Protein AF-A0A183AMM2-F1 (afdb_monomer_lite)

Sequence (413 aa):
MLAETLGPTPETTNHLQGSKYALKAYEFWKTRESVIALILAELDVKLLISDAVRGFLLVLRRVFSNPIWFGVTFTSMLEQSIVAAFLAFAAKYIQDLFQVPAYMASIHTGAVVVPSSLLGVLSGALIMRHYRPRIDRTLAGVSLLIGGTVVTTIILMLISCPGNRVAGLTATYSGEPWPWLYGPAQLISPNLTAPCNARIPSSPTYWMSRDLYLSTDPDLKPPCSSSKFSPVCWRREIMDDPDHSGIPRYLTFFSPCHAGCQSRRMINRSRYVTVEEFTDCACVTRSLLNPSGEPVYNSSKQQIPFGQVTAGRCPTDCPQYAAFLAVLFMHILLTGMLQNPSNVITLRRLTQKRSQSTTNGSTTSPGSPHQPTPHRTTHSAVSAPKECDQSHLHSHVQEEQWNNPRTLVNPPV

Structure (mmCIF, N/CA/C/O backbone):
data_AF-A0A183AMM2-F1
#
_entry.id   AF-A0A183AMM2-F1
#
loop_
_atom_site.group_PDB
_atom_site.id
_atom_site.type_symbol
_atom_site.label_atom_id
_atom_site.label_alt_id
_atom_site.label_comp_id
_atom_site.label_asym_id
_atom_site.label_entity_id
_atom_site.label_seq_id
_atom_site.pdbx_PDB_ins_code
_atom_site.Cartn_x
_atom_site.Cartn_y
_atom_site.Cartn_z
_atom_site.occupancy
_atom_site.B_iso_or_equiv
_atom_site.auth_seq_id
_atom_site.auth_comp_id
_atom_site.auth_asym_id
_atom_site.auth_atom_id
_atom_site.pdbx_PDB_model_num
ATOM 1 N N . MET A 1 1 ? 26.585 9.275 138.834 1.00 30.78 1 MET A N 1
ATOM 2 C CA . MET A 1 1 ? 28.006 8.991 138.554 1.00 30.78 1 MET A CA 1
ATOM 3 C C . MET A 1 1 ? 28.148 8.740 137.058 1.00 30.78 1 MET A C 1
ATOM 5 O O . MET A 1 1 ? 27.540 7.797 136.583 1.00 30.78 1 MET A O 1
ATOM 9 N N . LEU A 1 2 ? 28.858 9.663 136.391 1.00 37.47 2 LEU A N 1
ATOM 10 C CA . LEU A 1 2 ? 29.634 9.611 135.130 1.00 37.47 2 LEU A CA 1
ATOM 11 C C . LEU A 1 2 ? 29.094 8.956 133.835 1.00 37.47 2 LEU A C 1
ATOM 13 O O . LEU A 1 2 ? 28.880 7.751 133.802 1.00 37.47 2 LEU A O 1
ATOM 17 N N . ALA A 1 3 ? 29.029 9.768 132.761 1.00 32.06 3 ALA A N 1
ATOM 18 C CA . ALA A 1 3 ? 29.631 9.569 131.414 1.00 32.06 3 ALA A CA 1
ATOM 19 C C . ALA A 1 3 ? 29.168 10.736 130.488 1.00 32.06 3 ALA A C 1
ATOM 21 O O . ALA A 1 3 ? 27.968 10.952 130.354 1.00 32.06 3 ALA A O 1
ATOM 22 N N . GLU A 1 4 ? 29.997 11.718 130.106 1.00 37.16 4 GLU A N 1
ATOM 23 C CA . GLU A 1 4 ? 30.985 11.792 128.992 1.00 37.16 4 GLU A CA 1
ATOM 24 C C . GLU A 1 4 ? 30.427 11.913 127.542 1.00 37.16 4 GLU A C 1
ATOM 26 O O . GLU A 1 4 ? 29.987 10.955 126.923 1.00 37.16 4 GLU A O 1
ATOM 31 N N . THR A 1 5 ? 30.436 13.165 127.057 1.00 36.78 5 THR A N 1
ATOM 32 C CA . THR A 1 5 ? 30.952 13.779 125.799 1.00 36.78 5 THR A CA 1
ATOM 33 C C . THR A 1 5 ? 31.273 13.026 124.475 1.00 36.78 5 THR A C 1
ATOM 35 O O . THR A 1 5 ? 32.125 12.149 124.449 1.00 36.78 5 THR A O 1
ATOM 38 N N . LEU A 1 6 ? 30.790 13.658 123.373 1.00 32.62 6 LEU A N 1
ATOM 39 C CA . LEU A 1 6 ? 31.419 14.010 122.056 1.00 32.62 6 LEU A CA 1
ATOM 40 C C . LEU A 1 6 ? 31.423 13.035 120.831 1.00 32.62 6 LEU A C 1
ATOM 42 O O . LEU A 1 6 ? 31.774 11.869 120.938 1.00 32.62 6 LEU A O 1
ATOM 46 N N . GLY A 1 7 ? 31.055 13.586 119.643 1.00 32.22 7 GLY A N 1
ATOM 47 C CA . GLY A 1 7 ? 31.107 13.013 118.257 1.00 32.22 7 GLY A CA 1
ATOM 48 C C . GLY A 1 7 ? 32.501 13.109 117.575 1.00 32.22 7 GLY A C 1
ATOM 49 O O . GLY A 1 7 ? 33.447 13.174 118.359 1.00 32.22 7 GLY A O 1
ATOM 50 N N . PRO A 1 8 ? 32.717 13.180 116.211 1.00 43.47 8 PRO A N 1
ATOM 51 C CA . PRO A 1 8 ? 31.826 13.588 115.072 1.00 43.47 8 PRO A CA 1
ATOM 52 C C . PRO A 1 8 ? 31.970 12.880 113.647 1.00 43.47 8 PRO A C 1
ATOM 54 O O . PRO A 1 8 ? 32.896 12.105 113.450 1.00 43.47 8 PRO A O 1
ATOM 57 N N . THR A 1 9 ? 31.035 13.202 112.697 1.00 35.41 9 THR A N 1
ATOM 58 C CA . THR A 1 9 ? 30.968 13.296 111.165 1.00 35.41 9 THR A CA 1
ATOM 59 C C . THR A 1 9 ? 31.666 12.289 110.187 1.00 35.41 9 THR A C 1
ATOM 61 O O . THR A 1 9 ? 32.527 11.562 110.667 1.00 35.41 9 THR A O 1
ATOM 64 N N . PRO A 1 10 ? 31.371 12.176 108.835 1.00 42.56 10 PRO A N 1
ATOM 65 C CA . PRO A 1 10 ? 30.679 13.049 107.818 1.00 42.56 10 PRO A CA 1
ATOM 66 C C . PRO A 1 10 ? 29.548 12.363 106.971 1.00 42.56 10 PRO A C 1
ATOM 68 O O . PRO A 1 10 ? 29.440 11.144 106.950 1.00 42.56 10 PRO A O 1
ATOM 71 N N . GLU A 1 11 ? 28.523 13.009 106.386 1.00 35.38 11 GLU A N 1
ATOM 72 C CA . GLU A 1 11 ? 28.361 14.051 105.333 1.00 35.38 11 GLU A CA 1
ATOM 73 C C . GLU A 1 11 ? 28.451 13.601 103.840 1.00 35.38 11 GLU A C 1
ATOM 75 O O . GLU A 1 11 ? 29.425 13.011 103.391 1.00 35.38 11 GLU A O 1
ATOM 80 N N . THR A 1 12 ? 27.381 13.945 103.091 1.00 41.09 12 THR A N 1
ATOM 81 C CA . THR A 1 12 ? 27.294 14.285 101.643 1.00 41.09 12 THR A CA 1
ATOM 82 C C . THR A 1 12 ? 27.602 13.258 100.532 1.00 41.09 12 THR A C 1
ATOM 84 O O . THR A 1 12 ? 28.506 13.444 99.726 1.00 41.09 12 THR A O 1
ATOM 87 N N . THR A 1 13 ? 26.727 12.265 100.308 1.00 40.12 13 THR A N 1
ATOM 88 C CA . THR A 1 13 ? 26.683 11.542 98.999 1.00 40.12 13 THR A CA 1
ATOM 89 C C . THR A 1 13 ? 25.297 11.133 98.481 1.00 40.12 13 THR A C 1
ATOM 91 O O . THR A 1 13 ? 25.176 10.728 97.327 1.00 40.12 13 THR A O 1
ATOM 94 N N . ASN A 1 14 ? 24.217 11.291 99.255 1.00 42.66 14 ASN A N 1
ATOM 95 C CA . ASN A 1 14 ? 22.947 10.621 98.925 1.00 42.66 14 ASN A CA 1
ATOM 96 C C . ASN A 1 14 ? 21.888 11.481 98.205 1.00 42.66 14 ASN A C 1
ATOM 98 O O . ASN A 1 14 ? 20.964 10.925 97.615 1.00 42.66 14 ASN A O 1
ATOM 102 N N . HIS A 1 15 ? 22.013 12.815 98.168 1.00 44.50 15 HIS A N 1
ATOM 103 C CA . HIS A 1 15 ? 20.960 13.679 97.601 1.00 44.50 15 HIS A CA 1
ATOM 104 C C . HIS A 1 15 ? 21.076 13.981 96.091 1.00 44.50 15 HIS A C 1
ATOM 106 O O . HIS A 1 15 ? 20.064 14.288 95.465 1.00 44.50 15 HIS A O 1
ATOM 112 N N . LEU A 1 16 ? 22.253 13.835 95.463 1.00 41.88 16 LEU A N 1
ATOM 113 C CA . LEU A 1 16 ? 22.414 14.006 94.001 1.00 41.88 16 LEU A CA 1
ATOM 114 C C . LEU A 1 16 ? 22.095 12.738 93.188 1.00 41.88 16 LEU A C 1
ATOM 116 O O . LEU A 1 16 ? 21.913 12.800 91.971 1.00 41.88 16 LEU A O 1
ATOM 120 N N . GLN A 1 17 ? 22.047 11.588 93.858 1.00 43.50 17 GLN A N 1
ATOM 121 C CA . GLN A 1 17 ? 21.830 10.276 93.249 1.00 43.50 17 GLN A CA 1
ATOM 122 C C . GLN A 1 17 ? 20.341 10.138 92.858 1.00 43.50 17 GLN A C 1
ATOM 124 O O . GLN A 1 17 ? 20.030 9.774 91.728 1.00 43.50 17 GLN A O 1
ATOM 129 N N . GLY A 1 18 ? 19.415 10.563 93.732 1.00 47.53 18 GLY A N 1
ATOM 130 C CA . GLY A 1 18 ? 17.959 10.445 93.547 1.00 47.53 18 GLY A CA 1
ATOM 131 C C . GLY A 1 18 ? 17.362 11.198 92.346 1.00 47.53 18 GLY A C 1
ATOM 132 O O . GLY A 1 18 ? 16.538 10.633 91.627 1.00 47.53 18 GLY A O 1
ATOM 133 N N . SER A 1 19 ? 17.792 12.438 92.066 1.00 50.50 19 SER A N 1
ATOM 134 C CA . SER A 1 19 ? 17.237 13.223 90.942 1.00 50.50 19 SER A CA 1
ATOM 135 C C . SER A 1 19 ? 17.699 12.707 89.576 1.00 50.50 19 SER A C 1
ATOM 137 O O . SER A 1 19 ? 16.930 12.719 88.615 1.00 50.50 19 SER A O 1
ATOM 139 N N . LYS A 1 20 ? 18.921 12.159 89.497 1.00 55.09 20 LYS A N 1
ATOM 140 C CA . LYS A 1 20 ? 19.442 11.510 88.286 1.00 55.09 20 LYS A CA 1
ATOM 141 C C . LYS A 1 20 ? 18.683 10.227 87.953 1.00 55.09 20 LYS A C 1
ATOM 143 O O . LYS A 1 20 ? 18.507 9.932 86.774 1.00 55.09 20 LYS A O 1
ATOM 148 N N . TYR A 1 21 ? 18.211 9.479 88.954 1.00 54.03 21 TYR A N 1
ATOM 149 C CA . TYR A 1 21 ? 17.382 8.293 88.711 1.00 54.03 21 TYR A CA 1
ATOM 150 C C . TYR A 1 21 ? 15.965 8.647 88.264 1.00 54.03 21 TYR A C 1
ATOM 152 O O . TYR A 1 21 ? 15.456 7.994 87.360 1.00 54.03 21 TYR A O 1
ATOM 160 N N . ALA A 1 22 ? 15.350 9.691 88.828 1.00 55.97 22 ALA A N 1
ATOM 161 C CA . ALA A 1 22 ? 14.022 10.141 88.409 1.00 55.97 22 ALA A CA 1
ATOM 162 C C . ALA A 1 22 ? 14.028 10.719 86.982 1.00 55.97 22 ALA A C 1
ATOM 164 O O . ALA A 1 22 ? 13.146 10.396 86.189 1.00 55.97 22 ALA A O 1
ATOM 165 N N . LEU A 1 23 ? 15.056 11.498 86.618 1.00 58.47 23 LEU A N 1
ATOM 166 C CA . LEU A 1 23 ? 15.225 12.012 85.256 1.00 58.47 23 LEU A CA 1
ATOM 167 C C . LEU A 1 23 ? 15.503 10.877 84.258 1.00 58.47 23 LEU A C 1
ATOM 169 O O . LEU A 1 23 ? 14.882 10.833 83.203 1.00 58.47 23 LEU A O 1
ATOM 173 N N . LYS A 1 24 ? 16.350 9.900 84.622 1.00 58.94 24 LYS A N 1
ATOM 174 C CA . LYS A 1 24 ? 16.568 8.690 83.809 1.00 58.94 24 LYS A CA 1
ATOM 175 C C . LYS A 1 24 ? 15.306 7.846 83.668 1.00 58.94 24 LYS A C 1
ATOM 177 O O . LYS A 1 24 ? 15.073 7.312 82.593 1.00 58.94 24 LYS A O 1
ATOM 182 N N . ALA A 1 25 ? 14.491 7.723 84.714 1.00 56.47 25 ALA A N 1
ATOM 183 C CA . ALA A 1 25 ? 13.224 7.001 84.655 1.00 56.47 25 ALA A CA 1
ATOM 184 C C . ALA A 1 25 ? 12.199 7.730 83.772 1.00 56.47 25 ALA A C 1
ATOM 186 O O . ALA A 1 25 ? 11.512 7.083 82.988 1.00 56.47 25 ALA A O 1
ATOM 187 N N . TYR A 1 26 ? 12.137 9.063 83.842 1.00 55.97 26 TYR A N 1
ATOM 188 C CA . TYR A 1 26 ? 11.282 9.888 82.987 1.00 55.97 26 TYR A CA 1
ATOM 189 C C . TYR A 1 26 ? 11.722 9.854 81.517 1.00 55.97 26 TYR A C 1
ATOM 191 O O . TYR A 1 26 ? 10.887 9.657 80.638 1.00 55.97 26 TYR A O 1
ATOM 199 N N . GLU A 1 27 ? 13.022 9.965 81.230 1.00 57.69 27 GLU A N 1
ATOM 200 C CA . GLU A 1 27 ? 13.553 9.793 79.874 1.00 57.69 27 GLU A CA 1
ATOM 201 C C . GLU A 1 27 ? 13.325 8.367 79.363 1.00 57.69 27 GLU A C 1
ATOM 203 O O . GLU A 1 27 ? 12.883 8.190 78.232 1.00 57.69 27 GLU A O 1
ATOM 208 N N . PHE A 1 28 ? 13.514 7.345 80.201 1.00 52.97 28 PHE A N 1
ATOM 209 C CA . PHE A 1 28 ? 13.223 5.950 79.861 1.00 52.97 28 PHE A CA 1
ATOM 210 C C . PHE A 1 28 ? 11.731 5.718 79.563 1.00 52.97 28 PHE A C 1
ATOM 212 O O . PHE A 1 28 ? 11.390 5.015 78.611 1.00 52.97 28 PHE A O 1
ATOM 219 N N . TRP A 1 29 ? 10.832 6.348 80.324 1.00 45.88 29 TRP A N 1
ATOM 220 C CA . TRP A 1 29 ? 9.383 6.280 80.114 1.00 45.88 29 TRP A CA 1
ATOM 221 C C . TRP A 1 29 ? 8.946 7.043 78.848 1.00 45.88 29 TRP A C 1
ATOM 223 O O . TRP A 1 29 ? 8.221 6.496 78.020 1.00 45.88 29 TRP A O 1
ATOM 233 N N . LYS A 1 30 ? 9.494 8.243 78.609 1.00 49.84 30 LYS A N 1
ATOM 234 C CA . LYS A 1 30 ? 9.279 9.057 77.395 1.00 49.84 30 LYS A CA 1
ATOM 235 C C . LYS A 1 30 ? 9.806 8.382 76.122 1.00 49.84 30 LYS A C 1
ATOM 237 O O . LYS A 1 30 ? 9.187 8.478 75.061 1.00 49.84 30 LYS A O 1
ATOM 242 N N . THR A 1 31 ? 10.924 7.663 76.223 1.00 57.47 31 THR A N 1
ATOM 243 C CA . THR A 1 31 ? 11.481 6.866 75.117 1.00 57.47 31 THR A CA 1
ATOM 244 C C . THR A 1 31 ? 10.586 5.663 74.809 1.00 57.47 31 THR A C 1
ATOM 246 O O . THR A 1 31 ? 10.372 5.350 73.644 1.00 57.47 31 THR A O 1
ATOM 249 N N . ARG A 1 32 ? 9.986 5.026 75.826 1.00 57.31 32 ARG A N 1
ATOM 250 C CA . ARG A 1 32 ? 9.015 3.934 75.641 1.00 57.31 32 ARG A CA 1
ATOM 251 C C . ARG A 1 32 ? 7.716 4.387 74.973 1.00 57.31 32 ARG A C 1
ATOM 253 O O . ARG A 1 32 ? 7.294 3.730 74.032 1.00 57.31 32 ARG A O 1
ATOM 260 N N . GLU A 1 33 ? 7.132 5.507 75.393 1.00 64.56 33 GLU A N 1
ATOM 261 C CA . GLU A 1 33 ? 5.954 6.111 74.738 1.00 64.56 33 GLU A CA 1
ATOM 262 C C . GLU A 1 33 ? 6.239 6.446 73.262 1.00 64.56 33 GLU A C 1
ATOM 264 O O . GLU A 1 33 ? 5.445 6.134 72.377 1.00 64.56 33 GLU A O 1
ATOM 269 N N . SER A 1 34 ? 7.426 6.996 72.977 1.00 66.94 34 SER A N 1
ATOM 270 C CA . SER A 1 34 ? 7.853 7.339 71.611 1.00 66.94 34 SER A CA 1
ATOM 271 C C . SER A 1 34 ? 8.075 6.101 70.732 1.00 66.94 34 SER A C 1
ATOM 273 O O . SER A 1 34 ? 7.690 6.092 69.566 1.00 66.94 34 SER A O 1
ATOM 275 N N . VAL A 1 35 ? 8.665 5.034 71.284 1.00 74.00 35 VAL A N 1
ATOM 276 C CA . VAL A 1 35 ? 8.853 3.754 70.579 1.00 74.00 35 VAL A CA 1
ATOM 277 C C . VAL A 1 35 ? 7.511 3.065 70.327 1.00 74.00 35 VAL A C 1
ATOM 279 O O . VAL A 1 35 ? 7.295 2.542 69.238 1.00 74.00 35 VAL A O 1
ATOM 282 N N . ILE A 1 36 ? 6.583 3.106 71.288 1.00 72.81 36 ILE A N 1
ATOM 283 C CA . ILE A 1 36 ? 5.224 2.579 71.116 1.00 72.81 36 ILE A CA 1
ATOM 284 C C . ILE A 1 36 ? 4.485 3.363 70.024 1.00 72.81 36 ILE A C 1
ATOM 286 O O . ILE A 1 36 ? 3.899 2.741 69.146 1.00 72.81 36 ILE A O 1
ATOM 290 N N . ALA A 1 37 ? 4.567 4.697 70.009 1.00 70.69 37 ALA A N 1
ATOM 291 C CA . ALA A 1 37 ? 3.961 5.524 68.964 1.00 70.69 37 ALA A CA 1
ATOM 292 C C . ALA A 1 37 ? 4.525 5.226 67.561 1.00 70.69 37 ALA A C 1
ATOM 294 O O . ALA A 1 37 ? 3.770 5.192 66.592 1.00 70.69 37 ALA A O 1
ATOM 295 N N . LEU A 1 38 ? 5.830 4.955 67.446 1.00 72.62 38 LEU A N 1
ATOM 296 C CA . LEU A 1 38 ? 6.479 4.612 66.175 1.00 72.62 38 LEU A CA 1
ATOM 297 C C . LEU A 1 38 ? 6.073 3.212 65.680 1.00 72.62 38 LEU A C 1
ATOM 299 O O . LEU A 1 38 ? 5.800 3.028 64.497 1.00 72.62 38 LEU A O 1
ATOM 303 N N . ILE A 1 39 ? 5.958 2.242 66.595 1.00 71.81 39 ILE A N 1
ATOM 304 C CA . ILE A 1 39 ? 5.460 0.890 66.299 1.00 71.81 39 ILE A CA 1
ATOM 305 C C . ILE A 1 39 ? 3.976 0.926 65.910 1.00 71.81 39 ILE A C 1
ATOM 307 O O . ILE A 1 39 ? 3.592 0.258 64.953 1.00 71.81 39 ILE A O 1
ATOM 311 N N . LEU A 1 40 ? 3.150 1.709 66.613 1.00 69.62 40 LEU A N 1
ATOM 312 C CA . LEU A 1 40 ? 1.732 1.899 66.289 1.00 69.62 40 LEU A CA 1
ATOM 313 C C . LEU A 1 40 ? 1.559 2.563 64.920 1.00 69.62 40 LEU A C 1
ATOM 315 O O . LEU A 1 40 ? 0.784 2.063 64.115 1.00 69.62 40 LEU A O 1
ATOM 319 N N . ALA A 1 41 ? 2.341 3.602 64.607 1.00 71.88 41 ALA A N 1
ATOM 320 C CA . ALA A 1 41 ? 2.329 4.236 63.290 1.00 71.88 41 ALA A CA 1
ATOM 321 C C . ALA A 1 41 ? 2.742 3.264 62.171 1.00 71.88 41 ALA A C 1
ATOM 323 O O . ALA A 1 41 ? 2.147 3.261 61.095 1.00 71.88 41 ALA A O 1
ATOM 324 N N . GLU A 1 42 ? 3.732 2.400 62.411 1.00 75.38 42 GLU A N 1
ATOM 325 C CA . GLU A 1 42 ? 4.149 1.410 61.418 1.00 75.38 42 GLU A CA 1
ATOM 326 C C . GLU A 1 42 ? 3.142 0.254 61.256 1.00 75.38 42 GLU A C 1
ATOM 328 O O . GLU A 1 42 ? 2.953 -0.251 60.144 1.00 75.38 42 GLU A O 1
ATOM 333 N N . LEU A 1 43 ? 2.454 -0.144 62.333 1.00 72.00 43 LEU A N 1
ATOM 334 C CA . LEU A 1 43 ? 1.327 -1.080 62.273 1.00 72.00 43 LEU A CA 1
ATOM 335 C C . LEU A 1 43 ? 0.127 -0.476 61.537 1.00 72.00 43 LEU A C 1
ATOM 337 O O . LEU A 1 43 ? -0.440 -1.155 60.682 1.00 72.00 43 LEU A O 1
ATOM 341 N N . ASP A 1 44 ? -0.211 0.787 61.801 1.00 78.44 44 ASP A N 1
ATOM 342 C CA . ASP A 1 44 ? -1.293 1.503 61.122 1.00 78.44 44 ASP A CA 1
ATOM 343 C C . ASP A 1 44 ? -1.009 1.632 59.626 1.00 78.44 44 ASP A C 1
ATOM 345 O O . ASP A 1 44 ? -1.873 1.313 58.816 1.00 78.44 44 ASP A O 1
ATOM 349 N N . VAL A 1 45 ? 0.215 1.994 59.223 1.00 76.31 45 VAL A N 1
ATOM 350 C CA . VAL A 1 45 ? 0.600 2.059 57.801 1.00 76.31 45 VAL A CA 1
ATOM 351 C C . VAL A 1 45 ? 0.487 0.688 57.126 1.00 76.31 45 VAL A C 1
ATOM 353 O O . VAL A 1 45 ? -0.056 0.590 56.024 1.00 76.31 45 VAL A O 1
ATOM 356 N N . LYS A 1 46 ? 0.945 -0.394 57.770 1.00 78.75 46 LYS A N 1
ATOM 357 C CA . LYS A 1 46 ? 0.825 -1.761 57.223 1.00 78.75 46 LYS A CA 1
ATOM 358 C C . LYS A 1 46 ? -0.633 -2.208 57.108 1.00 78.75 46 LYS A C 1
ATOM 360 O O . LYS A 1 46 ? -0.994 -2.836 56.111 1.00 78.75 46 LYS A O 1
ATOM 365 N N . LEU A 1 47 ? -1.469 -1.864 58.087 1.00 77.94 47 LEU A N 1
ATOM 366 C CA . LEU A 1 47 ? -2.901 -2.154 58.075 1.00 77.94 47 LEU A CA 1
ATOM 367 C C . LEU A 1 47 ? -3.611 -1.377 56.957 1.00 77.94 47 LEU A C 1
ATOM 369 O O . LEU A 1 47 ? -4.363 -1.964 56.184 1.00 77.94 47 LEU A O 1
ATOM 373 N N . LEU A 1 48 ? -3.285 -0.093 56.796 1.00 76.69 48 LEU A N 1
ATOM 374 C CA . LEU A 1 48 ? -3.854 0.793 55.779 1.00 76.69 48 LEU A CA 1
ATOM 375 C C . LEU A 1 48 ? -3.463 0.355 54.359 1.00 76.69 48 LEU A C 1
ATOM 377 O O . LEU A 1 48 ? -4.299 0.367 53.457 1.00 76.69 48 LEU A O 1
ATOM 381 N N . ILE A 1 49 ? -2.224 -0.112 54.164 1.00 81.19 49 ILE A N 1
ATOM 382 C CA . ILE A 1 49 ? -1.772 -0.720 52.902 1.00 81.19 49 ILE A CA 1
ATOM 383 C C . ILE A 1 49 ? -2.496 -2.049 52.652 1.00 81.19 49 ILE A C 1
ATOM 385 O O . ILE A 1 49 ? -2.964 -2.282 51.540 1.00 81.19 49 ILE A O 1
ATOM 389 N N . SER A 1 50 ? -2.621 -2.914 53.661 1.00 83.62 50 SER A N 1
ATOM 390 C CA . SER A 1 50 ? -3.312 -4.205 53.538 1.00 83.62 50 SER A CA 1
ATOM 391 C C . SER A 1 50 ? -4.790 -4.032 53.176 1.00 83.62 50 SER A C 1
ATOM 393 O O . SER A 1 50 ? -5.273 -4.675 52.243 1.00 83.62 50 SER A O 1
ATOM 395 N N . ASP A 1 51 ? -5.497 -3.113 53.835 1.00 82.62 51 ASP A N 1
ATOM 396 C CA . ASP A 1 51 ? -6.901 -2.814 53.550 1.00 82.62 51 ASP A CA 1
ATOM 397 C C . ASP A 1 51 ? -7.081 -2.122 52.196 1.00 82.62 51 ASP A C 1
ATOM 399 O O . ASP A 1 51 ? -8.018 -2.447 51.460 1.00 82.62 51 ASP A O 1
ATOM 403 N N . ALA A 1 52 ? -6.151 -1.246 51.798 1.00 80.06 52 ALA A N 1
ATOM 404 C CA . ALA A 1 52 ? -6.139 -0.658 50.461 1.00 80.06 52 ALA A CA 1
ATOM 405 C C . ALA A 1 52 ? -5.920 -1.721 49.371 1.00 80.06 52 ALA A C 1
ATOM 407 O O . ALA A 1 52 ? -6.664 -1.762 48.389 1.00 80.06 52 ALA A O 1
ATOM 408 N N . VAL A 1 53 ? -4.950 -2.624 49.552 1.00 87.00 53 VAL A N 1
ATOM 409 C CA . VAL A 1 53 ? -4.651 -3.721 48.616 1.00 87.00 53 VAL A CA 1
ATOM 410 C C . VAL A 1 53 ? -5.807 -4.714 48.559 1.00 87.00 53 VAL A C 1
ATOM 412 O O . VAL A 1 53 ? -6.229 -5.109 47.473 1.00 87.00 53 VAL A O 1
ATOM 415 N N . ARG A 1 54 ? -6.377 -5.095 49.705 1.00 84.25 54 ARG A N 1
ATOM 416 C CA . ARG A 1 54 ? -7.523 -6.006 49.775 1.00 84.25 54 ARG A CA 1
ATOM 417 C C . ARG A 1 54 ? -8.763 -5.378 49.147 1.00 84.25 54 ARG A C 1
ATOM 419 O O . ARG A 1 54 ? -9.440 -6.035 48.357 1.00 84.25 54 ARG A O 1
ATOM 426 N N . GLY A 1 55 ? -9.028 -4.103 49.424 1.00 83.69 55 GLY A N 1
ATOM 427 C CA . GLY A 1 55 ? -10.096 -3.333 48.788 1.00 83.69 55 GLY A CA 1
ATOM 428 C C . GLY A 1 55 ? -9.924 -3.261 47.270 1.00 83.69 55 GLY A C 1
ATOM 429 O O . GLY A 1 55 ? -10.860 -3.546 46.521 1.00 83.69 55 GLY A O 1
ATOM 430 N N . PHE A 1 56 ? -8.709 -2.980 46.806 1.00 85.00 56 PHE A N 1
ATOM 431 C CA . PHE A 1 56 ? -8.362 -2.949 45.389 1.00 85.00 56 PHE A CA 1
ATOM 432 C C . PHE A 1 56 ? -8.530 -4.316 44.709 1.00 85.00 56 PHE A C 1
ATOM 434 O O . PHE A 1 56 ? -9.192 -4.407 43.674 1.00 85.00 56 PHE A O 1
ATOM 441 N N . LEU A 1 57 ? -8.024 -5.398 45.310 1.00 85.69 57 LEU A N 1
ATOM 442 C CA . LEU A 1 57 ? -8.155 -6.766 44.793 1.00 85.69 57 LEU A CA 1
ATOM 443 C C . LEU A 1 57 ? -9.615 -7.237 44.743 1.00 85.69 57 LEU A C 1
ATOM 445 O O . LEU A 1 57 ? -10.014 -7.922 43.800 1.00 85.69 57 LEU A O 1
ATOM 449 N N . LEU A 1 58 ? -10.443 -6.843 45.714 1.00 84.12 58 LEU A N 1
ATOM 450 C CA . LEU A 1 58 ? -11.879 -7.132 45.702 1.00 84.12 58 LEU A CA 1
ATOM 451 C C . LEU A 1 58 ? -12.601 -6.399 44.562 1.00 84.12 58 LEU A C 1
ATOM 453 O O . LEU A 1 58 ? -13.465 -6.987 43.904 1.00 84.12 58 LEU A O 1
ATOM 457 N N . VAL A 1 59 ? -12.237 -5.141 44.293 1.00 83.00 59 VAL A N 1
ATOM 458 C CA . VAL A 1 59 ? -12.762 -4.382 43.148 1.00 83.00 59 VAL A CA 1
ATOM 459 C C . VAL A 1 59 ? -12.303 -5.011 41.832 1.00 83.00 59 VAL A C 1
ATOM 461 O O . VAL A 1 59 ? -13.145 -5.275 40.976 1.00 83.00 59 VAL A O 1
ATOM 464 N N . LEU A 1 60 ? -11.016 -5.342 41.699 1.00 81.56 60 LEU A N 1
ATOM 465 C CA . LEU A 1 60 ? -10.453 -6.051 40.544 1.00 81.56 60 LEU A CA 1
ATOM 466 C C . LEU A 1 60 ? -11.198 -7.355 40.264 1.00 81.56 60 LEU A C 1
ATOM 468 O O . LEU A 1 60 ? -11.719 -7.545 39.166 1.00 81.56 60 LEU A O 1
ATOM 472 N N . ARG A 1 61 ? -11.333 -8.229 41.270 1.00 81.62 61 ARG A N 1
ATOM 473 C CA . ARG A 1 61 ? -12.055 -9.502 41.135 1.00 81.62 61 ARG A CA 1
ATOM 474 C C . ARG A 1 61 ? -13.495 -9.285 40.672 1.00 81.62 61 ARG A C 1
ATOM 476 O O . ARG A 1 61 ? -13.997 -10.055 39.856 1.00 81.62 61 ARG A O 1
ATOM 483 N N . ARG A 1 62 ? -14.170 -8.242 41.163 1.00 80.75 62 ARG A N 1
ATOM 484 C CA . ARG A 1 62 ? -15.556 -7.909 40.790 1.00 80.75 62 ARG A CA 1
ATOM 485 C C . ARG A 1 62 ? -15.678 -7.321 39.379 1.00 80.75 62 ARG A C 1
ATOM 487 O O . ARG A 1 62 ? -16.722 -7.499 38.747 1.00 80.75 62 ARG A O 1
ATOM 494 N N . VAL A 1 63 ? -14.660 -6.605 38.908 1.00 81.75 63 VAL A N 1
ATOM 495 C CA . VAL A 1 63 ? -14.578 -6.063 37.544 1.00 81.75 63 VAL A CA 1
ATOM 496 C C . VAL A 1 63 ? -14.318 -7.199 36.554 1.00 81.75 63 VAL A C 1
ATOM 498 O O . VAL A 1 63 ? -15.103 -7.368 35.624 1.00 81.75 63 VAL A O 1
ATOM 501 N N . PHE A 1 64 ? -13.324 -8.048 36.826 1.00 80.25 64 PHE A N 1
ATOM 502 C CA . PHE A 1 64 ? -13.005 -9.218 36.003 1.00 80.25 64 PHE A CA 1
ATOM 503 C C . PHE A 1 64 ? -14.084 -10.311 36.036 1.00 80.25 64 PHE A C 1
ATOM 505 O O . PHE A 1 64 ? -14.303 -10.967 35.026 1.00 80.25 64 PHE A O 1
ATOM 512 N N . SER A 1 65 ? -14.829 -10.475 37.139 1.00 83.25 65 SER A N 1
ATOM 513 C CA . SER A 1 65 ? -15.972 -11.411 37.194 1.00 83.25 65 SER A CA 1
ATOM 514 C C . SER A 1 65 ? -17.199 -10.928 36.415 1.00 83.25 65 SER A C 1
ATOM 516 O O . SER A 1 65 ? -18.196 -11.642 36.351 1.00 83.25 65 SER A O 1
ATOM 518 N N . ASN A 1 66 ? -17.193 -9.705 35.872 1.00 83.69 66 ASN A N 1
ATOM 519 C CA . ASN A 1 66 ? -18.299 -9.222 35.057 1.00 83.69 66 ASN A CA 1
ATOM 520 C C . ASN A 1 66 ? -18.076 -9.614 33.585 1.00 83.69 66 ASN A C 1
ATOM 522 O O . ASN A 1 66 ? -17.253 -8.976 32.921 1.00 83.69 66 ASN A O 1
ATOM 526 N N . PRO A 1 67 ? -18.840 -10.581 33.040 1.00 83.06 67 PRO A N 1
ATOM 527 C CA . PRO A 1 67 ? -18.595 -11.119 31.701 1.00 83.06 67 PRO A CA 1
ATOM 528 C C . PRO A 1 67 ? -18.726 -10.060 30.600 1.00 83.06 67 PRO A C 1
ATOM 530 O O . PRO A 1 67 ? -18.029 -10.119 29.595 1.00 83.06 67 PRO A O 1
ATOM 533 N N . ILE A 1 68 ? -19.570 -9.043 30.802 1.00 81.31 68 ILE A N 1
ATOM 534 C CA . ILE A 1 68 ? -19.798 -7.994 29.801 1.00 81.31 68 ILE A CA 1
ATOM 535 C C . ILE A 1 68 ? -18.630 -7.005 29.759 1.00 81.31 68 ILE A C 1
ATOM 537 O O . ILE A 1 68 ? -18.251 -6.558 28.684 1.00 81.31 68 ILE A O 1
ATOM 541 N N . TRP A 1 69 ? -18.062 -6.646 30.918 1.00 80.44 69 TRP A N 1
ATOM 542 C CA . TRP A 1 69 ? -16.887 -5.769 30.938 1.00 80.44 69 TRP A CA 1
ATOM 543 C C . TRP A 1 69 ? -15.700 -6.479 30.297 1.00 80.44 69 TRP A C 1
ATOM 545 O O . TRP A 1 69 ? -15.079 -5.909 29.410 1.00 80.44 69 TRP A O 1
ATOM 555 N N . PHE A 1 70 ? -15.463 -7.736 30.686 1.00 84.75 70 PHE A N 1
ATOM 556 C CA . PHE A 1 70 ? -14.388 -8.551 30.132 1.00 84.75 70 PHE A CA 1
ATOM 557 C C . PHE A 1 70 ? -14.531 -8.751 28.616 1.00 84.75 70 PHE A C 1
ATOM 559 O O . PHE A 1 70 ? -13.570 -8.552 27.887 1.00 84.75 70 PHE A O 1
ATOM 566 N N . GLY A 1 71 ? -15.730 -9.079 28.121 1.00 84.06 71 GLY A N 1
ATOM 567 C CA . GLY A 1 71 ? -15.962 -9.275 26.687 1.00 84.06 71 GLY A CA 1
ATOM 568 C C . GLY A 1 71 ? -15.734 -8.009 25.855 1.00 84.06 71 GLY A C 1
ATOM 569 O O . GLY A 1 71 ? -15.077 -8.068 24.816 1.00 84.06 71 GLY A O 1
ATOM 570 N N . VAL A 1 72 ? -16.225 -6.854 26.322 1.00 80.81 72 VAL A N 1
ATOM 571 C CA . VAL A 1 72 ? -16.028 -5.572 25.625 1.00 80.81 72 VAL A CA 1
ATOM 572 C C . VAL A 1 72 ? -14.554 -5.174 25.635 1.00 80.81 72 VAL A C 1
ATOM 574 O O . VAL A 1 72 ? -14.014 -4.861 24.580 1.00 80.81 72 VAL A O 1
ATOM 577 N N . THR A 1 73 ? -13.877 -5.232 26.787 1.00 83.25 73 THR A N 1
ATOM 578 C CA . THR A 1 73 ? -12.460 -4.851 26.863 1.00 83.25 73 THR A CA 1
ATOM 579 C C . THR A 1 73 ? -11.567 -5.797 26.074 1.00 83.25 73 THR A C 1
ATOM 581 O O . THR A 1 73 ? -10.691 -5.323 25.360 1.00 83.25 73 THR A O 1
ATOM 584 N N . PHE A 1 74 ? -11.807 -7.108 26.130 1.00 87.94 74 PHE A N 1
ATOM 585 C CA . PHE A 1 74 ? -11.064 -8.090 25.341 1.00 87.94 74 PHE A CA 1
ATOM 586 C C . PHE A 1 74 ? -11.223 -7.850 23.835 1.00 87.94 74 PHE A C 1
ATOM 588 O O . PHE A 1 74 ? -10.229 -7.817 23.112 1.00 87.94 74 PHE A O 1
ATOM 595 N N . THR A 1 75 ? -12.451 -7.602 23.370 1.00 86.50 75 THR A N 1
ATOM 596 C CA . THR A 1 75 ? -12.712 -7.318 21.951 1.00 86.50 75 THR A CA 1
ATOM 597 C C . THR A 1 75 ? -12.036 -6.021 21.514 1.00 86.50 75 THR A C 1
ATOM 599 O O . THR A 1 75 ? -11.351 -6.011 20.498 1.00 86.50 75 THR A O 1
ATOM 602 N N . SER A 1 76 ? -12.133 -4.954 22.315 1.00 82.69 76 SER A N 1
ATOM 603 C CA . SER A 1 76 ? -11.431 -3.698 22.031 1.00 82.69 76 SER A CA 1
ATOM 604 C C . SER A 1 76 ? -9.910 -3.870 22.017 1.00 82.69 76 SER A C 1
ATOM 606 O O . SER A 1 76 ? -9.243 -3.271 21.185 1.00 82.69 76 SER A O 1
ATOM 608 N N . MET A 1 77 ? -9.339 -4.693 22.901 1.00 88.88 77 MET A N 1
ATOM 609 C CA . MET A 1 77 ? -7.895 -4.967 22.904 1.00 88.88 77 MET A CA 1
ATOM 610 C C . MET A 1 77 ? -7.452 -5.711 21.640 1.00 88.88 77 MET A C 1
ATOM 612 O O . MET A 1 77 ? -6.432 -5.354 21.053 1.00 88.88 77 MET A O 1
ATOM 616 N N . LEU A 1 78 ? -8.219 -6.714 21.199 1.00 89.38 78 LEU A N 1
ATOM 617 C CA . LEU A 1 78 ? -7.959 -7.420 19.940 1.00 89.38 78 LEU A CA 1
ATOM 618 C C . LEU A 1 78 ? -8.093 -6.496 18.727 1.00 89.38 78 LEU A C 1
ATOM 620 O O . LEU A 1 78 ? -7.293 -6.555 17.803 1.00 89.38 78 LEU A O 1
ATOM 624 N N . GLU A 1 79 ? -9.084 -5.617 18.729 1.00 84.44 79 GLU A N 1
ATOM 625 C CA . GLU A 1 79 ? -9.279 -4.661 17.647 1.00 84.44 79 GLU A CA 1
ATOM 626 C C . GLU A 1 79 ? -8.126 -3.654 17.565 1.00 84.44 79 GLU A C 1
ATOM 628 O O . GLU A 1 79 ? -7.560 -3.443 16.494 1.00 84.44 79 GLU A O 1
ATOM 633 N N . GLN A 1 80 ? -7.703 -3.095 18.702 1.00 86.88 80 GLN A N 1
ATOM 634 C CA . GLN A 1 80 ? -6.568 -2.172 18.752 1.00 86.88 80 GLN A CA 1
ATOM 635 C C . GLN A 1 80 ? -5.253 -2.851 18.349 1.00 86.88 80 GLN A C 1
ATOM 637 O O . GLN A 1 80 ? -4.413 -2.217 17.711 1.00 86.88 80 GLN A O 1
ATOM 642 N N . SER A 1 81 ? -5.069 -4.139 18.660 1.00 91.00 81 SER A N 1
ATOM 643 C CA . SER A 1 81 ? -3.877 -4.876 18.226 1.00 91.00 81 SER A CA 1
ATOM 644 C C . SER A 1 81 ? -3.868 -5.119 16.713 1.00 91.00 81 SER A C 1
ATOM 646 O O . SER A 1 81 ? -2.831 -4.913 16.080 1.00 91.00 81 SER A O 1
ATOM 648 N N . ILE A 1 82 ? -5.015 -5.465 16.115 1.00 88.69 82 ILE A N 1
ATOM 649 C CA . ILE A 1 82 ? -5.166 -5.610 14.658 1.00 88.69 82 ILE A CA 1
ATOM 650 C C . ILE A 1 82 ? -4.891 -4.278 13.955 1.00 88.69 82 ILE A C 1
ATOM 652 O O . ILE A 1 82 ? -4.124 -4.245 12.993 1.00 88.69 82 ILE A O 1
ATOM 656 N N . VAL A 1 83 ? -5.462 -3.174 14.447 1.00 87.50 83 VAL A N 1
ATOM 657 C CA . VAL A 1 83 ? -5.246 -1.835 13.877 1.00 87.50 83 VAL A CA 1
ATOM 658 C C . VAL A 1 83 ? -3.780 -1.426 13.988 1.00 87.50 83 VAL A C 1
ATOM 660 O O . VAL A 1 83 ? -3.202 -0.973 13.002 1.00 87.50 83 VAL A O 1
ATOM 663 N N . ALA A 1 84 ? -3.148 -1.623 15.148 1.00 90.31 84 ALA A N 1
ATOM 664 C CA . ALA A 1 84 ? -1.736 -1.302 15.341 1.00 90.31 84 ALA A CA 1
ATOM 665 C C . ALA A 1 84 ? -0.828 -2.110 14.398 1.00 90.31 84 ALA A C 1
ATOM 667 O O . ALA A 1 84 ? 0.058 -1.540 13.759 1.00 90.31 84 ALA A O 1
ATOM 668 N N . ALA A 1 85 ? -1.077 -3.417 14.261 1.00 90.38 85 ALA A N 1
ATOM 669 C CA . ALA A 1 85 ? -0.341 -4.275 13.339 1.00 90.38 85 ALA A CA 1
ATOM 670 C C . ALA A 1 85 ? -0.541 -3.836 11.882 1.00 90.38 85 ALA A C 1
ATOM 672 O O . ALA A 1 85 ? 0.429 -3.687 11.141 1.00 90.38 85 ALA A O 1
ATOM 673 N N . PHE A 1 86 ? -1.786 -3.573 11.477 1.00 87.31 86 PHE A N 1
ATOM 674 C CA . PHE A 1 86 ? -2.087 -3.103 10.132 1.00 87.31 86 PHE A CA 1
ATOM 675 C C . PHE A 1 86 ? -1.390 -1.770 9.841 1.00 87.31 86 PHE A C 1
ATOM 677 O O . PHE A 1 86 ? -0.707 -1.657 8.830 1.00 87.31 86 PHE A O 1
ATOM 684 N N . LEU A 1 87 ? -1.496 -0.776 10.728 1.00 88.31 87 LEU A N 1
ATOM 685 C CA . LEU A 1 87 ? -0.890 0.544 10.532 1.00 88.31 87 LEU A CA 1
ATOM 686 C C . LEU A 1 87 ? 0.639 0.488 10.436 1.00 88.31 87 LEU A C 1
ATOM 688 O O . LEU A 1 87 ? 1.213 1.217 9.627 1.00 88.31 87 LEU A O 1
ATOM 692 N N . ALA A 1 88 ? 1.292 -0.400 11.192 1.00 91.12 88 ALA A N 1
ATOM 693 C CA . ALA A 1 88 ? 2.741 -0.587 11.123 1.00 91.12 88 ALA A CA 1
ATOM 694 C C . ALA A 1 88 ? 3.210 -1.032 9.726 1.00 91.12 88 ALA A C 1
ATOM 696 O O . ALA A 1 88 ? 4.285 -0.637 9.272 1.00 91.12 88 ALA A O 1
ATOM 697 N N . PHE A 1 89 ? 2.390 -1.815 9.022 1.00 90.56 89 PHE A N 1
ATOM 698 C CA . PHE A 1 89 ? 2.717 -2.346 7.701 1.00 90.56 89 PHE A CA 1
ATOM 699 C C . PHE A 1 89 ? 1.907 -1.721 6.562 1.00 90.56 89 PHE A C 1
ATOM 701 O O . PHE A 1 89 ? 2.187 -2.026 5.409 1.00 90.56 89 PHE A O 1
ATOM 708 N N . ALA A 1 90 ? 0.962 -0.817 6.830 1.00 89.62 90 ALA A N 1
ATOM 709 C CA . ALA A 1 90 ? 0.021 -0.292 5.837 1.00 89.62 90 ALA A CA 1
ATOM 710 C C . ALA A 1 90 ? 0.731 0.354 4.642 1.00 89.62 90 ALA A C 1
ATOM 712 O O . ALA A 1 90 ? 0.446 0.026 3.490 1.00 89.62 90 ALA A O 1
ATOM 713 N N . ALA A 1 91 ? 1.722 1.211 4.905 1.00 92.25 91 ALA A N 1
ATOM 714 C CA . ALA A 1 91 ? 2.506 1.831 3.841 1.00 92.25 91 ALA A CA 1
ATOM 715 C C . ALA A 1 91 ? 3.262 0.777 3.020 1.00 92.25 91 ALA A C 1
ATOM 717 O O . ALA A 1 91 ? 3.273 0.842 1.793 1.00 92.25 91 ALA A O 1
ATOM 718 N N . LYS A 1 92 ? 3.847 -0.232 3.676 1.00 90.88 92 LYS A N 1
ATOM 719 C CA . LYS A 1 92 ? 4.573 -1.319 3.007 1.00 90.88 92 LYS A CA 1
ATOM 720 C C . LYS A 1 92 ? 3.640 -2.211 2.184 1.00 90.88 92 LYS A C 1
ATOM 722 O O . LYS A 1 92 ? 3.973 -2.582 1.062 1.00 90.88 92 LYS A O 1
ATOM 727 N N . TYR A 1 93 ? 2.449 -2.477 2.703 1.00 89.31 93 TYR A N 1
ATOM 728 C CA . TYR A 1 93 ? 1.397 -3.200 2.009 1.00 89.31 93 TYR A CA 1
ATOM 729 C C . TYR A 1 93 ? 0.974 -2.453 0.742 1.00 89.31 93 TYR A C 1
ATOM 731 O O . TYR A 1 93 ? 0.941 -3.044 -0.330 1.00 89.31 93 TYR A O 1
ATOM 739 N N . ILE A 1 94 ? 0.769 -1.133 0.817 1.00 90.31 94 ILE A N 1
ATOM 740 C CA . ILE A 1 94 ? 0.460 -0.316 -0.364 1.00 90.31 94 ILE A CA 1
ATOM 741 C C . ILE A 1 94 ? 1.611 -0.329 -1.385 1.00 90.31 94 ILE A C 1
ATOM 743 O O . ILE A 1 94 ? 1.364 -0.422 -2.589 1.00 90.31 94 ILE A O 1
ATOM 747 N N . GLN A 1 95 ? 2.863 -0.261 -0.920 1.00 89.06 95 GLN A N 1
ATOM 748 C CA . GLN A 1 95 ? 4.049 -0.313 -1.786 1.00 89.06 95 GLN A CA 1
ATOM 749 C C . GLN A 1 95 ? 4.139 -1.617 -2.575 1.00 89.06 95 GLN A C 1
ATOM 751 O O . GLN A 1 95 ? 4.461 -1.597 -3.761 1.00 89.06 95 GLN A O 1
ATOM 756 N N . ASP A 1 96 ? 3.898 -2.752 -1.920 1.00 85.00 96 ASP A N 1
ATOM 757 C CA . ASP A 1 96 ? 4.075 -4.062 -2.540 1.00 85.00 96 ASP A CA 1
ATOM 758 C C . ASP A 1 96 ? 2.812 -4.543 -3.269 1.00 85.00 96 ASP A C 1
ATOM 760 O O . ASP A 1 96 ? 2.936 -5.181 -4.311 1.00 85.00 96 ASP A O 1
ATOM 764 N N . LEU A 1 97 ? 1.606 -4.193 -2.813 1.00 86.75 97 LEU A N 1
ATOM 765 C CA . LEU A 1 97 ? 0.368 -4.586 -3.491 1.00 86.75 97 LEU A CA 1
ATOM 766 C C . LEU A 1 97 ? 0.088 -3.730 -4.735 1.00 86.75 97 LEU A C 1
ATOM 768 O O . LEU A 1 97 ? -0.208 -4.271 -5.797 1.00 86.75 97 LEU A O 1
ATOM 772 N N . PHE A 1 98 ? 0.211 -2.403 -4.626 1.00 86.06 98 PHE A N 1
ATOM 773 C CA . PHE A 1 98 ? -0.121 -1.468 -5.715 1.00 86.06 98 PHE A CA 1
ATOM 774 C C . PHE A 1 98 ? 1.103 -0.961 -6.483 1.00 86.06 98 PHE A C 1
ATOM 776 O O . PHE A 1 98 ? 0.964 -0.197 -7.439 1.00 86.06 98 PHE A O 1
ATOM 783 N N . GLN A 1 99 ? 2.311 -1.380 -6.087 1.00 85.12 99 GLN A N 1
ATOM 784 C CA . GLN A 1 99 ? 3.569 -1.022 -6.757 1.00 85.12 99 GLN A CA 1
ATOM 785 C C . GLN A 1 99 ? 3.838 0.493 -6.768 1.00 85.12 99 GLN A C 1
ATOM 787 O O . GLN A 1 99 ? 4.476 1.036 -7.669 1.00 85.12 99 GLN A O 1
ATOM 792 N N . VAL A 1 100 ? 3.354 1.181 -5.734 1.00 84.25 100 VAL A N 1
ATOM 793 C CA . VAL A 1 100 ? 3.541 2.618 -5.526 1.00 84.25 100 VAL A CA 1
ATOM 794 C C . VAL A 1 100 ? 4.913 2.855 -4.875 1.00 84.25 100 VAL A C 1
ATOM 796 O O . VAL A 1 100 ? 5.314 2.087 -3.995 1.00 84.25 100 VAL A O 1
ATOM 799 N N . PRO A 1 101 ? 5.670 3.901 -5.264 1.00 83.56 101 PRO A N 1
ATOM 800 C CA . PRO A 1 101 ? 6.954 4.192 -4.637 1.00 83.56 101 PRO A CA 1
ATOM 801 C C . PRO A 1 101 ? 6.794 4.500 -3.143 1.00 83.56 101 PRO A C 1
ATOM 803 O O . PRO A 1 101 ? 5.770 5.028 -2.703 1.00 83.56 101 PRO A O 1
ATOM 806 N N . ALA A 1 102 ? 7.841 4.206 -2.366 1.00 86.12 102 ALA A N 1
ATOM 807 C CA . ALA A 1 102 ? 7.773 4.217 -0.907 1.00 86.12 102 ALA A CA 1
ATOM 808 C C . ALA A 1 102 ? 7.259 5.531 -0.310 1.00 86.12 102 ALA A C 1
ATOM 810 O O . ALA A 1 102 ? 6.404 5.514 0.574 1.00 86.12 102 ALA A O 1
ATOM 811 N N . TYR A 1 103 ? 7.726 6.659 -0.845 1.00 87.88 103 TYR A N 1
ATOM 812 C CA . TYR A 1 103 ? 7.329 7.983 -0.381 1.00 87.88 103 TYR A CA 1
ATOM 813 C C . TYR A 1 103 ? 5.842 8.279 -0.640 1.00 87.88 103 TYR A C 1
ATOM 815 O O . TYR A 1 103 ? 5.158 8.759 0.260 1.00 87.88 103 TYR A O 1
ATOM 823 N N . MET A 1 104 ? 5.308 7.933 -1.820 1.00 88.94 104 MET A N 1
ATOM 824 C CA . MET A 1 104 ? 3.889 8.148 -2.132 1.00 88.94 104 MET A CA 1
ATOM 825 C C . MET A 1 104 ? 2.988 7.257 -1.285 1.00 88.94 104 MET A C 1
ATOM 827 O O . MET A 1 104 ? 1.979 7.723 -0.767 1.00 88.94 104 MET A O 1
ATOM 831 N N . ALA A 1 105 ? 3.366 5.993 -1.086 1.00 92.25 105 ALA A N 1
ATOM 832 C CA . ALA A 1 105 ? 2.597 5.078 -0.252 1.00 92.25 105 ALA A CA 1
ATOM 833 C C . ALA A 1 105 ? 2.496 5.573 1.199 1.00 92.25 105 ALA A C 1
ATOM 835 O O . ALA A 1 105 ? 1.413 5.540 1.785 1.00 92.25 105 ALA A O 1
ATOM 836 N N . SER A 1 106 ? 3.595 6.090 1.760 1.00 94.12 106 SER A N 1
ATOM 837 C CA . SER A 1 106 ? 3.598 6.689 3.098 1.00 94.12 106 SER A CA 1
ATOM 838 C C . SER A 1 106 ? 2.740 7.952 3.168 1.00 94.12 106 SER A C 1
ATOM 840 O O . SER A 1 106 ? 1.940 8.083 4.092 1.00 94.12 106 SER A O 1
ATOM 842 N N . ILE A 1 107 ? 2.846 8.850 2.179 1.00 94.12 107 ILE A N 1
ATOM 843 C CA . ILE A 1 107 ? 2.022 10.069 2.114 1.00 94.12 107 ILE A CA 1
ATOM 844 C C . ILE A 1 107 ? 0.538 9.710 2.036 1.00 94.12 107 ILE A C 1
ATOM 846 O O . ILE A 1 107 ? -0.253 10.250 2.799 1.00 94.12 107 ILE A O 1
ATOM 850 N N . HIS A 1 108 ? 0.152 8.776 1.165 1.00 94.00 108 HIS A N 1
ATOM 851 C CA . HIS A 1 108 ? -1.248 8.384 0.992 1.00 94.00 108 HIS A CA 1
ATOM 852 C C . HIS A 1 108 ? -1.794 7.673 2.238 1.00 94.00 108 HIS A C 1
ATOM 854 O O . HIS A 1 108 ? -2.916 7.948 2.654 1.00 94.00 108 HIS A O 1
ATOM 860 N N . THR A 1 109 ? -0.988 6.820 2.883 1.00 94.94 109 THR A N 1
ATOM 861 C CA . THR A 1 109 ? -1.358 6.190 4.162 1.00 94.94 109 THR A CA 1
ATOM 862 C C . THR A 1 109 ? -1.608 7.252 5.229 1.00 94.94 109 THR A C 1
ATOM 864 O O . THR A 1 109 ? -2.667 7.258 5.849 1.00 94.94 109 THR A O 1
ATOM 867 N N . GLY A 1 110 ? -0.675 8.193 5.414 1.00 95.06 110 GLY A N 1
ATOM 868 C CA . GLY A 1 110 ? -0.823 9.277 6.389 1.00 95.06 110 GLY A CA 1
ATOM 869 C C . GLY A 1 110 ? -2.014 10.187 6.083 1.00 95.06 110 GLY A C 1
ATOM 870 O O . GLY A 1 110 ? -2.798 10.502 6.978 1.00 95.06 110 GLY A O 1
ATOM 871 N N . ALA A 1 111 ? -2.198 10.542 4.810 1.00 95.94 111 ALA A N 1
ATOM 872 C CA . ALA A 1 111 ? -3.299 11.377 4.342 1.00 95.94 111 ALA A CA 1
ATOM 873 C C . ALA A 1 111 ? -4.674 10.724 4.534 1.00 95.94 111 ALA A C 1
ATOM 875 O O . ALA A 1 111 ? -5.658 11.441 4.654 1.00 95.94 111 ALA A O 1
ATOM 876 N N . VAL A 1 112 ? -4.763 9.392 4.586 1.00 96.00 112 VAL A N 1
ATOM 877 C CA . VAL A 1 112 ? -6.016 8.680 4.874 1.00 96.00 112 VAL A CA 1
ATOM 878 C C . VAL A 1 112 ? -6.202 8.460 6.374 1.00 96.00 112 VAL A C 1
ATOM 880 O O . VAL A 1 112 ? -7.265 8.772 6.911 1.00 96.00 112 VAL A O 1
ATOM 883 N N . VAL A 1 113 ? -5.185 7.947 7.068 1.00 95.31 113 VAL A N 1
ATOM 884 C CA . VAL A 1 113 ? -5.282 7.496 8.469 1.00 95.31 113 VAL A CA 1
ATOM 885 C C . VAL A 1 113 ? -5.477 8.661 9.441 1.00 95.31 113 VAL A C 1
ATOM 887 O O . VAL A 1 113 ? -6.285 8.565 10.365 1.00 95.31 113 VAL A O 1
ATOM 890 N N . VAL A 1 114 ? -4.769 9.777 9.247 1.00 95.81 114 VAL A N 1
ATOM 891 C CA . VAL A 1 114 ? -4.822 10.919 10.176 1.00 95.81 114 VAL A CA 1
ATOM 892 C C . VAL A 1 114 ? -6.204 11.588 10.195 1.00 95.81 114 VAL A C 1
ATOM 894 O O . VAL A 1 114 ? -6.794 11.685 11.276 1.00 95.81 114 VAL A O 1
ATOM 897 N N . PRO A 1 115 ? -6.777 12.024 9.052 1.00 97.19 115 PRO A N 1
ATOM 898 C CA . PRO A 1 115 ? -8.095 12.650 9.073 1.00 97.19 115 PRO A CA 1
ATOM 899 C C . PRO A 1 115 ? -9.207 11.665 9.444 1.00 97.19 115 PRO A C 1
ATOM 901 O O . PRO A 1 115 ? -10.122 12.056 10.165 1.00 97.19 115 PRO A O 1
ATOM 904 N N . SER A 1 116 ? -9.136 10.395 9.024 1.00 96.12 116 SER A N 1
ATOM 905 C CA . SER A 1 116 ? -10.137 9.388 9.421 1.00 96.12 116 SER A CA 1
ATOM 906 C C . SER A 1 116 ? -10.156 9.154 10.932 1.00 96.12 116 SER A C 1
ATOM 908 O O . SER A 1 116 ? -11.233 9.157 11.525 1.00 96.12 116 SER A O 1
ATOM 910 N N . SER A 1 117 ? -8.989 9.051 11.577 1.00 94.75 117 SER A N 1
ATOM 911 C CA . SER A 1 117 ? -8.890 8.914 13.037 1.00 94.75 117 SER A CA 1
ATOM 912 C C . SER A 1 117 ? -9.513 10.111 13.758 1.00 94.75 117 SER A C 1
ATOM 914 O O . SER A 1 117 ? -10.306 9.938 14.685 1.00 94.75 117 SER A O 1
ATOM 916 N N . LEU A 1 118 ? -9.206 11.335 13.307 1.00 96.94 118 LEU A N 1
ATOM 917 C CA . LEU A 1 118 ? -9.758 12.560 13.889 1.00 96.94 118 LEU A CA 1
ATOM 918 C C . LEU A 1 118 ? -11.285 12.610 13.748 1.00 96.94 118 LEU A C 1
ATOM 920 O O . LEU A 1 118 ? -11.995 12.840 14.729 1.00 96.94 118 LEU A O 1
ATOM 924 N N . LEU A 1 119 ? -11.798 12.355 12.543 1.00 97.31 119 LEU A N 1
ATOM 925 C CA . LEU A 1 119 ? -13.234 12.335 12.272 1.00 97.31 119 LEU A CA 1
ATOM 926 C C . LEU A 1 119 ? -13.946 11.229 13.057 1.00 97.31 119 LEU A C 1
ATOM 928 O O . LEU A 1 119 ? -15.043 11.456 13.569 1.00 97.31 119 LEU A O 1
ATOM 932 N N . GLY A 1 120 ? -13.328 10.058 13.207 1.00 96.25 120 GLY A N 1
ATOM 933 C CA . GLY A 1 120 ? -13.888 8.922 13.937 1.00 96.25 120 GLY A CA 1
ATOM 934 C C . GLY A 1 120 ? -14.024 9.221 15.426 1.00 96.25 120 GLY A C 1
ATOM 935 O O . GLY A 1 120 ? -15.107 9.101 15.998 1.00 96.25 120 GLY A O 1
ATOM 936 N N . VAL A 1 121 ? -12.950 9.707 16.053 1.00 94.94 121 VAL A N 1
ATOM 937 C CA . VAL A 1 121 ? -12.970 10.064 17.477 1.00 94.94 121 VAL A CA 1
ATOM 938 C C . VAL A 1 121 ? -13.943 11.217 17.733 1.00 94.94 121 VAL A C 1
ATOM 940 O O . VAL A 1 121 ? -14.761 11.135 18.649 1.00 94.94 121 VAL A O 1
ATOM 943 N N . LEU A 1 122 ? -13.928 12.274 16.916 1.00 95.94 122 LEU A N 1
ATOM 944 C CA . LEU A 1 122 ? -14.846 13.401 17.097 1.00 95.94 122 LEU A CA 1
ATOM 945 C C . LEU A 1 122 ? -16.308 12.992 16.903 1.00 95.94 122 LEU A C 1
ATOM 947 O O . LEU A 1 122 ? -17.149 13.330 17.736 1.00 95.94 122 LEU A O 1
ATOM 951 N N . SER A 1 123 ? -16.623 12.232 15.852 1.00 94.88 123 SER A N 1
ATOM 952 C CA . SER A 1 123 ? -17.990 11.755 15.611 1.00 94.88 123 SER A CA 1
ATOM 953 C C . SER A 1 123 ? -18.475 10.832 16.733 1.00 94.88 123 SER A C 1
ATOM 955 O O . SER A 1 123 ? -19.575 11.036 17.248 1.00 94.88 123 SER A O 1
ATOM 957 N N . GLY A 1 124 ? -17.639 9.906 17.217 1.00 93.31 124 GLY A N 1
ATOM 958 C CA . GLY A 1 124 ? -17.956 9.066 18.375 1.00 93.31 124 GLY A CA 1
ATOM 959 C C . GLY A 1 124 ? -18.222 9.878 19.652 1.00 93.31 124 GLY A C 1
ATOM 960 O O . GLY A 1 124 ? -19.162 9.584 20.396 1.00 93.31 124 GLY A O 1
ATOM 961 N N . ALA A 1 125 ? -17.444 10.938 19.898 1.00 91.88 125 ALA A N 1
ATOM 962 C CA . ALA A 1 125 ? -17.636 11.823 21.048 1.00 91.88 125 ALA A CA 1
ATOM 963 C C . ALA A 1 125 ? -18.927 12.646 20.927 1.00 91.88 125 ALA A C 1
ATOM 965 O O . ALA A 1 125 ? -19.695 12.749 21.889 1.00 91.88 125 ALA A O 1
ATOM 966 N N . LEU A 1 126 ? -19.193 13.203 19.742 1.00 93.31 126 LEU A N 1
ATOM 967 C CA . LEU A 1 126 ? -20.388 13.996 19.460 1.00 93.31 126 LEU A CA 1
ATOM 968 C C . LEU A 1 126 ? -21.661 13.160 19.586 1.00 93.31 126 LEU A C 1
ATOM 970 O O . LEU A 1 126 ? -22.607 13.614 20.227 1.00 93.31 126 LEU A O 1
ATOM 974 N N . ILE A 1 127 ? -21.675 11.928 19.067 1.00 92.19 127 ILE A N 1
ATOM 975 C CA . ILE A 1 127 ? -22.821 11.015 19.189 1.00 92.19 127 ILE A CA 1
ATOM 976 C C . ILE A 1 127 ? -23.149 10.763 20.666 1.00 92.19 127 ILE A C 1
ATOM 978 O O . ILE A 1 127 ? -24.305 10.884 21.081 1.00 92.19 127 ILE A O 1
ATOM 982 N N . MET A 1 128 ? -22.134 10.473 21.485 1.00 88.62 128 MET A N 1
ATOM 983 C CA . MET A 1 128 ? -22.325 10.218 22.914 1.00 88.62 128 MET A CA 1
ATOM 984 C C . MET A 1 128 ? -22.745 11.474 23.689 1.00 88.62 128 MET A C 1
ATOM 986 O O . MET A 1 128 ? -23.578 11.383 24.597 1.00 88.62 128 MET A O 1
ATOM 990 N N . ARG A 1 129 ? -22.205 12.646 23.327 1.00 89.69 129 ARG A N 1
ATOM 991 C CA . ARG A 1 129 ? -22.523 13.930 23.967 1.00 89.69 129 ARG A CA 1
ATOM 992 C C . ARG A 1 129 ? -23.923 14.424 23.614 1.00 89.69 129 ARG A C 1
ATOM 994 O O . ARG A 1 129 ? -24.619 14.903 24.506 1.00 89.69 129 ARG A O 1
ATOM 1001 N N . HIS A 1 130 ? -24.314 14.322 22.347 1.00 89.44 130 HIS A N 1
ATOM 1002 C CA . HIS A 1 130 ? -25.551 14.903 21.833 1.00 89.44 130 HIS A CA 1
ATOM 1003 C C . HIS A 1 130 ? -26.766 14.029 22.149 1.00 89.44 130 HIS A C 1
ATOM 1005 O O . HIS A 1 130 ? -27.722 14.501 22.755 1.00 89.44 130 HIS A O 1
ATOM 1011 N N . TYR A 1 131 ? -26.713 12.734 21.818 1.00 86.19 131 TYR A N 1
ATOM 1012 C CA . TYR A 1 131 ? -27.877 11.854 21.960 1.00 86.19 131 TYR A CA 1
ATOM 1013 C C . TYR A 1 131 ? -28.041 11.259 23.363 1.00 86.19 131 TYR A C 1
ATOM 1015 O O . TYR A 1 131 ? -29.107 10.724 23.664 1.00 86.19 131 TYR A O 1
ATOM 1023 N N . ARG A 1 132 ? -26.991 11.299 24.206 1.00 86.81 132 ARG A N 1
ATOM 1024 C CA . ARG A 1 132 ? -26.922 10.643 25.531 1.00 86.81 132 ARG A CA 1
ATOM 1025 C C . ARG A 1 132 ? -27.684 9.302 25.574 1.00 86.81 132 ARG A C 1
ATOM 1027 O O . ARG A 1 132 ? -28.611 9.138 26.372 1.00 86.81 132 ARG A O 1
ATOM 1034 N N . PRO A 1 133 ? -27.319 8.332 24.718 1.00 84.12 133 PRO A N 1
ATOM 1035 C CA . PRO A 1 133 ? -28.100 7.117 24.545 1.00 84.12 133 PRO A CA 1
ATOM 1036 C C . PRO A 1 133 ? -28.190 6.279 25.832 1.00 84.12 133 PRO A C 1
ATOM 1038 O O . PRO A 1 133 ? -27.284 6.264 26.682 1.00 84.12 133 PRO A O 1
ATOM 1041 N N . ARG A 1 134 ? -29.311 5.555 25.953 1.00 86.12 134 ARG A N 1
ATOM 1042 C CA . ARG A 1 134 ? -29.502 4.498 26.957 1.00 86.12 134 ARG A CA 1
ATOM 1043 C C . ARG A 1 134 ? -28.488 3.376 26.733 1.00 86.12 134 ARG A C 1
ATOM 1045 O O . ARG A 1 134 ? -28.082 3.133 25.599 1.00 86.12 134 ARG A O 1
ATOM 1052 N N . ILE A 1 135 ? -28.136 2.677 27.811 1.00 81.12 135 ILE A N 1
ATOM 1053 C CA . ILE A 1 135 ? -27.099 1.632 27.824 1.00 81.12 135 ILE A CA 1
ATOM 1054 C C . ILE A 1 135 ? -27.361 0.554 26.761 1.00 81.12 135 ILE A C 1
ATOM 1056 O O . ILE A 1 135 ? -26.428 0.185 26.055 1.00 81.12 135 ILE A O 1
ATOM 1060 N N . ASP A 1 136 ? -28.612 0.131 26.573 1.00 84.19 136 ASP A N 1
ATOM 1061 C CA . ASP A 1 136 ? -28.962 -0.918 25.601 1.00 84.19 136 ASP A CA 1
ATOM 1062 C C . ASP A 1 136 ? -28.685 -0.482 24.155 1.00 84.19 136 ASP A C 1
ATOM 1064 O O . ASP A 1 136 ? -28.126 -1.233 23.359 1.00 84.19 136 ASP A O 1
ATOM 1068 N N . ARG A 1 137 ? -28.994 0.781 23.826 1.00 87.94 137 ARG A N 1
ATOM 1069 C CA . ARG A 1 137 ? -28.705 1.356 22.502 1.00 87.94 137 ARG A CA 1
ATOM 1070 C C . ARG A 1 137 ? -27.209 1.566 22.294 1.00 87.94 137 ARG A C 1
ATOM 1072 O O . ARG A 1 137 ? -26.720 1.364 21.190 1.00 87.94 137 ARG A O 1
ATOM 1079 N N . THR A 1 138 ? -26.481 1.956 23.342 1.00 87.12 138 THR A N 1
ATOM 1080 C CA . THR A 1 138 ? -25.018 2.079 23.281 1.00 87.12 138 THR A CA 1
ATOM 1081 C C . THR A 1 138 ? -24.365 0.720 23.038 1.00 87.12 138 THR A C 1
ATOM 1083 O O . THR A 1 138 ? -23.476 0.626 22.200 1.00 87.12 138 THR A O 1
ATOM 1086 N N . LEU A 1 139 ? -24.827 -0.335 23.715 1.00 85.50 139 LEU A N 1
ATOM 1087 C CA . LEU A 1 139 ? -24.307 -1.691 23.539 1.00 85.50 139 LEU A CA 1
ATOM 1088 C C . LEU A 1 139 ? -24.577 -2.226 22.125 1.00 85.50 139 LEU A C 1
ATOM 1090 O O . LEU A 1 139 ? -23.668 -2.766 21.495 1.00 85.50 139 LEU A O 1
ATOM 1094 N N . ALA A 1 140 ? -25.792 -2.027 21.604 1.00 89.19 140 ALA A N 1
ATOM 1095 C CA . ALA A 1 140 ? -26.133 -2.396 20.231 1.00 89.19 140 ALA A CA 1
ATOM 1096 C C . ALA A 1 140 ? -25.285 -1.625 19.202 1.00 89.19 140 ALA A C 1
ATOM 1098 O O . ALA A 1 140 ? -24.751 -2.224 18.273 1.00 89.19 140 ALA A O 1
ATOM 1099 N N . GLY A 1 141 ? -25.098 -0.314 19.400 1.00 90.44 141 GLY A N 1
ATOM 1100 C CA . GLY A 1 141 ? -24.265 0.520 18.531 1.00 90.44 141 GLY A CA 1
ATOM 1101 C C . GLY A 1 141 ? -22.792 0.102 18.524 1.00 90.44 141 GLY A C 1
ATOM 1102 O O . GLY A 1 141 ? -22.205 -0.019 17.456 1.00 90.44 141 GLY A O 1
ATOM 1103 N N . VAL A 1 142 ? -22.208 -0.184 19.693 1.00 88.69 142 VAL A N 1
ATOM 1104 C CA . VAL A 1 142 ? -20.830 -0.702 19.799 1.00 88.69 142 VAL A CA 1
ATOM 1105 C C . VAL A 1 142 ? -20.697 -2.056 19.104 1.00 88.69 142 VAL A C 1
ATOM 1107 O O . VAL A 1 142 ? -19.749 -2.258 18.355 1.00 88.69 142 VAL A O 1
ATOM 1110 N N . SER A 1 143 ? -21.668 -2.955 19.283 1.00 88.75 143 SER A N 1
ATOM 1111 C CA . SER A 1 143 ? -21.655 -4.270 18.625 1.00 88.75 143 SER A CA 1
ATOM 1112 C C . SER A 1 143 ? -21.717 -4.148 17.096 1.00 88.75 143 SER A C 1
ATOM 1114 O O . SER A 1 143 ? -21.009 -4.862 16.392 1.00 88.75 143 SER A O 1
ATOM 1116 N N . LEU A 1 144 ? -22.520 -3.212 16.577 1.00 92.44 144 LEU A N 1
ATOM 1117 C CA . LEU A 1 144 ? -22.616 -2.935 15.142 1.00 92.44 144 LEU A CA 1
ATOM 1118 C C . LEU A 1 144 ? -21.323 -2.329 14.583 1.00 92.44 144 LEU A C 1
ATOM 1120 O O . LEU A 1 144 ? -20.887 -2.719 13.503 1.00 92.44 144 LEU A O 1
ATOM 1124 N N . LEU A 1 145 ? -20.698 -1.406 15.319 1.00 92.50 145 LEU A N 1
A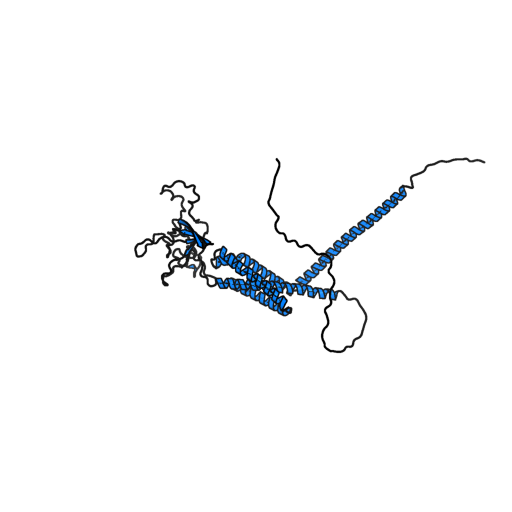TOM 1125 C CA . LEU A 1 145 ? -19.421 -0.812 14.928 1.00 92.50 145 LEU A CA 1
ATOM 1126 C C . LEU A 1 145 ? -18.303 -1.866 14.879 1.00 92.50 145 LEU A C 1
ATOM 1128 O O . LEU A 1 145 ? -17.606 -1.927 13.872 1.00 92.50 145 LEU A O 1
ATOM 1132 N N . ILE A 1 146 ? -18.199 -2.742 15.888 1.00 90.38 146 ILE A N 1
ATOM 1133 C CA . ILE A 1 146 ? -17.247 -3.871 15.898 1.00 90.38 146 ILE A CA 1
ATOM 1134 C C . ILE A 1 146 ? -17.516 -4.823 14.718 1.00 90.38 146 ILE A C 1
ATOM 1136 O O . ILE A 1 146 ? -16.597 -5.265 14.034 1.00 90.38 146 ILE A O 1
ATOM 1140 N N . GLY A 1 147 ? -18.784 -5.132 14.427 1.00 92.19 147 GLY A N 1
ATOM 1141 C CA . GLY A 1 147 ? -19.136 -5.932 13.248 1.00 92.19 147 GLY A CA 1
ATOM 1142 C C . GLY A 1 147 ? -18.679 -5.275 11.940 1.00 92.19 147 GLY A C 1
ATOM 1143 O O . GLY A 1 147 ? -18.137 -5.942 11.059 1.00 92.19 147 GLY A O 1
ATOM 1144 N N . GLY A 1 148 ? -18.836 -3.953 11.830 1.00 94.19 148 GLY A N 1
ATOM 1145 C CA . GLY A 1 148 ? -18.359 -3.170 10.692 1.00 94.19 148 GLY A CA 1
ATOM 1146 C C . GLY A 1 148 ? -16.834 -3.157 10.555 1.00 94.19 148 GLY A C 1
ATOM 1147 O O . GLY A 1 148 ? -16.320 -3.257 9.436 1.00 94.19 148 GLY A O 1
ATOM 1148 N N . THR A 1 149 ? -16.090 -3.081 11.661 1.00 92.81 149 THR A N 1
ATOM 1149 C CA . THR A 1 149 ? -14.621 -3.124 11.617 1.00 92.81 149 THR A CA 1
ATOM 1150 C C . THR A 1 149 ? -14.120 -4.489 11.169 1.00 92.81 149 THR A C 1
ATOM 1152 O O . THR A 1 149 ? -13.285 -4.545 10.272 1.00 92.81 149 THR A O 1
ATOM 1155 N N . VAL A 1 150 ? -14.717 -5.585 11.647 1.00 91.56 150 VAL A N 1
ATOM 1156 C CA . VAL A 1 150 ? -14.401 -6.943 11.167 1.00 91.56 150 VAL A CA 1
ATOM 1157 C C . VAL A 1 150 ? -14.681 -7.096 9.667 1.00 91.56 150 VAL A C 1
ATOM 1159 O O . VAL A 1 150 ? -13.827 -7.589 8.931 1.00 91.56 150 VAL A O 1
ATOM 1162 N N . VAL A 1 151 ? -15.841 -6.637 9.182 1.00 94.44 151 VAL A N 1
ATOM 1163 C CA . VAL A 1 151 ? -16.190 -6.716 7.751 1.00 94.44 151 VAL A CA 1
ATOM 1164 C C . VAL A 1 151 ? -15.206 -5.916 6.899 1.00 94.44 151 VAL A C 1
ATOM 1166 O O . VAL A 1 151 ? -14.712 -6.423 5.893 1.00 94.44 151 VAL A O 1
ATOM 1169 N N . THR A 1 152 ? -14.875 -4.688 7.303 1.00 94.25 152 THR A N 1
ATOM 1170 C CA . THR A 1 152 ? -13.903 -3.862 6.569 1.00 94.25 152 THR A CA 1
ATOM 1171 C C . THR A 1 152 ? -12.502 -4.472 6.580 1.00 94.25 152 THR A C 1
ATOM 1173 O O . THR A 1 152 ? -11.849 -4.458 5.540 1.00 94.25 152 THR A O 1
ATOM 1176 N N . THR A 1 153 ? -12.057 -5.091 7.680 1.00 90.50 153 THR A N 1
ATOM 1177 C CA . THR A 1 153 ? -10.786 -5.836 7.720 1.00 90.50 153 THR A CA 1
ATOM 1178 C C . THR A 1 153 ? -10.778 -7.006 6.739 1.00 90.50 153 THR A C 1
ATOM 1180 O O . THR A 1 153 ? -9.797 -7.186 6.019 1.00 90.50 153 THR A O 1
ATOM 1183 N N . ILE A 1 154 ? -11.867 -7.777 6.658 1.00 91.19 154 ILE A N 1
ATOM 1184 C CA . ILE A 1 154 ? -11.981 -8.875 5.687 1.00 91.19 154 ILE A CA 1
ATOM 1185 C C . ILE A 1 154 ? -11.911 -8.325 4.257 1.00 91.19 154 ILE A C 1
ATOM 1187 O O . ILE A 1 154 ? -11.152 -8.843 3.444 1.00 91.19 154 ILE A O 1
ATOM 1191 N N . ILE A 1 155 ? -12.634 -7.243 3.952 1.00 92.81 155 ILE A N 1
ATOM 1192 C CA . ILE A 1 155 ? -12.605 -6.613 2.622 1.00 92.81 155 ILE A CA 1
ATOM 1193 C C . ILE A 1 155 ? -11.190 -6.138 2.265 1.00 92.81 155 ILE A C 1
ATOM 1195 O O . ILE A 1 155 ? -10.741 -6.387 1.149 1.00 92.81 155 ILE A O 1
ATOM 1199 N N . LEU A 1 156 ? -10.465 -5.511 3.200 1.00 90.31 156 LEU A N 1
ATOM 1200 C CA . LEU A 1 156 ? -9.079 -5.078 2.975 1.00 90.31 156 LEU A CA 1
ATOM 1201 C C . LEU A 1 156 ? -8.159 -6.244 2.592 1.00 90.31 156 LEU A C 1
ATOM 1203 O O . LEU A 1 156 ? -7.284 -6.058 1.753 1.00 90.31 156 LEU A O 1
ATOM 1207 N N . MET A 1 157 ? -8.375 -7.431 3.164 1.00 86.94 157 MET A N 1
ATOM 1208 C CA . MET A 1 157 ? -7.590 -8.633 2.856 1.00 86.94 157 MET A CA 1
ATOM 1209 C C . MET A 1 157 ? -7.968 -9.288 1.518 1.00 86.94 157 MET A C 1
ATOM 1211 O O . MET A 1 157 ? -7.149 -9.994 0.937 1.00 86.94 157 MET A O 1
ATOM 1215 N N . LEU A 1 158 ? -9.192 -9.075 1.024 1.00 89.75 158 LEU A N 1
ATOM 1216 C CA . LEU A 1 158 ? -9.673 -9.658 -0.236 1.00 89.75 158 LEU A CA 1
ATOM 1217 C C . LEU A 1 158 ? -9.271 -8.842 -1.472 1.00 89.75 158 LEU A C 1
ATOM 1219 O O . LEU A 1 158 ? -9.262 -9.376 -2.583 1.00 89.75 158 LEU A O 1
ATOM 1223 N N . ILE A 1 159 ? -8.939 -7.558 -1.308 1.00 88.50 159 ILE A N 1
ATOM 1224 C CA . ILE A 1 159 ? -8.514 -6.711 -2.425 1.00 88.50 159 ILE A CA 1
ATOM 1225 C C . ILE A 1 159 ? -7.149 -7.184 -2.931 1.00 88.50 159 ILE A C 1
ATOM 1227 O O . ILE A 1 159 ? -6.151 -7.150 -2.219 1.00 88.50 159 ILE A O 1
ATOM 1231 N N . SER A 1 160 ? -7.109 -7.592 -4.198 1.00 84.38 160 SER A N 1
ATOM 1232 C CA . SER A 1 160 ? -5.895 -8.033 -4.884 1.00 84.38 160 SER A CA 1
ATOM 1233 C C . SER A 1 160 ? -5.698 -7.259 -6.185 1.00 84.38 160 SER A C 1
ATOM 1235 O O . SER A 1 160 ? -6.665 -6.872 -6.844 1.00 84.38 160 SER A O 1
ATOM 1237 N N . CYS A 1 161 ? -4.438 -7.057 -6.570 1.00 84.25 161 CYS A N 1
ATOM 1238 C CA . CYS A 1 161 ? -4.049 -6.454 -7.844 1.00 84.25 161 CYS A CA 1
ATOM 1239 C C . CYS A 1 161 ? -3.152 -7.412 -8.637 1.00 84.25 161 CYS A C 1
ATOM 1241 O O . CYS A 1 161 ? -2.418 -8.200 -8.032 1.00 84.25 161 CYS A O 1
ATOM 1243 N N . PRO A 1 162 ? -3.171 -7.343 -9.982 1.00 77.50 162 PRO A N 1
ATOM 1244 C CA . PRO A 1 162 ? -2.214 -8.079 -10.795 1.00 77.50 162 PRO A CA 1
ATOM 1245 C C . PRO A 1 162 ? -0.784 -7.645 -10.443 1.00 77.50 162 PRO A C 1
ATOM 1247 O O . PRO A 1 162 ? -0.484 -6.453 -10.366 1.00 77.50 162 PRO A O 1
ATOM 1250 N N . GLY A 1 163 ? 0.090 -8.628 -10.215 1.00 74.62 163 GLY A N 1
ATOM 1251 C CA . GLY A 1 163 ? 1.478 -8.396 -9.819 1.00 74.62 163 GLY A CA 1
ATOM 1252 C C . GLY A 1 163 ? 2.305 -7.674 -10.887 1.00 74.62 163 GLY A C 1
ATOM 1253 O O . GLY A 1 163 ? 1.945 -7.615 -12.066 1.00 74.62 163 GLY A O 1
ATOM 1254 N N . ASN A 1 164 ? 3.457 -7.136 -10.477 1.00 78.25 164 ASN A N 1
ATOM 1255 C CA . ASN A 1 164 ? 4.400 -6.542 -11.416 1.00 78.25 164 ASN A CA 1
ATOM 1256 C C . ASN A 1 164 ? 5.006 -7.606 -12.350 1.00 78.25 164 ASN A C 1
ATOM 1258 O O . ASN A 1 164 ? 5.266 -8.753 -11.979 1.00 78.25 164 ASN A O 1
ATOM 1262 N N . ARG A 1 165 ? 5.251 -7.203 -13.596 1.00 84.50 165 ARG A N 1
ATOM 1263 C CA . ARG A 1 165 ? 6.013 -8.004 -14.554 1.00 84.50 165 ARG A CA 1
ATOM 1264 C C . ARG A 1 165 ? 7.484 -7.655 -14.396 1.00 84.50 165 ARG A C 1
ATOM 1266 O O . ARG A 1 165 ? 7.886 -6.540 -14.728 1.00 84.50 165 ARG A O 1
ATOM 1273 N N . VAL A 1 166 ? 8.257 -8.590 -13.858 1.00 88.75 166 VAL A N 1
ATOM 1274 C CA . VAL A 1 166 ? 9.698 -8.478 -13.659 1.00 88.75 166 VAL A CA 1
ATOM 1275 C C . VAL A 1 166 ? 10.393 -9.427 -14.622 1.00 88.75 166 VAL A C 1
ATOM 1277 O O . VAL A 1 166 ? 10.153 -10.638 -14.579 1.00 88.75 166 VAL A O 1
ATOM 1280 N N . ALA A 1 167 ? 11.241 -8.872 -15.487 1.00 88.69 167 ALA A N 1
ATOM 1281 C CA . ALA A 1 167 ? 11.987 -9.626 -16.486 1.00 88.69 167 ALA A CA 1
ATOM 1282 C C . ALA A 1 167 ? 12.838 -10.725 -15.822 1.00 88.69 167 ALA A C 1
ATOM 1284 O O . ALA A 1 167 ? 13.604 -10.453 -14.897 1.00 88.69 167 ALA A O 1
ATOM 1285 N N . GLY A 1 168 ? 12.673 -11.969 -16.275 1.00 84.81 168 GLY A N 1
ATOM 1286 C CA . GLY A 1 168 ? 13.396 -13.141 -15.773 1.00 84.81 168 GLY A CA 1
ATOM 1287 C C . GLY A 1 168 ? 12.842 -13.774 -14.492 1.00 84.81 168 GLY A C 1
ATOM 1288 O O . GLY A 1 168 ? 13.326 -14.828 -14.085 1.00 84.81 168 GLY A O 1
ATOM 1289 N N . LEU A 1 169 ? 11.831 -13.156 -13.866 1.00 85.31 169 LEU A N 1
ATOM 1290 C CA . LEU A 1 169 ? 11.174 -13.653 -12.649 1.00 85.31 169 LEU A CA 1
ATOM 1291 C C . LEU A 1 169 ? 9.692 -13.969 -12.890 1.00 85.31 169 LEU A C 1
ATOM 1293 O O . LEU A 1 169 ? 9.262 -15.101 -12.694 1.00 85.31 169 LEU A O 1
ATOM 1297 N N . THR A 1 170 ? 8.910 -12.974 -13.321 1.00 82.69 170 THR A N 1
ATOM 1298 C CA . THR A 1 170 ? 7.454 -13.107 -13.545 1.00 82.69 170 THR A CA 1
ATOM 1299 C C . THR A 1 170 ? 7.043 -12.868 -15.002 1.00 82.69 170 THR A C 1
ATOM 1301 O O . THR A 1 170 ? 5.947 -13.253 -15.408 1.00 82.69 170 THR A O 1
ATOM 1304 N N . ALA A 1 171 ? 7.918 -12.259 -15.809 1.00 84.44 171 ALA A N 1
ATOM 1305 C CA . ALA A 1 171 ? 7.754 -12.046 -17.249 1.00 84.44 171 ALA A CA 1
ATOM 1306 C C . ALA A 1 171 ? 9.064 -12.370 -17.992 1.00 84.44 171 ALA A C 1
ATOM 1308 O O . ALA A 1 171 ? 10.151 -12.283 -17.418 1.00 84.44 171 ALA A O 1
ATOM 1309 N N . THR A 1 172 ? 8.997 -12.816 -19.244 1.00 87.62 172 THR A N 1
ATOM 1310 C CA . THR A 1 172 ? 10.205 -13.035 -20.055 1.00 87.62 172 THR A CA 1
ATOM 1311 C C . THR A 1 172 ? 10.817 -11.683 -20.430 1.00 87.62 172 THR A C 1
ATOM 1313 O O . THR A 1 172 ? 10.176 -10.638 -20.301 1.00 87.62 172 THR A O 1
ATOM 1316 N N . TYR A 1 173 ? 12.055 -11.673 -20.930 1.00 88.12 173 TYR A N 1
ATOM 1317 C CA . TYR A 1 173 ? 12.645 -10.445 -21.482 1.00 88.12 173 TYR A CA 1
ATOM 1318 C C . TYR A 1 173 ? 11.908 -9.935 -22.737 1.00 88.12 173 TYR A C 1
ATOM 1320 O O . TYR A 1 173 ? 12.041 -8.764 -23.078 1.00 88.12 173 TYR A O 1
ATOM 1328 N N . SER A 1 174 ? 11.091 -10.774 -23.390 1.00 86.50 174 SER A N 1
ATOM 1329 C CA . SER A 1 174 ? 10.154 -10.375 -24.453 1.00 86.50 174 SER A CA 1
ATOM 1330 C C . SER A 1 174 ? 8.817 -9.833 -23.923 1.00 86.50 174 SER A C 1
ATOM 1332 O O . SER A 1 174 ? 7.994 -9.362 -24.703 1.00 86.50 174 SER A O 1
ATOM 1334 N N . GLY A 1 175 ? 8.597 -9.844 -22.603 1.00 82.19 175 GLY A N 1
ATOM 1335 C CA . GLY A 1 175 ? 7.408 -9.284 -21.954 1.00 82.19 175 GLY A CA 1
ATOM 1336 C C . GLY A 1 175 ? 6.209 -10.232 -21.865 1.00 82.19 175 GLY A C 1
ATOM 1337 O O . GLY A 1 175 ? 5.171 -9.854 -21.302 1.00 82.19 175 GLY A O 1
ATOM 1338 N N . GLU A 1 176 ? 6.354 -11.461 -22.356 1.00 81.75 176 GLU A N 1
ATOM 1339 C CA . GLU A 1 176 ? 5.337 -12.496 -22.218 1.00 81.75 176 GLU A CA 1
ATOM 1340 C C . GLU A 1 176 ? 5.181 -12.877 -20.737 1.00 81.75 176 GLU A C 1
ATOM 1342 O O . GLU A 1 176 ? 6.183 -12.997 -20.015 1.00 81.75 176 GLU A O 1
ATOM 1347 N N . PRO A 1 177 ? 3.938 -13.035 -20.240 1.00 74.75 177 PRO A N 1
ATOM 1348 C CA . PRO A 1 177 ? 3.714 -13.570 -18.905 1.00 74.75 177 PRO A CA 1
ATOM 1349 C C . PRO A 1 177 ? 4.382 -14.939 -18.807 1.00 74.75 177 PRO A C 1
ATOM 1351 O O . PRO A 1 177 ? 4.211 -15.767 -19.702 1.00 74.75 177 PRO A O 1
ATOM 1354 N N . TRP A 1 178 ? 5.121 -15.202 -17.730 1.00 64.81 178 TRP A N 1
ATOM 1355 C CA . TRP A 1 178 ? 5.603 -16.565 -17.533 1.00 64.81 178 TRP A CA 1
ATOM 1356 C C . TRP A 1 178 ? 4.416 -17.529 -17.347 1.00 64.81 178 TRP A C 1
ATOM 1358 O O . TRP A 1 178 ? 3.387 -17.120 -16.799 1.00 64.81 178 TRP A O 1
ATOM 1368 N N . PRO A 1 179 ? 4.553 -18.813 -17.735 1.00 56.88 179 PRO A N 1
ATOM 1369 C CA . PRO A 1 179 ? 3.463 -19.801 -17.735 1.00 56.88 179 PRO A CA 1
ATOM 1370 C C . PRO A 1 179 ? 2.784 -20.059 -16.375 1.00 56.88 179 PRO A C 1
ATOM 1372 O O . PRO A 1 179 ? 1.756 -20.732 -16.308 1.00 56.88 179 PRO A O 1
ATOM 1375 N N . TRP A 1 180 ? 3.322 -19.518 -15.279 1.00 57.72 180 TRP A N 1
ATOM 1376 C CA . TRP A 1 180 ? 2.820 -19.672 -13.911 1.00 57.72 180 TRP A CA 1
ATOM 1377 C C . TRP A 1 180 ? 1.404 -19.131 -13.675 1.00 57.72 180 TRP A C 1
ATOM 1379 O O . TRP A 1 180 ? 0.854 -19.361 -12.603 1.00 57.72 180 TRP A O 1
ATOM 1389 N N . LEU A 1 181 ? 0.796 -18.427 -14.640 1.00 47.97 181 LEU A N 1
ATOM 1390 C CA . LEU A 1 181 ? -0.581 -17.949 -14.492 1.00 47.97 181 LEU A CA 1
ATOM 1391 C C . LEU A 1 181 ? -1.608 -19.105 -14.454 1.00 47.97 181 LEU A C 1
ATOM 1393 O O . LEU A 1 181 ? -2.707 -18.884 -13.957 1.00 47.97 181 LEU A O 1
ATOM 1397 N N . TYR A 1 182 ? -1.249 -20.330 -14.890 1.00 46.09 182 TYR A N 1
ATOM 1398 C CA . TYR A 1 182 ? -2.123 -21.522 -14.815 1.00 46.09 182 TYR A CA 1
ATOM 1399 C C . TYR A 1 182 ? -1.404 -22.874 -14.547 1.00 46.09 182 TYR A C 1
ATOM 1401 O O . TYR A 1 182 ? -2.014 -23.923 -14.744 1.00 46.09 182 TYR A O 1
ATOM 1409 N N . GLY A 1 183 ? -0.131 -22.904 -14.118 1.00 48.97 183 GLY A N 1
ATOM 1410 C CA . GLY A 1 183 ? 0.661 -24.152 -14.017 1.00 48.97 183 GLY A CA 1
ATOM 1411 C C . GLY A 1 183 ? 1.488 -24.318 -12.729 1.00 48.97 183 GLY A C 1
ATOM 1412 O O . GLY A 1 183 ? 1.699 -23.342 -12.008 1.00 48.97 183 GLY A O 1
ATOM 1413 N N . PRO A 1 184 ? 1.976 -25.541 -12.413 1.00 48.25 184 PRO A N 1
ATOM 1414 C CA . PRO A 1 184 ? 2.746 -25.811 -11.198 1.00 48.25 184 PRO A CA 1
ATOM 1415 C C . PRO A 1 184 ? 4.071 -25.039 -11.210 1.00 48.25 184 PRO A C 1
ATOM 1417 O O . PRO A 1 184 ? 4.937 -25.265 -12.053 1.00 48.25 184 PRO A O 1
ATOM 1420 N N . ALA A 1 185 ? 4.220 -24.137 -10.240 1.00 49.72 185 ALA A N 1
ATOM 1421 C CA . ALA A 1 185 ? 5.253 -23.106 -10.129 1.00 49.72 185 ALA A CA 1
ATOM 1422 C C . ALA A 1 185 ? 6.719 -23.585 -9.956 1.00 49.72 185 ALA A C 1
ATOM 1424 O O . ALA A 1 185 ? 7.569 -22.808 -9.535 1.00 49.72 185 ALA A O 1
ATOM 1425 N N . GLN A 1 186 ? 7.030 -24.863 -10.201 1.00 49.41 186 GLN A N 1
ATOM 1426 C CA . GLN A 1 186 ? 8.194 -25.531 -9.596 1.00 49.41 186 GLN A CA 1
ATOM 1427 C C . GLN A 1 186 ? 9.256 -26.082 -10.565 1.00 49.41 186 GLN A C 1
ATOM 1429 O O . GLN A 1 186 ? 10.197 -26.720 -10.107 1.00 49.41 186 GLN A O 1
ATOM 1434 N N . LEU A 1 187 ? 9.163 -25.858 -11.882 1.00 52.75 187 LEU A N 1
ATOM 1435 C CA . LEU A 1 187 ? 10.034 -26.560 -12.851 1.00 52.75 187 LEU A CA 1
ATOM 1436 C C . LEU A 1 187 ? 11.001 -25.679 -13.657 1.00 52.75 187 LEU A C 1
ATOM 1438 O O . LEU A 1 187 ? 11.758 -26.207 -14.465 1.00 52.75 187 LEU A O 1
ATOM 1442 N N . ILE A 1 188 ? 11.019 -24.360 -13.452 1.00 58.56 188 ILE A N 1
ATOM 1443 C CA . ILE A 1 188 ? 11.894 -23.457 -14.211 1.00 58.56 188 ILE A CA 1
ATOM 1444 C C . ILE A 1 188 ? 12.556 -22.482 -13.243 1.00 58.56 188 ILE A C 1
ATOM 1446 O O . ILE A 1 188 ? 11.887 -21.717 -12.549 1.00 58.56 188 ILE A O 1
ATOM 1450 N N . SER A 1 189 ? 13.882 -22.536 -13.185 1.00 66.31 189 SER A N 1
ATOM 1451 C CA . SER A 1 189 ? 14.699 -21.622 -12.399 1.00 66.31 189 SER A CA 1
ATOM 1452 C C . SER A 1 189 ? 14.553 -20.188 -12.927 1.00 66.31 189 SER A C 1
ATOM 1454 O O . SER A 1 189 ? 14.534 -19.979 -14.144 1.00 66.31 189 SER A O 1
ATOM 1456 N N . PRO A 1 190 ? 14.452 -19.183 -12.036 1.00 75.12 190 PRO A N 1
ATOM 1457 C CA . PRO A 1 190 ? 14.417 -17.788 -12.451 1.00 75.12 190 PRO A CA 1
ATOM 1458 C C . PRO A 1 190 ? 15.683 -17.459 -13.243 1.00 75.12 190 PRO A C 1
ATOM 1460 O O . PRO A 1 190 ? 16.795 -17.736 -12.788 1.00 75.12 190 PRO A O 1
ATOM 1463 N N . ASN A 1 191 ? 15.513 -16.876 -14.429 1.00 82.88 191 ASN A N 1
ATOM 1464 C CA . ASN A 1 191 ? 16.616 -16.554 -15.323 1.00 82.88 191 ASN A CA 1
ATOM 1465 C C . ASN A 1 191 ? 16.671 -15.048 -15.574 1.00 82.88 191 ASN A C 1
ATOM 1467 O O . ASN A 1 191 ? 15.965 -14.509 -16.427 1.00 82.88 191 ASN A O 1
ATOM 1471 N N . LEU A 1 192 ? 17.522 -14.370 -14.807 1.00 86.00 192 LEU A N 1
ATOM 1472 C CA . LEU A 1 192 ? 17.731 -12.934 -14.927 1.00 86.00 192 LEU A CA 1
ATOM 1473 C C . LEU A 1 192 ? 18.692 -12.573 -16.070 1.00 86.00 192 LEU A C 1
ATOM 1475 O O . LEU A 1 192 ? 18.835 -11.384 -16.353 1.00 86.00 192 LEU A O 1
ATOM 1479 N N . THR A 1 193 ? 19.322 -13.539 -16.743 1.00 85.94 193 THR A N 1
ATOM 1480 C CA . THR A 1 193 ? 20.235 -13.295 -17.864 1.00 85.94 193 THR A CA 1
ATOM 1481 C C . THR A 1 193 ? 19.556 -13.495 -19.223 1.00 85.94 193 THR A C 1
ATOM 1483 O O . THR A 1 193 ? 18.796 -14.429 -19.460 1.00 85.94 193 THR A O 1
ATOM 1486 N N . ALA A 1 194 ? 19.856 -12.582 -20.138 1.00 85.44 194 ALA A N 1
ATOM 1487 C CA . ALA A 1 194 ? 19.449 -12.543 -21.533 1.00 85.44 194 ALA A CA 1
ATOM 1488 C C . ALA A 1 194 ? 20.626 -12.003 -22.368 1.00 85.44 194 ALA A C 1
ATOM 1490 O O . ALA A 1 194 ? 21.486 -11.311 -21.828 1.00 85.44 194 ALA A O 1
ATOM 1491 N N . PRO A 1 195 ? 20.698 -12.252 -23.683 1.00 87.12 195 PRO A N 1
ATOM 1492 C CA . PRO A 1 195 ? 21.796 -11.747 -24.515 1.00 87.12 195 PRO A CA 1
ATOM 1493 C C . PRO A 1 195 ? 22.039 -10.231 -24.382 1.00 87.12 195 PRO A C 1
ATOM 1495 O O . PRO A 1 195 ? 23.185 -9.787 -24.313 1.00 87.12 195 PRO A O 1
ATOM 1498 N N . CYS A 1 196 ? 20.969 -9.446 -24.218 1.00 86.19 196 CYS A N 1
ATOM 1499 C CA . CYS A 1 196 ? 21.044 -7.997 -24.031 1.00 86.19 196 CYS A CA 1
ATOM 1500 C C . CYS A 1 196 ? 21.730 -7.537 -22.738 1.00 86.19 196 CYS A C 1
ATOM 1502 O O . CYS A 1 196 ? 22.274 -6.437 -22.694 1.00 86.19 196 CYS A O 1
ATOM 1504 N N . ASN A 1 197 ? 21.728 -8.367 -21.695 1.00 86.06 197 ASN A N 1
ATOM 1505 C CA . ASN A 1 197 ? 22.388 -8.080 -20.424 1.00 86.06 197 ASN A CA 1
ATOM 1506 C C . ASN A 1 197 ? 23.525 -9.069 -20.116 1.00 86.06 197 ASN A C 1
ATOM 1508 O O . ASN A 1 197 ? 24.198 -8.953 -19.099 1.00 86.06 197 ASN A O 1
ATOM 1512 N N . ALA A 1 198 ? 23.813 -10.006 -21.019 1.00 73.38 198 ALA A N 1
ATOM 1513 C CA . ALA A 1 198 ? 24.987 -10.868 -20.933 1.00 73.38 198 ALA A CA 1
ATOM 1514 C C . ALA A 1 198 ? 26.290 -10.054 -21.028 1.00 73.38 198 ALA A C 1
ATOM 1516 O O . ALA A 1 198 ? 27.337 -10.493 -20.563 1.00 73.38 198 ALA A O 1
ATOM 1517 N N . ARG A 1 199 ? 26.211 -8.833 -21.576 1.00 63.03 199 ARG A N 1
ATOM 1518 C CA . ARG A 1 199 ? 27.294 -7.841 -21.626 1.00 63.03 199 ARG A CA 1
ATOM 1519 C C . ARG A 1 199 ? 27.354 -6.949 -20.372 1.00 63.03 199 ARG A C 1
ATOM 1521 O O . ARG A 1 199 ? 27.867 -5.836 -20.440 1.00 63.03 199 ARG A O 1
ATOM 1528 N N . ILE A 1 200 ? 26.835 -7.400 -19.225 1.00 55.56 200 ILE A N 1
ATOM 1529 C CA . ILE A 1 200 ? 27.149 -6.769 -17.933 1.00 55.56 200 ILE A CA 1
ATOM 1530 C C . ILE A 1 200 ? 28.617 -7.099 -17.597 1.00 55.56 200 ILE A C 1
ATOM 1532 O O . ILE A 1 200 ? 28.992 -8.275 -17.643 1.00 55.56 200 ILE A O 1
ATOM 1536 N N . PRO A 1 201 ? 29.452 -6.114 -17.212 1.00 49.69 201 PRO A N 1
ATOM 1537 C CA . PRO A 1 201 ? 30.843 -6.333 -16.825 1.00 49.69 201 PRO A CA 1
ATOM 1538 C C . PRO A 1 201 ? 30.902 -7.127 -15.516 1.00 49.69 201 PRO A C 1
ATOM 1540 O O . PRO A 1 201 ? 30.943 -6.572 -14.423 1.00 49.69 201 PRO A O 1
ATOM 1543 N N . SER A 1 202 ? 30.855 -8.450 -15.621 1.00 42.19 202 SER A N 1
ATOM 1544 C CA . SER A 1 202 ? 30.986 -9.375 -14.492 1.00 42.19 202 SER A CA 1
ATOM 1545 C C . SER A 1 202 ? 32.278 -10.190 -14.544 1.00 42.19 202 SER A C 1
ATOM 1547 O O . SER A 1 202 ? 32.531 -10.970 -13.631 1.00 42.19 202 SER A O 1
ATOM 1549 N N . SER A 1 203 ? 33.139 -9.965 -15.545 1.00 37.09 203 SER A N 1
ATOM 1550 C CA . SER A 1 203 ? 34.439 -10.631 -15.631 1.00 37.09 203 SER A CA 1
ATOM 1551 C C . SER A 1 203 ? 35.590 -9.624 -15.564 1.00 37.09 203 SER A C 1
ATOM 1553 O O . SER A 1 203 ? 35.699 -8.773 -16.455 1.00 37.09 203 SER A O 1
ATOM 1555 N N . PRO A 1 204 ? 36.496 -9.729 -14.575 1.00 44.34 204 PRO A N 1
ATOM 1556 C CA . PRO A 1 204 ? 37.732 -8.960 -14.518 1.00 44.34 204 PRO A CA 1
ATOM 1557 C C . PRO A 1 204 ? 38.751 -9.493 -15.537 1.00 44.34 204 PRO A C 1
ATOM 1559 O O . PRO A 1 204 ? 39.900 -9.691 -15.201 1.00 44.34 204 PRO A O 1
ATOM 1562 N N . THR A 1 205 ? 38.353 -9.767 -16.772 1.00 39.41 205 THR A N 1
ATOM 1563 C CA . THR A 1 205 ? 39.265 -10.178 -17.857 1.00 39.41 205 THR A CA 1
ATOM 1564 C C . THR A 1 205 ? 38.960 -9.470 -19.172 1.00 39.41 205 THR A C 1
ATOM 1566 O O . THR A 1 205 ? 39.725 -9.586 -20.121 1.00 39.41 205 THR A O 1
ATOM 1569 N N . TYR A 1 206 ? 37.899 -8.657 -19.226 1.00 39.81 206 TYR A N 1
ATOM 1570 C CA . TYR A 1 206 ? 37.561 -7.854 -20.406 1.00 39.81 206 TYR A CA 1
ATOM 1571 C C . TYR A 1 206 ? 38.149 -6.431 -20.362 1.00 39.81 206 TYR A C 1
ATOM 1573 O O . TYR A 1 206 ? 37.651 -5.526 -21.021 1.00 39.81 206 TYR A O 1
ATOM 1581 N N . TRP A 1 207 ? 39.207 -6.209 -19.578 1.00 37.88 207 TRP A N 1
ATOM 1582 C CA . TRP A 1 207 ? 39.957 -4.945 -19.562 1.00 37.88 207 TRP A CA 1
ATOM 1583 C C . TRP A 1 207 ? 41.192 -4.953 -20.479 1.00 37.88 207 TRP A C 1
ATOM 1585 O O . TRP A 1 207 ? 41.959 -3.999 -20.471 1.00 37.88 207 TRP A O 1
ATOM 1595 N N . MET A 1 208 ? 41.388 -5.982 -21.314 1.00 33.66 208 MET A N 1
ATOM 1596 C CA . MET A 1 208 ? 42.580 -6.088 -22.177 1.00 33.66 208 MET A CA 1
ATOM 1597 C C . MET A 1 208 ? 42.402 -5.625 -23.632 1.00 33.66 208 MET A C 1
ATOM 1599 O O . MET A 1 208 ? 43.229 -5.965 -24.471 1.00 33.66 208 MET A O 1
ATOM 1603 N N . SER A 1 209 ? 41.379 -4.842 -23.993 1.00 36.19 209 SER A N 1
ATOM 1604 C CA . SER A 1 209 ? 41.327 -4.252 -25.350 1.00 36.19 209 SER A CA 1
ATOM 1605 C C . SER A 1 209 ? 40.587 -2.917 -25.415 1.00 36.19 209 SER A C 1
ATOM 1607 O O . SER A 1 209 ? 39.611 -2.758 -26.145 1.00 36.19 209 SER A O 1
ATOM 1609 N N . ARG A 1 210 ? 41.073 -1.945 -24.642 1.00 36.53 210 ARG A N 1
ATOM 1610 C CA . ARG A 1 210 ? 41.219 -0.543 -25.064 1.00 36.53 210 ARG A CA 1
ATOM 1611 C C . ARG A 1 210 ? 42.005 0.193 -23.993 1.00 36.53 210 ARG A C 1
ATOM 1613 O O . ARG A 1 210 ? 41.576 0.245 -22.845 1.00 36.53 210 ARG A O 1
ATOM 1620 N N . ASP A 1 211 ? 43.143 0.738 -24.392 1.00 36.88 211 ASP A N 1
ATOM 1621 C CA . ASP A 1 211 ? 43.994 1.587 -23.574 1.00 36.88 211 ASP A CA 1
ATOM 1622 C C . ASP A 1 211 ? 43.195 2.751 -22.976 1.00 36.88 211 ASP A C 1
ATOM 1624 O O . ASP A 1 211 ? 42.841 3.698 -23.676 1.00 36.88 211 ASP A O 1
ATOM 1628 N N . LEU A 1 212 ? 42.922 2.696 -21.673 1.00 38.34 212 LEU A N 1
ATOM 1629 C CA . LEU A 1 212 ? 42.827 3.896 -20.853 1.00 38.34 212 LEU A CA 1
ATOM 1630 C C . LEU A 1 212 ? 43.131 3.536 -19.397 1.00 38.34 212 LEU A C 1
ATOM 1632 O O . LEU A 1 212 ? 42.383 2.822 -18.735 1.00 38.34 212 LEU A O 1
ATOM 1636 N N . TYR A 1 213 ? 44.301 4.002 -18.970 1.00 36.16 213 TYR A N 1
ATOM 1637 C CA . TYR A 1 213 ? 44.826 4.107 -17.616 1.00 36.16 213 TYR A CA 1
ATOM 1638 C C . TYR A 1 213 ? 43.824 3.880 -16.478 1.00 36.16 213 TYR A C 1
ATOM 1640 O O . TYR A 1 213 ? 42.804 4.557 -16.392 1.00 36.16 213 TYR A O 1
ATOM 1648 N N . LEU A 1 214 ? 44.219 2.985 -15.567 1.00 42.69 214 LEU A N 1
ATOM 1649 C CA . LEU A 1 214 ? 44.032 3.039 -14.114 1.00 42.69 214 LEU A CA 1
ATOM 1650 C C . LEU A 1 214 ? 43.300 4.305 -13.619 1.00 42.69 214 LEU A C 1
ATOM 1652 O O . LEU A 1 214 ? 43.923 5.248 -13.135 1.00 42.69 214 LEU A O 1
ATOM 1656 N N . SER A 1 215 ? 41.974 4.330 -13.749 1.00 33.66 215 SER A N 1
ATOM 1657 C CA . SER A 1 215 ? 41.171 5.426 -13.227 1.00 33.66 215 SER A CA 1
ATOM 1658 C C . SER A 1 215 ? 40.845 5.114 -11.775 1.00 33.66 215 SER A C 1
ATOM 1660 O O . SER A 1 215 ? 39.999 4.276 -11.468 1.00 33.66 215 SER A O 1
ATOM 1662 N N . THR A 1 216 ? 41.540 5.790 -10.868 1.00 37.50 216 THR A N 1
ATOM 1663 C CA . THR A 1 216 ? 41.192 5.911 -9.447 1.00 37.50 216 THR A CA 1
ATOM 1664 C C . THR A 1 216 ? 40.013 6.872 -9.238 1.00 37.50 216 THR A C 1
ATOM 1666 O O . THR A 1 216 ? 39.946 7.548 -8.213 1.00 37.50 216 THR A O 1
ATOM 1669 N N . ASP A 1 217 ? 39.108 6.971 -10.214 1.00 39.50 217 ASP A N 1
ATOM 1670 C CA . ASP A 1 217 ? 37.933 7.831 -10.166 1.00 39.50 217 ASP A CA 1
ATOM 1671 C C . ASP A 1 217 ? 36.703 7.015 -9.714 1.00 39.50 217 ASP A C 1
ATOM 1673 O O . ASP A 1 217 ? 36.297 6.071 -10.407 1.00 39.50 217 ASP A O 1
ATOM 1677 N N . PRO A 1 218 ? 36.097 7.322 -8.552 1.00 43.47 218 PRO A N 1
ATOM 1678 C CA . PRO A 1 218 ? 34.872 6.671 -8.085 1.00 43.47 218 PRO A CA 1
ATOM 1679 C C . PRO A 1 218 ? 33.671 6.818 -9.043 1.00 43.47 218 PRO A C 1
ATOM 1681 O O . PRO A 1 218 ? 32.688 6.090 -8.870 1.00 43.47 218 PRO A O 1
ATOM 1684 N N . ASP A 1 219 ? 33.757 7.677 -10.066 1.00 41.72 219 ASP A N 1
ATOM 1685 C CA . ASP A 1 219 ? 32.740 7.841 -11.111 1.00 41.72 219 ASP A CA 1
ATOM 1686 C C . ASP A 1 219 ? 32.806 6.800 -12.251 1.00 41.72 219 ASP A C 1
ATOM 1688 O O . ASP A 1 219 ? 31.877 6.719 -13.057 1.00 41.72 219 ASP A O 1
ATOM 1692 N N . LEU A 1 220 ? 33.826 5.927 -12.294 1.00 44.88 220 LEU A N 1
ATOM 1693 C CA . LEU A 1 220 ? 33.971 4.864 -13.308 1.00 44.88 220 LEU A CA 1
ATOM 1694 C C . LEU A 1 220 ? 33.464 3.481 -12.844 1.00 44.88 220 LEU A C 1
ATOM 1696 O O . LEU A 1 220 ? 33.894 2.435 -13.334 1.00 44.88 220 LEU A O 1
ATOM 1700 N N . LYS A 1 221 ? 32.552 3.441 -11.868 1.00 53.16 221 LYS A N 1
ATOM 1701 C CA . LYS A 1 221 ? 31.831 2.216 -11.488 1.00 53.16 221 LYS A CA 1
ATOM 1702 C C . LYS A 1 221 ? 30.611 2.058 -12.409 1.00 53.16 221 LYS A C 1
ATOM 1704 O O . LYS A 1 221 ? 29.939 3.061 -12.651 1.00 53.16 221 LYS A O 1
ATOM 1709 N N . PRO A 1 222 ? 30.261 0.849 -12.902 1.00 56.50 222 PRO A N 1
ATOM 1710 C CA . PRO A 1 222 ? 28.999 0.668 -13.618 1.00 56.50 222 PRO A CA 1
ATOM 1711 C C . PRO A 1 222 ? 27.850 1.224 -12.759 1.00 56.50 222 PRO A C 1
ATOM 1713 O O . PRO A 1 222 ? 27.866 1.020 -11.539 1.00 56.50 222 PRO A O 1
ATOM 1716 N N . PRO A 1 223 ? 26.847 1.906 -13.346 1.00 65.44 223 PRO A N 1
ATOM 1717 C CA . PRO A 1 223 ? 25.787 2.599 -12.602 1.00 65.44 223 PRO A CA 1
ATOM 1718 C C . PRO A 1 223 ? 24.824 1.637 -11.880 1.00 65.44 223 PRO A C 1
ATOM 1720 O O . PRO A 1 223 ? 23.725 2.013 -11.480 1.00 65.44 223 PRO A O 1
ATOM 1723 N N . CYS A 1 224 ? 25.200 0.368 -11.733 1.00 74.88 224 CYS A N 1
ATOM 1724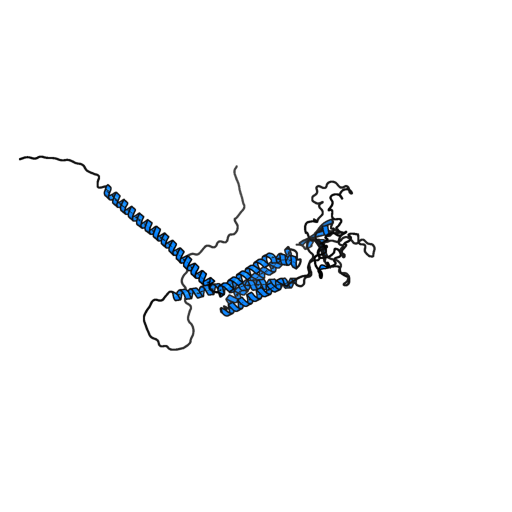 C CA . CYS A 1 224 ? 24.339 -0.706 -11.301 1.00 74.88 224 CYS A CA 1
ATOM 1725 C C . CYS A 1 224 ? 25.109 -1.811 -10.570 1.00 74.88 224 CYS A C 1
ATOM 1727 O O . CYS A 1 224 ? 26.317 -1.989 -10.717 1.00 74.88 224 CYS A O 1
ATOM 1729 N N . SER A 1 225 ? 24.372 -2.572 -9.764 1.00 79.62 225 SER A N 1
ATOM 1730 C CA . SER A 1 225 ? 24.846 -3.779 -9.089 1.00 79.62 225 SER A CA 1
ATOM 1731 C C . SER A 1 225 ? 24.035 -4.973 -9.595 1.00 79.62 225 SER A C 1
ATOM 1733 O O . SER A 1 225 ? 22.816 -4.875 -9.762 1.00 79.62 225 SER A O 1
ATOM 1735 N N . SER A 1 226 ? 24.705 -6.093 -9.875 1.00 76.19 226 SER A N 1
ATOM 1736 C CA . SER A 1 226 ? 24.054 -7.347 -10.279 1.00 76.19 226 SER A CA 1
ATOM 1737 C C . SER A 1 226 ? 23.467 -8.110 -9.087 1.00 76.19 226 SER A C 1
ATOM 1739 O O . SER A 1 226 ? 22.476 -8.812 -9.245 1.00 76.19 226 SER A O 1
ATOM 1741 N N . SER A 1 227 ? 24.027 -7.943 -7.886 1.00 77.44 227 SER A N 1
ATOM 1742 C CA . SER A 1 227 ? 23.580 -8.636 -6.670 1.00 77.44 227 SER A CA 1
ATOM 1743 C C . SER A 1 227 ? 22.557 -7.850 -5.847 1.00 77.44 227 SER A C 1
ATOM 1745 O O . SER A 1 227 ? 21.769 -8.444 -5.113 1.00 77.44 227 SER A O 1
ATOM 1747 N N . LYS A 1 228 ? 22.536 -6.515 -5.953 1.00 83.69 228 LYS A N 1
ATOM 1748 C CA . LYS A 1 228 ? 21.605 -5.664 -5.203 1.00 83.69 228 LYS A CA 1
ATOM 1749 C C . LYS A 1 228 ? 20.326 -5.422 -6.000 1.00 83.69 228 LYS A C 1
ATOM 1751 O O . LYS A 1 228 ? 20.373 -4.910 -7.115 1.00 83.69 228 LYS A O 1
ATOM 1756 N N . PHE A 1 229 ? 19.180 -5.718 -5.389 1.00 87.38 229 PHE A N 1
ATOM 1757 C CA . PHE A 1 229 ? 17.878 -5.364 -5.950 1.00 87.38 229 PHE A CA 1
ATOM 1758 C C . PHE A 1 229 ? 17.713 -3.838 -5.988 1.00 87.38 229 PHE A C 1
ATOM 1760 O O . PHE A 1 229 ? 17.687 -3.178 -4.946 1.00 87.38 229 PHE A O 1
ATOM 1767 N N . SER A 1 230 ? 17.615 -3.280 -7.192 1.00 89.00 230 SER A N 1
ATOM 1768 C CA . SER A 1 230 ? 17.465 -1.842 -7.437 1.00 89.00 230 SER A CA 1
ATOM 1769 C C . SER A 1 230 ? 16.566 -1.649 -8.662 1.00 89.00 230 SER A C 1
ATOM 1771 O O . SER A 1 230 ? 17.073 -1.377 -9.751 1.00 89.00 230 SER A O 1
ATOM 1773 N N . PRO A 1 231 ? 15.248 -1.874 -8.525 1.00 90.31 231 PRO A N 1
ATOM 1774 C CA . PRO A 1 231 ? 14.367 -2.061 -9.666 1.00 90.31 231 PRO A CA 1
ATOM 1775 C C . PRO A 1 231 ? 14.334 -0.822 -10.555 1.00 90.31 231 PRO A C 1
ATOM 1777 O O . PRO A 1 231 ? 14.334 0.304 -10.055 1.00 90.31 231 PRO A O 1
ATOM 1780 N N . VAL A 1 232 ? 14.267 -1.051 -11.863 1.00 91.75 232 VAL A N 1
ATOM 1781 C CA . VAL A 1 232 ? 14.071 0.001 -12.865 1.00 91.75 232 VAL A CA 1
ATOM 1782 C C . VAL A 1 232 ? 12.856 -0.315 -13.721 1.00 91.75 232 VAL A C 1
ATOM 1784 O O . VAL A 1 232 ? 12.567 -1.479 -14.009 1.00 91.75 232 VAL A O 1
ATOM 1787 N N . CYS A 1 233 ? 12.144 0.727 -14.125 1.00 92.12 233 CYS A N 1
ATOM 1788 C CA . CYS A 1 233 ? 10.937 0.633 -14.916 1.00 92.12 233 CYS A CA 1
ATOM 1789 C C . CYS A 1 233 ? 11.181 1.093 -16.347 1.00 92.12 233 CYS A C 1
ATOM 1791 O O . CYS A 1 233 ? 11.581 2.236 -16.582 1.00 92.12 233 CYS A O 1
ATOM 1793 N N . TRP A 1 234 ? 10.850 0.221 -17.293 1.00 92.75 234 TRP A N 1
ATOM 1794 C CA . TRP A 1 234 ? 10.673 0.579 -18.688 1.00 92.75 234 TRP A CA 1
ATOM 1795 C C . TRP A 1 234 ? 9.197 0.847 -18.988 1.00 92.75 234 TRP A C 1
ATOM 1797 O O . TRP A 1 234 ? 8.320 0.078 -18.582 1.00 92.75 234 TRP A O 1
ATOM 1807 N N . ARG A 1 235 ? 8.928 1.923 -19.726 1.00 90.25 235 ARG A N 1
ATOM 1808 C CA . ARG A 1 235 ? 7.593 2.307 -20.192 1.00 90.25 235 ARG A CA 1
ATOM 1809 C C . ARG A 1 235 ? 7.644 2.522 -21.698 1.00 90.25 235 ARG A C 1
ATOM 1811 O O . ARG A 1 235 ? 8.525 3.223 -22.180 1.00 90.25 235 ARG A O 1
ATOM 1818 N N . ARG A 1 236 ? 6.657 1.984 -22.412 1.00 87.19 236 ARG A N 1
ATOM 1819 C CA . ARG A 1 236 ? 6.478 2.244 -23.843 1.00 87.19 236 ARG A CA 1
ATOM 1820 C C . ARG A 1 236 ? 6.045 3.695 -24.079 1.00 87.19 236 ARG A C 1
ATOM 1822 O O . ARG A 1 236 ? 5.044 4.124 -23.510 1.00 87.19 236 ARG A O 1
ATOM 1829 N N . GLU A 1 237 ? 6.775 4.428 -24.919 1.00 78.62 237 GLU A N 1
ATOM 1830 C CA . GLU A 1 237 ? 6.467 5.833 -25.242 1.00 78.62 237 GLU A CA 1
ATOM 1831 C C . GLU A 1 237 ? 5.415 5.992 -26.349 1.00 78.62 237 GLU A C 1
ATOM 1833 O O . GLU A 1 237 ? 4.650 6.952 -26.328 1.00 78.62 237 GLU A O 1
ATOM 1838 N N . ILE A 1 238 ? 5.353 5.056 -27.299 1.00 69.19 238 ILE A N 1
ATOM 1839 C CA . ILE A 1 238 ? 4.494 5.156 -28.485 1.00 69.19 238 ILE A CA 1
ATOM 1840 C C . ILE A 1 238 ? 3.263 4.252 -28.308 1.00 69.19 238 ILE A C 1
ATOM 1842 O O . ILE A 1 238 ? 3.393 3.030 -28.203 1.00 69.19 238 ILE A O 1
ATOM 1846 N N . MET A 1 239 ? 2.077 4.869 -28.243 1.00 61.22 239 MET A N 1
ATOM 1847 C CA . MET A 1 239 ? 0.758 4.220 -28.295 1.00 61.22 239 MET A CA 1
ATOM 1848 C C . MET A 1 239 ? 0.226 4.222 -29.736 1.00 61.22 239 MET A C 1
ATOM 1850 O O . MET A 1 239 ? -0.883 4.684 -29.982 1.00 61.22 239 MET A O 1
ATOM 1854 N N . ASP A 1 240 ? 1.019 3.752 -30.693 1.00 53.12 240 ASP A N 1
ATOM 1855 C CA . ASP A 1 240 ? 0.506 3.555 -32.046 1.00 53.12 240 ASP A CA 1
ATOM 1856 C C . ASP A 1 240 ? -0.075 2.137 -32.132 1.00 53.12 240 ASP A C 1
ATOM 1858 O O . ASP A 1 240 ? 0.628 1.145 -31.941 1.00 53.12 240 ASP A O 1
ATOM 1862 N N . ASP A 1 241 ? -1.383 2.109 -32.381 1.00 52.66 241 ASP A N 1
ATOM 1863 C CA . ASP A 1 241 ? -2.295 0.990 -32.643 1.00 52.66 241 ASP A CA 1
ATOM 1864 C C . ASP A 1 241 ? -2.871 0.155 -31.464 1.00 52.66 241 ASP A C 1
ATOM 1866 O O . ASP A 1 241 ? -2.153 -0.238 -30.537 1.00 52.66 241 ASP A O 1
ATOM 1870 N N . PRO A 1 242 ? -4.190 -0.169 -31.495 1.00 56.56 242 PRO A N 1
ATOM 1871 C CA . PRO A 1 242 ? -4.863 -1.024 -30.518 1.00 56.56 242 PRO A CA 1
ATOM 1872 C C . PRO A 1 242 ? -4.673 -2.528 -30.770 1.00 56.56 242 PRO A C 1
ATOM 1874 O O . PRO A 1 242 ? -5.216 -3.330 -30.011 1.00 56.56 242 PRO A O 1
ATOM 1877 N N . ASP A 1 243 ? -3.906 -2.924 -31.786 1.00 59.12 243 ASP A N 1
ATOM 1878 C CA . ASP A 1 243 ? -3.777 -4.323 -32.187 1.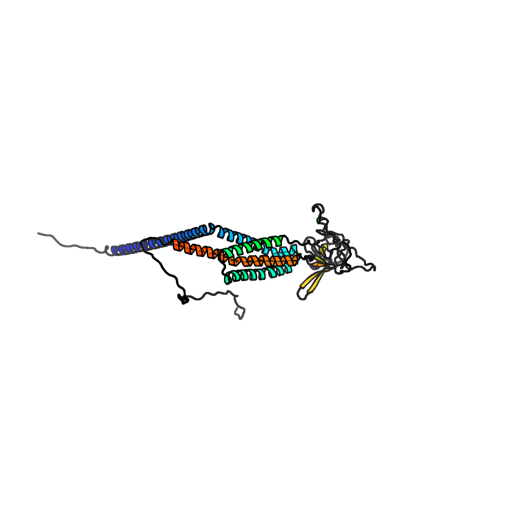00 59.12 243 ASP A CA 1
ATOM 1879 C C . ASP A 1 243 ? -2.322 -4.706 -32.468 1.00 59.12 243 ASP A C 1
ATOM 1881 O O . ASP A 1 243 ? -1.941 -4.796 -33.621 1.00 59.12 243 ASP A O 1
ATOM 1885 N N . HIS A 1 244 ? -1.494 -4.916 -31.433 1.00 54.56 244 HIS A N 1
ATOM 1886 C CA . HIS A 1 244 ? -0.248 -5.701 -31.531 1.00 54.56 244 HIS A CA 1
ATOM 1887 C C . HIS A 1 244 ? -0.043 -6.550 -30.259 1.00 54.56 244 HIS A C 1
ATOM 1889 O O . HIS A 1 244 ? 0.408 -6.091 -29.205 1.00 54.56 244 HIS A O 1
ATOM 1895 N N . SER A 1 245 ? -0.440 -7.816 -30.403 1.00 59.00 245 SER A N 1
ATOM 1896 C CA . SER A 1 245 ? 0.031 -9.045 -29.749 1.00 59.00 245 SER A CA 1
ATOM 1897 C C . SER A 1 245 ? 1.028 -8.915 -28.581 1.00 59.00 245 SER A C 1
ATOM 1899 O O . SER A 1 245 ? 2.225 -8.716 -28.773 1.00 59.00 245 SER A O 1
ATOM 1901 N N . GLY A 1 246 ? 0.559 -9.168 -27.356 1.00 62.62 246 GLY A N 1
ATOM 1902 C CA . GLY A 1 246 ? 1.371 -9.779 -26.289 1.00 62.62 246 GLY A CA 1
ATOM 1903 C C . GLY A 1 246 ? 2.401 -8.914 -25.543 1.00 62.62 246 GLY A C 1
ATOM 1904 O O . GLY A 1 246 ? 2.801 -9.302 -24.444 1.00 62.62 246 GLY A O 1
ATOM 1905 N N . ILE A 1 247 ? 2.805 -7.741 -26.048 1.00 71.12 247 ILE A N 1
ATOM 1906 C CA . ILE A 1 247 ? 3.856 -6.922 -25.410 1.00 71.12 247 ILE A CA 1
ATOM 1907 C C . ILE A 1 247 ? 3.254 -6.023 -24.305 1.00 71.12 247 ILE A C 1
ATOM 1909 O O . ILE A 1 247 ? 2.323 -5.257 -24.579 1.00 71.12 247 ILE A O 1
ATOM 1913 N N . PRO A 1 248 ? 3.794 -6.007 -23.069 1.00 78.38 248 PRO A N 1
ATOM 1914 C CA . PRO A 1 248 ? 3.268 -5.191 -21.975 1.00 78.38 248 PRO A CA 1
ATOM 1915 C C . PRO A 1 248 ? 3.567 -3.691 -22.149 1.00 78.38 248 PRO A C 1
ATOM 1917 O O . PRO A 1 248 ? 4.586 -3.308 -22.728 1.00 78.38 248 PRO A O 1
ATOM 1920 N N . ARG A 1 249 ? 2.693 -2.825 -21.605 1.00 82.94 249 ARG A N 1
ATOM 1921 C CA . ARG A 1 249 ? 2.891 -1.355 -21.567 1.00 82.94 249 ARG A CA 1
ATOM 1922 C C . ARG A 1 249 ? 4.093 -0.934 -20.715 1.00 82.94 249 ARG A C 1
ATOM 1924 O O . ARG A 1 249 ? 4.699 0.108 -20.962 1.00 82.94 249 ARG A O 1
ATOM 1931 N N . TYR A 1 250 ? 4.405 -1.734 -19.704 1.00 87.38 250 TYR A N 1
ATOM 1932 C CA . TYR A 1 250 ? 5.477 -1.497 -18.754 1.00 87.38 250 TYR A CA 1
ATOM 1933 C C . TYR A 1 250 ? 6.137 -2.818 -18.350 1.00 87.38 250 TYR A C 1
ATOM 1935 O O . TYR A 1 250 ? 5.462 -3.840 -18.211 1.00 87.38 250 TYR A O 1
ATOM 1943 N N . LEU A 1 251 ? 7.455 -2.799 -18.149 1.00 90.00 251 LEU A N 1
ATOM 1944 C CA . LEU A 1 251 ? 8.233 -3.953 -17.695 1.00 90.00 251 LEU A CA 1
ATOM 1945 C C . LEU A 1 251 ? 9.268 -3.503 -16.663 1.00 90.00 251 LEU A C 1
ATOM 1947 O O . LEU A 1 251 ? 9.991 -2.531 -16.877 1.00 90.00 251 LEU A O 1
ATOM 1951 N N . THR A 1 252 ? 9.324 -4.199 -15.530 1.00 92.12 252 THR A N 1
ATOM 1952 C CA . THR A 1 252 ? 10.305 -3.933 -14.472 1.00 92.12 252 THR A CA 1
ATOM 1953 C C . THR A 1 252 ? 11.522 -4.838 -14.658 1.00 92.12 252 THR A C 1
ATOM 1955 O O . THR A 1 252 ? 11.379 -6.024 -14.945 1.00 92.12 252 THR A O 1
ATOM 1958 N N . PHE A 1 253 ? 12.723 -4.311 -14.447 1.00 92.38 253 PHE A N 1
ATOM 1959 C CA . PHE A 1 253 ? 13.960 -5.094 -14.392 1.00 92.38 253 PHE A CA 1
ATOM 1960 C C . PHE A 1 253 ? 14.502 -5.110 -12.962 1.00 92.38 253 PHE A C 1
ATOM 1962 O O . PHE A 1 253 ? 14.277 -4.171 -12.198 1.00 92.38 253 PHE A O 1
ATOM 1969 N N . PHE A 1 254 ? 15.226 -6.170 -12.595 1.00 90.56 254 PHE A N 1
ATOM 1970 C CA . PHE A 1 254 ? 15.781 -6.346 -11.247 1.00 90.56 254 PHE A CA 1
ATOM 1971 C C . PHE A 1 254 ? 16.768 -5.234 -10.854 1.00 90.56 254 PHE A C 1
ATOM 1973 O O . PHE A 1 254 ? 16.761 -4.756 -9.718 1.00 90.56 254 PHE A O 1
ATOM 1980 N N . SER A 1 255 ? 17.616 -4.820 -11.799 1.00 89.94 255 SER A N 1
ATOM 1981 C CA . SER A 1 255 ? 18.531 -3.688 -11.647 1.00 89.94 255 SER A CA 1
ATOM 1982 C C . SER A 1 255 ? 18.844 -3.040 -13.002 1.00 89.94 255 SER A C 1
ATOM 1984 O O . SER A 1 255 ? 18.536 -3.648 -14.033 1.00 89.94 255 SER A O 1
ATOM 1986 N N . PRO A 1 256 ? 19.475 -1.847 -13.050 1.00 89.06 256 PRO A N 1
ATOM 1987 C CA . PRO A 1 256 ? 19.845 -1.227 -14.322 1.00 89.06 256 PRO A CA 1
ATOM 1988 C C . PRO A 1 256 ? 20.822 -2.087 -15.141 1.00 89.06 256 PRO A C 1
ATOM 1990 O O . PRO A 1 256 ? 20.774 -2.065 -16.367 1.00 89.06 256 PRO A O 1
ATOM 1993 N N . CYS A 1 257 ? 21.636 -2.922 -14.481 1.00 87.44 257 CYS A N 1
ATOM 1994 C CA . CYS A 1 257 ? 22.506 -3.898 -15.146 1.00 87.44 257 CYS A CA 1
ATOM 1995 C C . CYS A 1 257 ? 21.669 -4.904 -15.939 1.00 87.44 257 CYS A C 1
ATOM 1997 O O . CYS A 1 257 ? 21.955 -5.185 -17.096 1.00 87.44 257 CYS A O 1
ATOM 1999 N N . HIS A 1 258 ? 20.591 -5.406 -15.335 1.00 89.12 258 HIS A N 1
ATOM 2000 C CA . HIS A 1 258 ? 19.703 -6.374 -15.971 1.00 89.12 258 HIS A CA 1
ATOM 2001 C C . HIS A 1 258 ? 18.902 -5.772 -17.130 1.00 89.12 258 HIS A C 1
ATOM 2003 O O . HIS A 1 258 ? 18.498 -6.515 -18.016 1.00 89.12 258 HIS A O 1
ATOM 2009 N N . ALA A 1 259 ? 18.715 -4.449 -17.154 1.00 90.81 259 ALA A N 1
ATOM 2010 C CA . ALA A 1 259 ? 18.187 -3.713 -18.304 1.00 90.81 259 ALA A CA 1
ATOM 2011 C C . ALA A 1 259 ? 19.264 -3.379 -19.366 1.00 90.81 259 ALA A C 1
ATOM 2013 O O . ALA A 1 259 ? 18.942 -2.838 -20.425 1.00 90.81 259 ALA A O 1
ATOM 2014 N N . GLY A 1 260 ? 20.536 -3.696 -19.101 1.00 87.81 260 GLY A N 1
ATOM 2015 C CA . GLY A 1 260 ? 21.662 -3.440 -19.999 1.00 87.81 260 GLY A CA 1
ATOM 2016 C C . GLY A 1 260 ? 22.055 -1.965 -20.106 1.00 87.81 260 GLY A C 1
ATOM 2017 O O . GLY A 1 260 ? 22.540 -1.567 -21.158 1.00 87.81 260 GLY A O 1
ATOM 2018 N N . CYS A 1 261 ? 21.794 -1.148 -19.080 1.00 87.81 261 CYS A N 1
ATOM 2019 C CA . CYS A 1 261 ? 22.065 0.294 -19.107 1.00 87.81 261 CYS A CA 1
ATOM 2020 C C . CYS A 1 261 ? 23.528 0.627 -18.808 1.00 87.81 261 CYS A C 1
ATOM 2022 O O . CYS A 1 261 ? 24.115 0.083 -17.868 1.00 87.81 261 CYS A O 1
ATOM 2024 N N . GLN A 1 262 ? 24.083 1.573 -19.567 1.00 81.62 262 GLN A N 1
ATOM 2025 C CA . GLN A 1 262 ? 25.486 1.979 -19.455 1.00 81.62 262 GLN A CA 1
ATOM 2026 C C . GLN A 1 262 ? 25.677 3.333 -18.762 1.00 81.62 262 GLN A C 1
ATOM 2028 O O . GLN A 1 262 ? 26.726 3.569 -18.165 1.00 81.62 262 GLN A O 1
ATOM 2033 N N . SER A 1 263 ? 24.669 4.204 -18.796 1.00 81.06 263 SER A N 1
ATOM 2034 C CA . SER A 1 263 ? 24.759 5.563 -18.261 1.00 81.06 263 SER A CA 1
ATOM 2035 C C . SER A 1 263 ? 23.568 5.901 -17.359 1.00 81.06 263 SER A C 1
ATOM 2037 O O . SER A 1 263 ? 22.527 5.240 -17.391 1.00 81.06 263 SER A O 1
ATOM 2039 N N . ARG A 1 264 ? 23.735 6.924 -16.515 1.00 84.94 264 ARG A N 1
ATOM 2040 C CA . ARG A 1 264 ? 22.703 7.467 -15.622 1.00 84.94 264 ARG A CA 1
ATOM 2041 C C . ARG A 1 264 ? 22.667 8.987 -15.731 1.00 84.94 264 ARG A C 1
ATOM 2043 O O . ARG A 1 264 ? 23.705 9.632 -15.855 1.00 84.94 264 ARG A O 1
ATOM 2050 N N . ARG A 1 265 ? 21.478 9.568 -15.623 1.00 85.00 265 ARG A N 1
ATOM 2051 C CA . ARG A 1 265 ? 21.244 11.012 -15.582 1.00 85.00 265 ARG A CA 1
ATOM 2052 C C . ARG A 1 265 ? 20.123 11.342 -14.606 1.00 85.00 265 ARG A C 1
ATOM 2054 O O . ARG A 1 265 ? 19.169 10.587 -14.454 1.00 85.00 265 ARG A O 1
ATOM 2061 N N . MET A 1 266 ? 20.219 12.495 -13.958 1.00 83.62 266 MET A N 1
ATOM 2062 C CA . MET A 1 266 ? 19.147 13.016 -13.110 1.00 83.62 266 MET A CA 1
ATOM 2063 C C . MET A 1 266 ? 18.262 13.936 -13.947 1.00 83.62 266 MET A C 1
ATOM 2065 O O . MET A 1 266 ? 18.758 14.886 -14.549 1.00 83.62 266 MET A O 1
ATOM 2069 N N . ILE A 1 267 ? 16.958 13.661 -13.992 1.00 83.88 267 ILE A N 1
ATOM 2070 C CA . ILE A 1 267 ? 15.989 14.459 -14.749 1.00 83.88 267 ILE A CA 1
ATOM 2071 C C . ILE A 1 267 ? 15.019 15.137 -13.801 1.00 83.88 267 ILE A C 1
ATOM 2073 O O . ILE A 1 267 ? 14.390 14.501 -12.955 1.00 83.88 267 ILE A O 1
ATOM 2077 N N . ASN A 1 268 ? 14.825 16.435 -14.004 1.00 85.00 268 ASN A N 1
ATOM 2078 C CA . ASN A 1 268 ? 13.797 17.195 -13.311 1.00 85.00 268 ASN A CA 1
ATOM 2079 C C . ASN A 1 268 ? 12.458 16.972 -14.022 1.00 85.00 268 ASN A C 1
ATOM 2081 O O . ASN A 1 268 ? 12.177 17.608 -15.035 1.00 85.00 268 ASN A O 1
ATOM 2085 N N . ARG A 1 269 ? 11.623 16.059 -13.506 1.00 76.69 269 ARG A N 1
ATOM 2086 C CA . ARG A 1 269 ? 10.259 15.856 -14.032 1.00 76.69 269 ARG A CA 1
ATOM 2087 C C . ARG A 1 269 ? 9.301 16.974 -13.610 1.00 76.69 269 ARG A C 1
ATOM 2089 O O . ARG A 1 269 ? 8.309 17.211 -14.286 1.00 76.69 269 ARG A O 1
ATOM 2096 N N . SER A 1 270 ? 9.568 17.636 -12.484 1.00 77.50 270 SER A N 1
ATOM 2097 C CA . SER A 1 270 ? 8.777 18.756 -11.954 1.00 77.50 270 SER A CA 1
ATOM 2098 C C . SER A 1 270 ? 9.660 19.672 -11.095 1.00 77.50 270 SER A C 1
ATOM 2100 O O . SER A 1 270 ? 10.771 19.287 -10.737 1.00 77.50 270 SER A O 1
ATOM 2102 N N . ARG A 1 271 ? 9.159 20.856 -10.701 1.00 73.25 271 ARG A N 1
ATOM 2103 C CA . ARG A 1 271 ? 9.866 21.803 -9.809 1.00 73.25 271 ARG A CA 1
ATOM 2104 C C . ARG A 1 271 ? 10.254 21.213 -8.444 1.00 73.25 271 ARG A C 1
ATOM 2106 O O . ARG A 1 271 ? 11.114 21.776 -7.781 1.00 73.25 271 ARG A O 1
ATOM 2113 N N . TYR A 1 272 ? 9.650 20.092 -8.047 1.00 70.19 272 TYR A N 1
ATOM 2114 C CA . TYR A 1 272 ? 9.872 19.443 -6.749 1.00 70.19 272 TYR A CA 1
ATOM 2115 C C . TYR A 1 272 ? 10.350 17.987 -6.848 1.00 70.19 272 TYR A C 1
ATOM 2117 O O . TYR A 1 272 ? 10.558 17.353 -5.819 1.00 70.19 272 TYR A O 1
ATOM 2125 N N . VAL A 1 273 ? 10.483 17.426 -8.059 1.00 76.81 273 VAL A N 1
ATOM 2126 C CA . VAL A 1 273 ? 10.767 15.993 -8.242 1.00 76.81 273 VAL A CA 1
ATOM 2127 C C . VAL A 1 273 ? 11.881 15.794 -9.262 1.00 76.81 273 VAL A C 1
ATOM 2129 O O . VAL A 1 273 ? 11.693 16.019 -10.462 1.00 76.81 273 VAL A O 1
ATOM 2132 N N . THR A 1 274 ? 13.020 15.314 -8.767 1.00 79.31 274 THR A N 1
ATOM 2133 C CA . THR A 1 274 ? 14.136 14.811 -9.566 1.00 79.31 274 THR A CA 1
ATOM 2134 C C . THR A 1 274 ? 14.058 13.285 -9.609 1.00 79.31 274 THR A C 1
ATOM 2136 O O . THR A 1 274 ? 13.832 12.629 -8.592 1.00 79.31 274 THR A O 1
ATOM 2139 N N . VAL A 1 275 ? 14.156 12.705 -10.803 1.00 81.88 275 VAL A N 1
ATOM 2140 C CA . VAL A 1 275 ? 14.089 11.256 -11.020 1.00 81.88 275 VAL A CA 1
ATOM 2141 C C . VAL A 1 275 ? 15.389 10.804 -11.659 1.00 81.88 275 VAL A C 1
ATOM 2143 O O . VAL A 1 275 ? 15.846 11.402 -12.631 1.00 81.88 275 VAL A O 1
ATOM 2146 N N . GLU A 1 276 ? 15.968 9.743 -11.111 1.00 85.75 276 GLU A N 1
ATOM 2147 C CA . GLU A 1 276 ? 17.113 9.069 -11.709 1.00 85.75 276 GLU A CA 1
ATOM 2148 C C . GLU A 1 276 ? 16.645 8.255 -12.921 1.00 85.75 276 GLU A C 1
ATOM 2150 O O . GLU A 1 276 ? 15.752 7.402 -12.828 1.00 85.75 276 GLU A O 1
ATOM 2155 N N . GLU A 1 277 ? 17.234 8.548 -14.072 1.00 89.06 277 GLU A N 1
ATOM 2156 C CA . GLU A 1 277 ? 16.987 7.858 -15.327 1.00 89.06 277 GLU A CA 1
ATOM 2157 C C . GLU A 1 277 ? 18.279 7.220 -15.828 1.00 89.06 277 GLU A C 1
ATOM 2159 O O . GLU A 1 277 ? 19.342 7.837 -15.820 1.00 89.06 277 GLU A O 1
ATOM 2164 N N . PHE A 1 278 ? 18.181 5.982 -16.288 1.00 88.50 278 PHE A N 1
ATOM 2165 C CA . PHE A 1 278 ? 19.279 5.253 -16.897 1.00 88.50 278 PHE A CA 1
ATOM 2166 C C . PHE A 1 278 ? 19.103 5.251 -18.413 1.00 88.50 278 PHE A C 1
ATOM 2168 O O . PHE A 1 278 ? 17.999 5.020 -18.920 1.00 88.50 278 PHE A O 1
ATOM 2175 N N . THR A 1 279 ? 20.191 5.523 -19.128 1.00 86.12 279 THR A N 1
ATOM 2176 C CA . THR A 1 279 ? 20.220 5.618 -20.590 1.00 86.12 279 THR A CA 1
ATOM 2177 C C . THR A 1 279 ? 21.122 4.551 -21.195 1.00 86.12 279 THR A C 1
ATOM 2179 O O . THR A 1 279 ? 21.884 3.877 -20.493 1.00 86.12 279 THR A O 1
ATOM 2182 N N . ASP A 1 280 ? 21.010 4.407 -22.517 1.00 85.44 280 ASP A N 1
ATOM 2183 C CA . ASP A 1 280 ? 21.809 3.473 -23.312 1.00 85.44 280 ASP A CA 1
ATOM 2184 C C . ASP A 1 280 ? 21.598 2.026 -22.851 1.00 85.44 280 ASP A C 1
ATOM 2186 O O . ASP A 1 280 ? 22.537 1.268 -22.627 1.00 85.44 280 ASP A O 1
ATOM 2190 N N . CYS A 1 281 ? 20.327 1.670 -22.645 1.00 88.25 281 CYS A N 1
ATOM 2191 C CA . CYS A 1 281 ? 19.916 0.358 -22.167 1.00 88.25 281 CYS A CA 1
ATOM 2192 C C . CYS A 1 281 ? 19.736 -0.617 -23.333 1.00 88.25 281 CYS A C 1
ATOM 2194 O O . CYS A 1 281 ? 18.811 -0.471 -24.130 1.00 88.25 281 CYS A O 1
ATOM 2196 N N . ALA A 1 282 ? 20.588 -1.641 -23.416 1.00 88.00 282 ALA A N 1
ATOM 2197 C CA . ALA A 1 282 ? 20.576 -2.605 -24.518 1.00 88.00 282 ALA A CA 1
ATOM 2198 C C . ALA A 1 282 ? 19.314 -3.487 -24.571 1.00 88.00 282 ALA A C 1
ATOM 2200 O O . ALA A 1 282 ? 18.893 -3.895 -25.653 1.00 88.00 282 ALA A O 1
ATOM 2201 N N . CYS A 1 283 ? 18.683 -3.771 -23.424 1.00 90.56 283 CYS A N 1
ATOM 2202 C CA . CYS A 1 283 ? 17.518 -4.663 -23.356 1.00 90.56 283 CYS A CA 1
ATOM 2203 C C . CYS A 1 283 ? 16.196 -4.022 -23.784 1.00 90.56 283 CYS A C 1
ATOM 2205 O O . CYS A 1 283 ? 15.166 -4.700 -23.835 1.00 90.56 283 CYS A O 1
ATOM 2207 N N . VAL A 1 284 ? 16.187 -2.718 -24.052 1.00 91.69 284 VAL A N 1
ATOM 2208 C CA . VAL A 1 284 ? 14.971 -1.961 -24.346 1.00 91.69 284 VAL A CA 1
ATOM 2209 C C . VAL A 1 284 ? 15.226 -0.907 -25.415 1.00 91.69 284 VAL A C 1
ATOM 2211 O O . VAL A 1 284 ? 16.337 -0.428 -25.599 1.00 91.69 284 VAL A O 1
ATOM 2214 N N . THR A 1 285 ? 14.171 -0.509 -26.110 1.00 88.75 285 THR A N 1
ATOM 2215 C CA . THR A 1 285 ? 14.136 0.673 -26.987 1.00 88.75 285 THR A CA 1
ATOM 2216 C C . THR A 1 285 ? 13.037 1.616 -26.486 1.00 88.75 285 THR A C 1
ATOM 2218 O O . THR A 1 285 ? 12.428 1.354 -25.450 1.00 88.75 285 THR A O 1
ATOM 2221 N N . ARG A 1 286 ? 12.743 2.723 -27.174 1.00 85.94 286 ARG A N 1
ATOM 2222 C CA . ARG A 1 286 ? 11.629 3.613 -26.770 1.00 85.94 286 ARG A CA 1
ATOM 2223 C C . ARG A 1 286 ? 10.242 2.959 -26.872 1.00 85.94 286 ARG A C 1
ATOM 2225 O O . ARG A 1 286 ? 9.327 3.323 -26.136 1.00 85.94 286 ARG A O 1
ATOM 2232 N N . SER A 1 287 ? 10.078 1.990 -27.772 1.00 83.56 287 SER A N 1
ATOM 2233 C CA . SER A 1 287 ? 8.777 1.384 -28.095 1.00 83.56 287 SER A CA 1
ATOM 2234 C C . SER A 1 287 ? 8.723 -0.136 -27.910 1.00 83.56 287 SER A C 1
ATOM 2236 O O . SER A 1 287 ? 7.651 -0.680 -27.649 1.00 83.56 287 SER A O 1
ATOM 2238 N N . LEU A 1 288 ? 9.862 -0.827 -27.994 1.00 87.81 288 LEU A N 1
ATOM 2239 C CA . LEU A 1 288 ? 9.948 -2.289 -28.013 1.00 87.81 288 LEU A CA 1
ATOM 2240 C C . LEU A 1 288 ? 10.925 -2.827 -26.960 1.00 87.81 288 LEU A C 1
ATOM 2242 O O . LEU A 1 288 ? 11.900 -2.167 -26.590 1.00 87.81 288 LEU A O 1
ATOM 2246 N N . LEU A 1 289 ? 10.687 -4.066 -26.535 1.00 90.12 289 LEU A N 1
ATOM 2247 C CA . LEU A 1 289 ? 11.635 -4.859 -25.755 1.00 90.12 289 LEU A CA 1
ATOM 2248 C C . LEU A 1 289 ? 12.665 -5.495 -26.696 1.00 90.12 289 LEU A C 1
ATOM 2250 O O . LEU A 1 289 ? 12.303 -5.976 -27.767 1.00 90.12 289 LEU A O 1
ATOM 2254 N N . ASN A 1 290 ? 13.937 -5.510 -26.297 1.00 89.25 290 ASN A N 1
ATOM 2255 C CA . ASN A 1 290 ? 15.035 -6.048 -27.098 1.00 89.25 290 ASN A CA 1
ATOM 2256 C C . ASN A 1 290 ? 15.829 -7.110 -26.313 1.00 89.25 290 ASN A C 1
ATOM 2258 O O . ASN A 1 290 ? 16.935 -6.834 -25.851 1.00 89.25 290 ASN A O 1
ATOM 2262 N N . PRO A 1 291 ? 15.307 -8.342 -26.159 1.00 88.38 291 PRO A N 1
ATOM 2263 C CA . PRO A 1 291 ? 16.001 -9.407 -25.428 1.00 88.38 291 PRO A CA 1
ATOM 2264 C C . PRO A 1 291 ? 17.360 -9.789 -26.046 1.00 88.38 291 PRO A C 1
ATOM 2266 O O . PRO A 1 291 ? 18.231 -10.294 -25.338 1.00 88.38 291 PRO A O 1
ATOM 2269 N N . SER A 1 292 ? 17.553 -9.545 -27.348 1.00 85.56 292 SER A N 1
ATOM 2270 C CA . SER A 1 292 ? 18.786 -9.882 -28.074 1.00 85.56 292 SER A CA 1
ATOM 2271 C C . SER A 1 292 ? 19.947 -8.924 -27.784 1.00 85.56 292 SER A C 1
ATOM 2273 O O . SER A 1 292 ? 21.102 -9.337 -27.789 1.00 85.56 292 SER A O 1
ATOM 2275 N N . GLY A 1 293 ? 19.647 -7.651 -27.506 1.00 80.19 293 GLY A N 1
ATOM 2276 C CA . GLY A 1 293 ? 20.653 -6.600 -27.338 1.00 80.19 293 GLY A CA 1
ATOM 2277 C C . GLY A 1 293 ? 21.316 -6.135 -28.631 1.00 80.19 293 GLY A C 1
ATOM 2278 O O . GLY A 1 293 ? 22.169 -5.253 -28.579 1.00 80.19 293 GLY A O 1
ATOM 2279 N N . GLU A 1 294 ? 20.938 -6.701 -29.776 1.00 81.69 294 GLU A N 1
ATOM 2280 C CA . GLU A 1 294 ? 21.431 -6.276 -31.083 1.00 81.69 294 GLU A CA 1
ATOM 2281 C C . GLU A 1 294 ? 20.708 -4.997 -31.542 1.00 81.69 294 GLU A C 1
ATOM 2283 O O . GLU A 1 294 ? 19.552 -4.769 -31.161 1.00 81.69 294 GLU A O 1
ATOM 2288 N N . PRO A 1 295 ? 21.362 -4.127 -32.333 1.00 79.38 295 PRO A N 1
ATOM 2289 C CA . PRO A 1 295 ? 20.744 -2.907 -32.832 1.00 79.38 295 PRO A CA 1
ATOM 2290 C C . PRO A 1 295 ? 19.540 -3.240 -33.719 1.00 79.38 295 PRO A C 1
ATOM 2292 O O . PRO A 1 295 ? 19.649 -3.947 -34.720 1.00 79.38 295 PRO A O 1
ATOM 2295 N N . VAL A 1 296 ? 18.377 -2.709 -33.346 1.00 81.25 296 VAL A N 1
ATOM 2296 C CA . VAL A 1 296 ? 17.135 -2.875 -34.107 1.00 81.25 296 VAL A CA 1
ATOM 2297 C C . VAL A 1 296 ? 17.065 -1.781 -35.167 1.00 81.25 296 VAL A C 1
ATOM 2299 O O . VAL A 1 296 ? 17.317 -0.615 -34.868 1.00 81.25 296 VAL A O 1
ATOM 2302 N N . TYR A 1 297 ? 16.702 -2.133 -36.397 1.00 81.12 297 TYR A N 1
ATOM 2303 C CA . TYR A 1 297 ? 16.513 -1.183 -37.494 1.00 81.12 297 TYR A CA 1
ATOM 2304 C C . TYR A 1 297 ? 15.029 -1.066 -37.830 1.00 81.12 297 TYR A C 1
ATOM 2306 O O . TYR A 1 297 ? 14.300 -2.057 -37.804 1.00 81.12 297 TYR A O 1
ATOM 2314 N N . ASN A 1 298 ? 14.570 0.145 -38.136 1.00 82.88 298 ASN A N 1
ATOM 2315 C CA . ASN A 1 298 ? 13.210 0.356 -38.622 1.00 82.88 298 ASN A CA 1
ATOM 2316 C C . ASN A 1 298 ? 13.069 -0.078 -40.097 1.00 82.88 298 ASN A C 1
ATOM 2318 O O . ASN A 1 298 ? 14.056 -0.383 -40.772 1.00 82.88 298 ASN A O 1
ATOM 2322 N N . SER A 1 299 ? 11.843 -0.045 -40.628 1.00 82.00 299 SER A N 1
ATOM 2323 C CA . SER A 1 299 ? 11.555 -0.371 -42.037 1.00 82.00 299 SER A CA 1
ATOM 2324 C C . SER A 1 299 ? 12.336 0.491 -43.041 1.00 82.00 299 SER A C 1
ATOM 2326 O O . SER A 1 299 ? 12.597 0.055 -44.158 1.00 82.00 299 SER A O 1
ATOM 2328 N N . SER A 1 300 ? 12.770 1.685 -42.628 1.00 87.44 300 SER A N 1
ATOM 2329 C CA . SER A 1 300 ? 13.601 2.607 -43.413 1.00 87.44 300 SER A CA 1
ATOM 2330 C C . SER A 1 300 ? 15.112 2.358 -43.264 1.00 87.44 300 SER A C 1
ATOM 2332 O O . SER A 1 300 ? 15.905 3.192 -43.694 1.00 87.44 300 SER A O 1
ATOM 2334 N N . LYS A 1 301 ? 15.534 1.236 -42.656 1.00 82.94 301 LYS A N 1
ATOM 2335 C CA . LYS A 1 301 ? 16.938 0.877 -42.352 1.00 82.94 301 LYS A CA 1
ATOM 2336 C C . LYS A 1 301 ? 17.677 1.861 -41.434 1.00 82.94 301 LYS A C 1
ATOM 2338 O O . LYS A 1 301 ? 18.904 1.845 -41.366 1.00 82.94 301 LYS A O 1
ATOM 2343 N N . GLN A 1 302 ? 16.959 2.695 -40.694 1.00 83.56 302 GLN A N 1
ATOM 2344 C CA . GLN A 1 302 ? 17.536 3.559 -39.672 1.00 83.56 302 GLN A CA 1
ATOM 2345 C C . GLN A 1 302 ? 17.613 2.804 -38.344 1.00 83.56 302 GLN A C 1
ATOM 2347 O O . GLN A 1 302 ? 16.651 2.154 -37.931 1.00 83.56 302 GLN A O 1
ATOM 2352 N N . GLN A 1 303 ? 18.757 2.901 -37.670 1.00 80.38 303 GLN A N 1
ATOM 2353 C CA . GLN A 1 303 ? 18.947 2.302 -36.354 1.00 80.38 303 GLN A CA 1
ATOM 2354 C C . GLN A 1 303 ? 18.023 2.971 -35.330 1.00 80.38 303 GLN A C 1
ATOM 2356 O O . GLN A 1 303 ? 18.021 4.194 -35.175 1.00 80.38 303 GLN A O 1
ATOM 2361 N N . ILE A 1 304 ? 17.252 2.157 -34.618 1.00 81.81 304 ILE A N 1
ATOM 2362 C CA . ILE A 1 304 ? 16.427 2.588 -33.497 1.00 81.81 304 ILE A CA 1
ATOM 2363 C C . ILE A 1 304 ? 17.360 2.777 -32.294 1.00 81.81 304 ILE A C 1
ATOM 2365 O O . ILE A 1 304 ? 18.103 1.854 -31.950 1.00 81.81 304 ILE A O 1
ATOM 2369 N N . PRO A 1 305 ? 17.358 3.957 -31.653 1.00 80.88 305 PRO A N 1
ATOM 2370 C CA . PRO A 1 305 ? 18.209 4.199 -30.499 1.00 80.88 305 PRO A CA 1
ATOM 2371 C C . PRO A 1 305 ? 17.812 3.298 -29.326 1.00 80.88 305 PRO A C 1
ATOM 2373 O O . PRO A 1 305 ? 16.638 2.948 -29.151 1.00 80.88 305 PRO A O 1
ATOM 2376 N N . PHE A 1 306 ? 18.800 2.968 -28.492 1.00 84.12 306 PHE A N 1
ATOM 2377 C CA . PHE A 1 306 ? 18.562 2.280 -27.228 1.00 84.12 306 PHE A CA 1
ATOM 2378 C C . PHE A 1 306 ? 17.591 3.063 -26.338 1.00 84.12 306 PHE A C 1
ATOM 2380 O O . PHE A 1 306 ? 17.466 4.290 -26.412 1.00 84.12 306 PHE A O 1
ATOM 2387 N N . GLY A 1 307 ? 16.856 2.316 -25.522 1.00 86.50 307 GLY A N 1
ATOM 2388 C CA . GLY A 1 307 ? 15.808 2.839 -24.665 1.00 86.50 307 GLY A CA 1
ATOM 2389 C C . GLY A 1 307 ? 16.344 3.413 -23.361 1.00 86.50 307 GLY A C 1
ATOM 2390 O O . GLY A 1 307 ? 17.540 3.378 -23.063 1.00 86.50 307 GLY A O 1
ATOM 2391 N N . GLN A 1 308 ? 15.411 3.941 -22.579 1.00 90.31 308 GLN A N 1
ATOM 2392 C CA . GLN A 1 308 ? 15.666 4.548 -21.279 1.00 90.31 308 GLN A CA 1
ATOM 2393 C C . GLN A 1 308 ? 14.754 3.901 -20.239 1.00 90.31 308 GLN A C 1
ATOM 2395 O O . GLN A 1 308 ? 13.650 3.448 -20.557 1.00 90.31 308 GLN A O 1
ATOM 2400 N N . VAL A 1 309 ? 15.221 3.843 -18.995 1.00 92.19 309 VAL A N 1
ATOM 2401 C CA . VAL A 1 309 ? 14.457 3.301 -17.865 1.00 92.19 309 VAL A CA 1
ATOM 2402 C C . VAL A 1 309 ? 14.579 4.220 -16.661 1.00 92.19 309 VAL A C 1
ATOM 2404 O O . VAL A 1 309 ? 15.622 4.822 -16.427 1.00 92.19 309 VAL A O 1
ATOM 2407 N N . THR A 1 310 ? 13.525 4.319 -15.860 1.00 91.38 310 THR A N 1
ATOM 2408 C CA . THR A 1 310 ? 13.538 5.140 -14.640 1.00 91.38 310 THR A CA 1
ATOM 2409 C C . THR A 1 310 ? 13.685 4.298 -13.391 1.00 91.38 310 THR A C 1
ATOM 2411 O O . THR A 1 310 ? 13.139 3.198 -13.331 1.00 91.38 310 THR A O 1
ATOM 2414 N N . ALA A 1 311 ? 14.356 4.826 -12.370 1.00 88.81 311 ALA A N 1
ATOM 2415 C CA . ALA A 1 311 ? 14.450 4.165 -11.075 1.00 88.81 311 ALA A CA 1
ATOM 2416 C C . ALA A 1 311 ? 13.063 3.891 -10.462 1.00 88.81 311 ALA A C 1
ATOM 2418 O O . ALA A 1 311 ? 12.156 4.726 -10.514 1.00 88.81 311 ALA A O 1
ATOM 2419 N N . GLY A 1 312 ? 12.915 2.720 -9.845 1.00 88.00 312 GLY A N 1
ATOM 2420 C CA . GLY A 1 312 ? 11.680 2.261 -9.220 1.00 88.00 312 GLY A CA 1
ATOM 2421 C C . GLY A 1 312 ? 10.973 1.155 -10.002 1.00 88.00 312 GLY A C 1
ATOM 2422 O O . GLY A 1 312 ? 11.329 0.794 -11.122 1.00 88.00 312 GLY A O 1
ATOM 2423 N N . ARG A 1 313 ? 9.948 0.584 -9.371 1.00 87.81 313 ARG A N 1
ATOM 2424 C CA . ARG A 1 313 ? 9.082 -0.424 -9.991 1.00 87.81 313 ARG A CA 1
ATOM 2425 C C . ARG A 1 313 ? 8.098 0.257 -10.938 1.00 87.81 313 ARG A C 1
ATOM 2427 O O . ARG A 1 313 ? 7.755 1.424 -10.741 1.00 87.81 313 ARG A O 1
ATOM 2434 N N . CYS A 1 314 ? 7.638 -0.463 -11.956 1.00 87.69 314 CYS A N 1
ATOM 2435 C CA . CYS A 1 314 ? 6.610 0.085 -12.828 1.00 87.69 314 CYS A CA 1
ATOM 2436 C C . CYS A 1 314 ? 5.258 0.202 -12.119 1.00 87.69 314 CYS A C 1
ATOM 2438 O O . CYS A 1 314 ? 4.893 -0.711 -11.373 1.00 87.69 314 CYS A O 1
ATOM 2440 N N . PRO A 1 315 ? 4.502 1.288 -12.376 1.00 79.75 315 PRO A N 1
ATOM 2441 C CA . PRO A 1 315 ? 3.149 1.412 -11.863 1.00 79.75 315 PRO A CA 1
ATOM 2442 C C . PRO A 1 315 ? 2.285 0.294 -12.443 1.00 79.75 315 PRO A C 1
ATOM 2444 O O . PRO A 1 315 ? 2.448 -0.093 -13.600 1.00 79.75 315 PRO A O 1
ATOM 2447 N N . THR A 1 316 ? 1.365 -0.208 -11.629 1.00 75.31 316 THR A N 1
ATOM 2448 C CA . THR A 1 316 ? 0.316 -1.112 -12.095 1.00 75.31 316 THR A CA 1
ATOM 2449 C C . THR A 1 316 ? -0.974 -0.318 -12.221 1.00 75.31 316 THR A C 1
ATOM 2451 O O . THR A 1 316 ? -1.340 0.412 -11.298 1.00 75.31 316 THR A O 1
ATOM 2454 N N . ASP A 1 317 ? -1.658 -0.433 -13.358 1.00 72.75 317 ASP A N 1
ATOM 2455 C CA . ASP A 1 317 ? -2.994 0.140 -13.527 1.00 72.75 317 ASP A CA 1
ATOM 2456 C C . ASP A 1 317 ? -3.981 -0.711 -12.713 1.00 72.75 317 ASP A C 1
ATOM 2458 O O . ASP A 1 317 ? -4.616 -1.625 -13.237 1.00 72.75 317 ASP A O 1
ATOM 2462 N N . CYS A 1 318 ? -4.055 -0.472 -11.399 1.00 82.06 318 CYS A N 1
ATOM 2463 C CA . CYS A 1 318 ? -4.978 -1.193 -10.531 1.00 82.06 318 CYS A CA 1
ATOM 2464 C C . CYS A 1 318 ? -6.207 -0.334 -10.189 1.00 82.06 318 CYS A C 1
ATOM 2466 O O . CYS A 1 318 ? -6.101 0.588 -9.373 1.00 82.06 318 CYS A O 1
ATOM 2468 N N . PRO A 1 319 ? -7.402 -0.653 -10.729 1.00 83.25 319 PRO A N 1
ATOM 2469 C CA . PRO A 1 319 ? -8.623 0.097 -10.422 1.00 83.25 319 PRO A CA 1
ATOM 2470 C C . PRO A 1 319 ? -9.037 -0.036 -8.948 1.00 83.25 319 PRO A C 1
ATOM 2472 O O . PRO A 1 319 ? -9.714 0.833 -8.405 1.00 83.25 319 PRO A O 1
ATOM 2475 N N . GLN A 1 320 ? -8.585 -1.095 -8.271 1.00 88.56 320 GLN A N 1
ATOM 2476 C CA . GLN A 1 320 ? -8.888 -1.357 -6.865 1.00 88.56 320 GLN A CA 1
ATOM 2477 C C . GLN A 1 32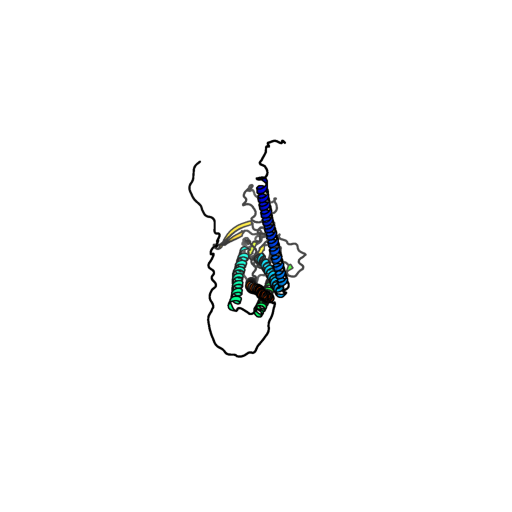0 ? -8.081 -0.489 -5.887 1.00 88.56 320 GLN A C 1
ATOM 2479 O O . GLN A 1 320 ? -8.333 -0.533 -4.685 1.00 88.56 320 GLN A O 1
ATOM 2484 N N . TYR A 1 321 ? -7.139 0.332 -6.368 1.00 89.94 321 TYR A N 1
ATOM 2485 C CA . TYR A 1 321 ? -6.340 1.193 -5.495 1.00 89.94 321 TYR A CA 1
ATOM 2486 C C . TYR A 1 321 ? -7.183 2.231 -4.746 1.00 89.94 321 TYR A C 1
ATOM 2488 O O . TYR A 1 321 ? -7.080 2.363 -3.526 1.00 89.94 321 TYR A O 1
ATOM 2496 N N . ALA A 1 322 ? -8.065 2.933 -5.463 1.00 91.50 322 ALA A N 1
ATOM 2497 C CA . ALA A 1 322 ? -8.962 3.910 -4.851 1.00 91.50 322 ALA A CA 1
ATOM 2498 C C . ALA A 1 322 ? -9.949 3.241 -3.881 1.00 91.50 322 ALA A C 1
ATOM 2500 O O . ALA A 1 322 ? -10.203 3.768 -2.798 1.00 91.50 322 ALA A O 1
ATOM 2501 N N . ALA A 1 323 ? -10.449 2.051 -4.234 1.00 92.94 323 ALA A N 1
ATOM 2502 C CA . ALA A 1 323 ? -11.320 1.263 -3.368 1.00 92.94 323 ALA A CA 1
ATOM 2503 C C . ALA A 1 323 ? -10.608 0.864 -2.066 1.00 92.94 323 ALA A C 1
ATOM 2505 O O . ALA A 1 323 ? -11.171 1.040 -0.990 1.00 92.94 323 ALA A O 1
ATOM 2506 N N . PHE A 1 324 ? -9.350 0.418 -2.136 1.00 93.25 324 PHE A N 1
ATOM 2507 C CA . PHE A 1 324 ? -8.553 0.095 -0.953 1.00 93.25 324 PHE A CA 1
ATOM 2508 C C . PHE A 1 324 ? -8.383 1.295 -0.018 1.00 93.25 324 PHE A C 1
ATOM 2510 O O . PHE A 1 324 ? -8.609 1.169 1.183 1.00 93.25 324 PHE A O 1
ATOM 2517 N N . LEU A 1 325 ? -8.046 2.474 -0.555 1.00 94.31 325 LEU A N 1
ATOM 2518 C CA . LEU A 1 325 ? -7.923 3.694 0.250 1.00 94.31 325 LEU A CA 1
ATOM 2519 C C . LEU A 1 325 ? -9.259 4.103 0.889 1.00 94.31 325 LEU A C 1
ATOM 2521 O O . LEU A 1 325 ? -9.275 4.531 2.041 1.00 94.31 325 LEU A O 1
ATOM 2525 N N . ALA A 1 326 ? -10.376 3.941 0.174 1.00 95.50 326 ALA A N 1
ATOM 2526 C CA . ALA A 1 326 ? -11.708 4.227 0.702 1.00 95.50 326 ALA A CA 1
ATOM 2527 C C . ALA A 1 326 ? -12.112 3.250 1.819 1.00 95.50 326 ALA A C 1
ATOM 2529 O O . ALA A 1 326 ? -12.601 3.676 2.864 1.00 95.50 326 ALA A O 1
ATOM 2530 N N . VAL A 1 327 ? -11.871 1.947 1.644 1.00 95.19 327 VAL A N 1
ATOM 2531 C CA . VAL A 1 327 ? -12.139 0.947 2.689 1.00 95.19 327 VAL A CA 1
ATOM 2532 C C . VAL A 1 327 ? -11.226 1.178 3.892 1.00 95.19 327 VAL A C 1
ATOM 2534 O O . VAL A 1 327 ? -11.693 1.097 5.024 1.00 95.19 327 VAL A O 1
ATOM 2537 N N . LEU A 1 328 ? -9.959 1.540 3.670 1.00 94.88 328 LEU A N 1
ATOM 2538 C CA . LEU A 1 328 ? -9.030 1.894 4.739 1.00 94.88 328 LEU A CA 1
ATOM 2539 C C . LEU A 1 328 ? -9.523 3.114 5.526 1.00 94.88 328 LEU A C 1
ATOM 2541 O O . LEU A 1 328 ? -9.537 3.088 6.755 1.00 94.88 328 LEU A O 1
ATOM 2545 N N . PHE A 1 329 ? -9.980 4.158 4.831 1.00 96.50 329 PHE A N 1
ATOM 2546 C CA . PHE A 1 329 ? -10.587 5.326 5.465 1.00 96.50 329 PHE A CA 1
ATOM 2547 C C . PHE A 1 329 ? -11.766 4.922 6.358 1.00 96.50 329 PHE A C 1
ATOM 2549 O O . PHE A 1 329 ? -11.823 5.318 7.521 1.00 96.50 329 PHE A O 1
ATOM 2556 N N . MET A 1 330 ? -12.682 4.099 5.836 1.00 96.38 330 MET A N 1
ATOM 2557 C CA . MET A 1 330 ? -13.854 3.638 6.586 1.00 96.38 330 MET A CA 1
ATOM 2558 C C . MET A 1 330 ? -13.467 2.754 7.775 1.00 96.38 330 MET A C 1
ATOM 2560 O O . MET A 1 330 ? -14.039 2.907 8.849 1.00 96.38 330 MET A O 1
ATOM 2564 N N . HIS A 1 331 ? -12.476 1.876 7.620 1.00 95.31 331 HIS A N 1
ATOM 2565 C CA . HIS A 1 331 ? -11.981 1.026 8.700 1.00 95.31 331 HIS A CA 1
ATOM 2566 C C . HIS A 1 331 ? -11.455 1.863 9.877 1.00 95.31 331 HIS A C 1
ATOM 2568 O O . HIS A 1 331 ? -11.882 1.669 11.013 1.00 95.31 331 HIS A O 1
ATOM 2574 N N . ILE A 1 332 ? -10.590 2.846 9.603 1.00 95.56 332 ILE A N 1
ATOM 2575 C CA . ILE A 1 332 ? -10.020 3.724 10.637 1.00 95.56 332 ILE A CA 1
ATOM 2576 C C . ILE A 1 332 ? -11.076 4.668 11.236 1.00 95.56 332 ILE A C 1
ATOM 2578 O O . ILE A 1 332 ? -11.052 4.970 12.429 1.00 95.56 332 ILE A O 1
ATOM 2582 N N . LEU A 1 333 ? -12.045 5.113 10.433 1.00 96.50 333 LEU A N 1
ATOM 2583 C CA . LEU A 1 333 ? -13.166 5.909 10.925 1.00 96.50 333 LEU A CA 1
ATOM 2584 C C . LEU A 1 333 ? -13.988 5.122 11.960 1.00 96.50 333 LEU A C 1
ATOM 2586 O O . LEU A 1 333 ? -14.256 5.633 13.048 1.00 96.50 333 LEU A O 1
ATOM 2590 N N . LEU A 1 334 ? -14.363 3.879 11.640 1.00 95.00 334 LEU A N 1
ATOM 2591 C CA . LEU A 1 334 ? -15.163 3.019 12.516 1.00 95.00 334 LEU A CA 1
ATOM 2592 C C . LEU A 1 334 ? -14.428 2.678 13.823 1.00 95.00 334 LEU A C 1
ATOM 2594 O O . LEU A 1 334 ? -15.035 2.742 14.894 1.00 95.00 334 LEU A O 1
ATOM 2598 N N . THR A 1 335 ? -13.124 2.393 13.763 1.00 93.44 335 THR A N 1
ATOM 2599 C CA . THR A 1 335 ? -12.309 2.137 14.965 1.00 93.44 335 THR A CA 1
ATOM 2600 C C . THR A 1 335 ? -12.173 3.395 15.828 1.00 93.44 335 THR A C 1
ATOM 2602 O O . THR A 1 335 ? -12.315 3.330 17.050 1.00 93.44 335 THR A O 1
ATOM 2605 N N . GLY A 1 336 ? -12.018 4.574 15.215 1.00 94.00 336 GLY A N 1
ATOM 2606 C CA . GLY A 1 336 ? -12.043 5.856 15.923 1.00 94.00 336 GLY A CA 1
ATOM 2607 C C . GLY A 1 336 ? -13.379 6.124 16.631 1.00 94.00 336 GLY A C 1
ATOM 2608 O O . GLY A 1 336 ? -13.398 6.583 17.777 1.00 94.00 336 GLY A O 1
ATOM 2609 N N . MET A 1 337 ? -14.505 5.784 15.992 1.00 94.19 337 MET A N 1
ATOM 2610 C CA . MET A 1 337 ? -15.842 5.922 16.586 1.00 94.19 337 MET A CA 1
ATOM 2611 C C . MET A 1 337 ? -16.043 5.036 17.820 1.00 94.19 337 MET A C 1
ATOM 2613 O O . MET A 1 337 ? -16.802 5.415 18.714 1.00 94.19 337 MET A O 1
ATOM 2617 N N . LEU A 1 338 ? -15.359 3.890 17.899 1.00 91.31 338 LEU A N 1
ATOM 2618 C CA . LEU A 1 338 ? -15.449 2.940 19.012 1.00 91.31 338 LEU A CA 1
ATOM 2619 C C . LEU A 1 338 ? -14.742 3.404 20.292 1.00 91.31 338 LEU A C 1
ATOM 2621 O O . LEU A 1 338 ? -15.119 2.964 21.384 1.00 91.31 338 LEU A O 1
ATOM 2625 N N . GLN A 1 339 ? -13.782 4.328 20.199 1.00 89.75 339 GLN A N 1
ATOM 2626 C CA . GLN A 1 339 ? -12.966 4.751 21.343 1.00 89.75 339 GLN A CA 1
ATOM 2627 C C . GLN A 1 339 ? -13.805 5.376 22.474 1.00 89.75 339 GLN A C 1
ATOM 2629 O O . GLN A 1 339 ? -13.694 5.006 23.645 1.00 89.75 339 GLN A O 1
ATOM 2634 N N . ASN A 1 340 ? -14.700 6.306 22.136 1.00 88.56 340 ASN A N 1
ATOM 2635 C CA . ASN A 1 340 ? -15.521 7.025 23.114 1.00 88.56 340 ASN A CA 1
ATOM 2636 C C . ASN A 1 340 ? -16.621 6.182 23.786 1.00 88.56 340 ASN A C 1
ATOM 2638 O O . ASN A 1 340 ? -16.708 6.205 25.019 1.00 88.56 340 ASN A O 1
ATOM 2642 N N . PRO A 1 341 ? -17.477 5.436 23.058 1.00 83.88 341 PRO A N 1
ATOM 2643 C CA . PRO A 1 341 ? -18.526 4.641 23.688 1.00 83.88 341 PRO A CA 1
ATOM 2644 C C . PRO A 1 341 ? -17.957 3.526 24.576 1.00 83.88 341 PRO A C 1
ATOM 2646 O O . PRO A 1 341 ? -18.511 3.285 25.651 1.00 83.88 341 PRO A O 1
ATOM 2649 N N . SER A 1 342 ? -16.825 2.918 24.205 1.00 81.31 342 SER A N 1
ATOM 2650 C CA . SER A 1 342 ? -16.147 1.892 25.015 1.00 81.31 342 SER A CA 1
ATOM 2651 C C . SER A 1 342 ? -15.684 2.442 26.370 1.00 81.31 342 SER A C 1
ATOM 2653 O O . SER A 1 342 ? -15.929 1.833 27.420 1.00 81.31 342 SER A O 1
ATOM 2655 N N . ASN A 1 343 ? -15.119 3.653 26.375 1.00 81.50 343 ASN A N 1
ATOM 2656 C CA . ASN A 1 343 ? -14.728 4.349 27.601 1.00 81.50 343 ASN A CA 1
ATOM 2657 C C . ASN A 1 343 ? -15.946 4.700 28.470 1.00 81.50 343 ASN A C 1
ATOM 2659 O O . ASN A 1 343 ? -15.933 4.482 29.682 1.00 81.50 343 ASN A O 1
ATOM 2663 N N . VAL A 1 344 ? -17.044 5.170 27.868 1.00 82.88 344 VAL A N 1
ATOM 2664 C CA . VAL A 1 344 ? -18.275 5.503 28.607 1.00 82.88 344 VAL A CA 1
ATOM 2665 C C . VAL A 1 344 ? -18.926 4.265 29.232 1.00 82.88 344 VAL A C 1
ATOM 2667 O O . VAL A 1 344 ? -19.360 4.330 30.384 1.00 82.88 344 VAL A O 1
ATOM 2670 N N . ILE A 1 345 ? -18.997 3.136 28.516 1.00 77.69 345 ILE A N 1
ATOM 2671 C CA . ILE A 1 345 ? -19.532 1.874 29.058 1.00 77.69 345 ILE A CA 1
ATOM 2672 C C . ILE A 1 345 ? -18.686 1.418 30.249 1.00 77.69 345 ILE A C 1
ATOM 2674 O O . ILE A 1 345 ? -19.234 1.058 31.295 1.00 77.69 345 ILE A O 1
ATOM 2678 N N . THR A 1 346 ? -17.363 1.489 30.113 1.00 77.69 346 THR A N 1
ATOM 2679 C CA . THR A 1 346 ? -16.425 1.121 31.175 1.00 77.69 346 THR A CA 1
ATOM 2680 C C . THR A 1 346 ? -16.636 1.981 32.424 1.00 77.69 346 THR A C 1
ATOM 2682 O O . THR A 1 346 ? -16.824 1.443 33.516 1.00 77.69 346 THR A O 1
ATOM 2685 N N . LEU A 1 347 ? -16.726 3.306 32.270 1.00 77.44 347 LEU A N 1
ATOM 2686 C CA . LEU A 1 347 ? -16.924 4.235 33.387 1.00 77.44 347 LEU A CA 1
ATOM 2687 C C . LEU A 1 347 ? -18.306 4.101 34.050 1.00 77.44 347 LEU A C 1
ATOM 2689 O O . LEU A 1 347 ? -18.390 4.090 35.278 1.00 77.44 347 LEU A O 1
ATOM 2693 N N . ARG A 1 348 ? -19.394 3.944 33.276 1.00 72.38 348 ARG A N 1
ATOM 2694 C CA . ARG A 1 348 ? -20.763 3.786 33.819 1.00 72.38 348 ARG A CA 1
ATOM 2695 C C . ARG A 1 348 ? -20.912 2.535 34.686 1.00 72.38 348 ARG A C 1
ATOM 2697 O O . ARG A 1 348 ? -21.642 2.542 35.675 1.00 72.38 348 ARG A O 1
ATOM 2704 N N . ARG A 1 349 ? -20.216 1.451 34.340 1.00 63.44 349 ARG A N 1
ATOM 2705 C CA . ARG A 1 349 ? -20.243 0.200 35.114 1.00 63.44 349 ARG A CA 1
ATOM 2706 C C . ARG A 1 349 ? -19.518 0.327 36.451 1.00 63.44 349 ARG A C 1
ATOM 2708 O O . ARG A 1 349 ? -19.944 -0.295 37.425 1.00 63.44 349 ARG A O 1
ATOM 2715 N N . LEU A 1 350 ? -18.458 1.132 36.502 1.00 61.06 350 LEU A N 1
ATOM 2716 C CA . LEU A 1 350 ? -17.725 1.422 37.733 1.00 61.06 350 LEU A CA 1
ATOM 2717 C C . LEU A 1 350 ? -18.540 2.335 38.662 1.00 61.06 350 LEU A C 1
ATOM 2719 O O . LEU A 1 350 ? -18.626 2.068 39.860 1.00 61.06 350 LEU A O 1
ATOM 2723 N N . THR A 1 351 ? -19.207 3.358 38.120 1.00 58.88 351 THR A N 1
ATOM 2724 C CA . THR A 1 351 ? -20.016 4.296 38.918 1.00 58.88 351 THR A CA 1
ATOM 2725 C C . THR A 1 351 ? -21.316 3.681 39.437 1.00 58.88 351 THR A C 1
ATOM 2727 O O . THR A 1 351 ? -21.637 3.866 40.609 1.00 58.88 351 THR A O 1
ATOM 2730 N N . GLN A 1 352 ? -22.025 2.879 38.634 1.00 54.59 352 GLN A N 1
ATOM 2731 C CA . GLN A 1 352 ? -23.276 2.235 39.062 1.00 54.59 352 GLN A CA 1
ATOM 2732 C C . GLN A 1 352 ? -23.069 1.176 40.157 1.00 54.59 352 GLN A C 1
ATOM 2734 O O . GLN A 1 352 ? -23.938 0.979 41.003 1.00 54.59 352 GLN A O 1
ATOM 2739 N N . LYS A 1 353 ? -21.916 0.494 40.180 1.00 49.78 353 LYS A N 1
ATOM 2740 C CA . LYS A 1 353 ? -21.606 -0.451 41.264 1.00 49.78 353 LYS A CA 1
ATOM 2741 C C . LYS A 1 353 ? -21.121 0.246 42.538 1.00 49.78 353 LYS A C 1
ATOM 2743 O O . LYS A 1 353 ? -21.363 -0.288 43.617 1.00 49.78 353 LYS A O 1
ATOM 2748 N N . ARG A 1 354 ? -20.491 1.427 42.442 1.00 43.78 354 ARG A N 1
ATOM 2749 C CA . ARG A 1 354 ? -20.078 2.211 43.622 1.00 43.78 354 ARG A CA 1
ATOM 2750 C C . ARG A 1 354 ? -21.287 2.717 44.415 1.00 43.78 354 ARG A C 1
ATOM 2752 O O . ARG A 1 354 ? -21.268 2.640 45.637 1.00 43.78 354 ARG A O 1
ATOM 2759 N N . SER A 1 355 ? -22.360 3.145 43.745 1.00 35.09 355 SER A N 1
ATOM 2760 C CA . SER A 1 355 ? -23.597 3.558 44.426 1.00 35.09 355 SER A CA 1
ATOM 2761 C C . SER A 1 355 ? -24.314 2.396 45.128 1.00 35.09 355 SER A C 1
ATOM 2763 O O . SER A 1 355 ? -24.812 2.595 46.234 1.00 35.09 355 SER A O 1
ATOM 2765 N N . GLN A 1 356 ? -24.297 1.183 44.556 1.00 41.50 356 GLN A N 1
ATOM 2766 C CA . GLN A 1 356 ? -24.813 -0.035 45.209 1.00 41.50 356 GLN A CA 1
ATOM 2767 C C . GLN A 1 356 ? -23.953 -0.507 46.393 1.00 41.50 356 GLN A C 1
ATOM 2769 O O . GLN A 1 356 ? -24.489 -1.006 47.377 1.00 41.50 356 GLN A O 1
ATOM 2774 N N . SER A 1 357 ? -22.625 -0.340 46.348 1.00 41.97 357 SER A N 1
ATOM 2775 C CA . SER A 1 357 ? -21.776 -0.683 47.501 1.00 41.97 357 SER A CA 1
ATOM 2776 C C . SER A 1 357 ? -21.945 0.276 48.679 1.00 41.97 357 SER A C 1
ATOM 2778 O O . SER A 1 357 ? -21.830 -0.165 49.816 1.00 41.97 357 SER A O 1
ATOM 2780 N N . THR A 1 358 ? -22.248 1.556 48.434 1.00 41.94 358 THR A N 1
ATOM 2781 C CA . THR A 1 358 ? -22.499 2.527 49.513 1.00 41.94 358 THR A CA 1
ATOM 2782 C C . THR A 1 358 ? -23.876 2.330 50.155 1.00 41.94 358 THR A C 1
ATOM 2784 O O . THR A 1 358 ? -24.020 2.540 51.352 1.00 41.94 358 THR A O 1
ATOM 2787 N N . THR A 1 359 ? -24.881 1.865 49.401 1.00 38.00 359 THR A N 1
ATOM 2788 C CA . THR A 1 359 ? -26.227 1.578 49.945 1.00 38.00 359 THR A CA 1
ATOM 2789 C C . THR A 1 359 ? -26.292 0.287 50.763 1.00 38.00 359 THR A C 1
ATOM 2791 O O . THR A 1 359 ? -27.116 0.185 51.664 1.00 38.00 359 THR A O 1
ATOM 2794 N N . ASN A 1 360 ? -25.384 -0.664 50.530 1.00 36.34 360 ASN A N 1
ATOM 2795 C CA . ASN A 1 360 ? -25.312 -1.909 51.304 1.00 36.34 360 ASN A CA 1
ATOM 2796 C C . ASN A 1 360 ? -24.410 -1.812 52.555 1.00 36.34 360 ASN A C 1
ATOM 2798 O O . ASN A 1 360 ? -24.163 -2.827 53.199 1.00 36.34 360 ASN A O 1
ATOM 2802 N N . GLY A 1 361 ? -23.899 -0.617 52.885 1.00 34.47 361 GLY A N 1
ATOM 2803 C CA . GLY A 1 361 ? -23.012 -0.372 54.032 1.00 34.47 361 GLY A CA 1
ATOM 2804 C C . GLY A 1 361 ? -23.687 0.237 55.267 1.00 34.47 361 GLY A C 1
ATOM 2805 O O . GLY A 1 361 ? -23.013 0.451 56.268 1.00 34.47 361 GLY A O 1
ATOM 2806 N N . SER A 1 362 ? -24.992 0.521 55.226 1.00 34.31 362 SER A N 1
ATOM 2807 C CA . SER A 1 362 ? -25.725 1.099 56.359 1.00 34.31 362 SER A CA 1
ATOM 2808 C C . SER A 1 362 ? -26.967 0.273 56.691 1.00 34.31 362 SER A C 1
ATOM 2810 O O . SER A 1 362 ? -28.017 0.453 56.077 1.00 34.31 362 SER A O 1
ATOM 2812 N N . THR A 1 363 ? -26.873 -0.641 57.656 1.00 29.36 363 THR A N 1
ATOM 2813 C CA . THR A 1 363 ? -28.055 -1.219 58.319 1.00 29.36 363 THR A CA 1
ATOM 2814 C C . THR A 1 363 ? -27.706 -1.763 59.704 1.00 29.36 363 THR A C 1
ATOM 2816 O O . THR A 1 363 ? -27.134 -2.838 59.814 1.00 29.36 363 THR A O 1
ATOM 2819 N N . THR A 1 364 ? -28.134 -1.040 60.746 1.00 28.67 364 THR A N 1
ATOM 2820 C CA . THR A 1 364 ? -28.497 -1.569 62.077 1.00 28.67 364 THR A CA 1
ATOM 2821 C C . THR A 1 364 ? -29.514 -0.624 62.757 1.00 28.67 364 THR A C 1
ATOM 2823 O O . THR A 1 364 ? -29.100 0.335 63.391 1.00 28.67 364 THR A O 1
ATOM 2826 N N . SER A 1 365 ? -30.816 -0.918 62.543 1.00 22.52 365 SER A N 1
ATOM 2827 C CA . SER A 1 365 ? -32.004 -0.975 63.459 1.00 22.52 365 SER A CA 1
ATOM 2828 C C . SER A 1 365 ? -32.376 0.147 64.471 1.00 22.52 365 SER A C 1
ATOM 2830 O O . SER A 1 365 ? -31.492 0.894 64.870 1.00 22.52 365 SER A O 1
ATOM 2832 N N . PRO A 1 366 ? -33.593 0.152 65.102 1.00 37.91 366 PRO A N 1
ATOM 2833 C CA . PRO A 1 366 ? -34.962 -0.274 64.684 1.00 37.91 366 PRO A CA 1
ATOM 2834 C C . PRO A 1 366 ? -36.105 0.747 65.022 1.00 37.91 366 PRO A C 1
ATOM 2836 O O . PRO A 1 366 ? -35.939 1.589 65.898 1.00 37.91 366 PRO A O 1
ATOM 2839 N N . GLY A 1 367 ? -37.321 0.587 64.448 1.00 24.03 367 GLY A N 1
ATOM 2840 C CA . GLY A 1 367 ? -38.583 1.066 65.080 1.00 24.03 367 GLY A CA 1
ATOM 2841 C C . GLY A 1 367 ? -39.731 1.592 64.179 1.00 24.03 367 GLY A C 1
ATOM 2842 O O . GLY A 1 367 ? -39.752 2.767 63.856 1.00 24.03 367 GLY A O 1
ATOM 2843 N N . SER A 1 368 ? -40.668 0.692 63.832 1.00 21.67 368 SER A N 1
ATOM 2844 C CA . SER A 1 368 ? -42.119 0.763 63.457 1.00 21.67 368 SER A CA 1
ATOM 2845 C C . SER A 1 368 ? -42.953 2.078 63.616 1.00 21.67 368 SER A C 1
ATOM 2847 O O . SER A 1 368 ? -42.568 2.929 64.407 1.00 21.67 368 SER A O 1
ATOM 2849 N N . PRO A 1 369 ? -44.235 2.155 63.159 1.00 38.19 369 PRO A N 1
ATOM 2850 C CA . PRO A 1 369 ? -44.808 2.027 61.804 1.00 38.19 369 PRO A CA 1
ATOM 2851 C C . PRO A 1 369 ? -45.759 3.212 61.455 1.00 38.19 369 PRO A C 1
ATOM 2853 O O . PRO A 1 369 ? -46.176 3.947 62.339 1.00 38.19 369 PRO A O 1
ATOM 2856 N N . HIS A 1 370 ? -46.153 3.365 60.182 1.00 24.91 370 HIS A N 1
ATOM 2857 C CA . HIS A 1 370 ? -47.510 3.733 59.701 1.00 24.91 370 HIS A CA 1
ATOM 2858 C C . HIS A 1 370 ? -47.461 4.350 58.291 1.00 24.91 370 HIS A C 1
ATOM 2860 O O . HIS A 1 370 ? -46.746 5.311 58.027 1.00 24.91 370 HIS A O 1
ATOM 2866 N N . GLN A 1 371 ? -48.291 3.812 57.398 1.00 24.23 371 GLN A N 1
ATOM 2867 C CA . GLN A 1 371 ? -48.794 4.473 56.189 1.00 24.23 371 GLN A CA 1
ATOM 2868 C C . GLN A 1 371 ? -50.313 4.653 56.395 1.00 24.23 371 GLN A C 1
ATOM 2870 O O . GLN A 1 371 ? -50.901 3.841 57.118 1.00 24.23 371 GLN A O 1
ATOM 2875 N N . PRO A 1 372 ? -50.959 5.687 55.820 1.00 29.36 372 PRO A N 1
ATOM 2876 C CA . PRO A 1 372 ? -51.374 5.591 54.417 1.00 29.36 372 PRO A CA 1
ATOM 2877 C C . PRO A 1 372 ? -51.229 6.895 53.587 1.00 29.36 372 PRO A C 1
ATOM 2879 O O . PRO A 1 372 ? -51.226 8.007 54.097 1.00 29.36 372 PRO A O 1
ATOM 2882 N N . THR A 1 373 ? -51.121 6.702 52.268 1.00 26.39 373 THR A N 1
ATOM 2883 C CA . THR A 1 373 ? -51.330 7.629 51.117 1.00 26.39 373 THR A CA 1
ATOM 2884 C C . THR A 1 373 ? -52.575 8.540 51.254 1.00 26.39 373 THR A C 1
ATOM 2886 O O . THR A 1 373 ? -53.455 8.105 51.997 1.00 26.39 373 THR A O 1
ATOM 2889 N N . PRO A 1 374 ? -52.793 9.674 50.507 1.00 35.28 374 PRO A N 1
ATOM 2890 C CA . PRO A 1 374 ? -52.725 9.751 49.023 1.00 35.28 374 PRO A CA 1
ATOM 2891 C C . PRO A 1 374 ? -52.502 11.143 48.332 1.00 35.28 374 PRO A C 1
ATOM 2893 O O . PRO A 1 374 ? -52.378 12.181 48.964 1.00 35.28 374 PRO A O 1
ATOM 2896 N N . HIS A 1 375 ? -52.545 11.110 46.986 1.00 23.61 375 HIS A N 1
ATOM 2897 C CA . HIS A 1 375 ? -52.954 12.150 46.010 1.00 23.61 375 HIS A CA 1
ATOM 2898 C C . HIS A 1 375 ? -51.948 12.979 45.163 1.00 23.61 375 HIS A C 1
ATOM 2900 O O . HIS A 1 375 ? -51.235 13.872 45.599 1.00 23.61 375 HIS A O 1
ATOM 2906 N N . ARG A 1 376 ? -52.060 12.674 43.859 1.00 23.09 376 ARG A N 1
ATOM 2907 C CA . ARG A 1 376 ? -51.917 13.419 42.591 1.00 23.09 376 ARG A CA 1
ATOM 2908 C C . ARG A 1 376 ? -52.294 14.916 42.632 1.00 23.09 376 ARG A C 1
ATOM 2910 O O . ARG A 1 376 ? -53.454 15.184 42.896 1.00 23.09 376 ARG A O 1
ATOM 2917 N N . THR A 1 377 ? -51.401 15.817 42.186 1.00 23.78 377 THR A N 1
ATOM 2918 C CA . THR A 1 377 ? -51.610 16.757 41.046 1.00 23.78 377 THR A CA 1
ATOM 2919 C C . THR A 1 377 ? -50.359 17.579 40.690 1.00 23.78 377 THR A C 1
ATOM 2921 O O . THR A 1 377 ? -49.472 17.813 41.498 1.00 23.78 377 THR A O 1
ATOM 2924 N N . THR A 1 378 ? -50.330 17.965 39.419 1.00 24.72 378 THR A N 1
ATOM 2925 C CA . THR A 1 378 ? -49.379 18.731 38.602 1.00 24.72 378 THR A CA 1
ATOM 2926 C C . THR A 1 378 ? -49.241 20.220 38.961 1.00 24.72 378 THR A C 1
ATOM 2928 O O . THR A 1 378 ? -50.265 20.865 39.140 1.00 24.72 378 THR A O 1
ATOM 2931 N N . HIS A 1 379 ? -48.021 20.784 38.939 1.00 24.83 379 HIS A N 1
ATOM 2932 C CA . HIS A 1 379 ? -47.566 21.874 38.038 1.00 24.83 379 HIS A CA 1
ATOM 2933 C C . HIS A 1 379 ? -46.224 22.509 38.481 1.00 24.83 379 HIS A C 1
ATOM 2935 O O . HIS A 1 379 ? -46.061 22.930 39.615 1.00 24.83 379 HIS A O 1
ATOM 2941 N N . SER A 1 380 ? -45.304 22.569 37.511 1.00 23.83 380 SER A N 1
ATOM 2942 C CA . SER A 1 380 ? -44.333 23.624 37.170 1.00 23.83 380 SER A CA 1
ATOM 2943 C C . SER A 1 380 ? -43.454 24.338 38.218 1.00 23.83 380 SER A C 1
ATOM 2945 O O . SER A 1 380 ? -43.940 25.085 39.052 1.00 23.83 380 SER A O 1
ATOM 2947 N N . ALA A 1 381 ? -42.146 24.276 37.912 1.00 26.75 381 ALA A N 1
ATOM 2948 C CA . ALA A 1 381 ? -41.065 25.239 38.170 1.00 26.75 381 ALA A CA 1
ATOM 2949 C C . ALA A 1 381 ? -40.648 25.492 39.627 1.00 26.75 381 ALA A C 1
ATOM 2951 O O . ALA A 1 381 ? -41.468 25.872 40.444 1.00 26.75 381 ALA A O 1
ATOM 2952 N N . VAL A 1 382 ? -39.339 25.366 39.899 1.00 23.70 382 VAL A N 1
ATOM 2953 C CA . VAL A 1 382 ? -38.523 26.308 40.696 1.00 23.70 382 VAL A CA 1
ATOM 2954 C C . VAL A 1 382 ? -37.075 25.780 40.798 1.00 23.70 382 VAL A C 1
ATOM 2956 O O . VAL A 1 382 ? -36.826 24.648 41.196 1.00 23.70 382 VAL A O 1
ATOM 2959 N N . SER A 1 383 ? -36.157 26.638 40.337 1.00 24.16 383 SER A N 1
ATOM 2960 C CA . SER A 1 383 ? -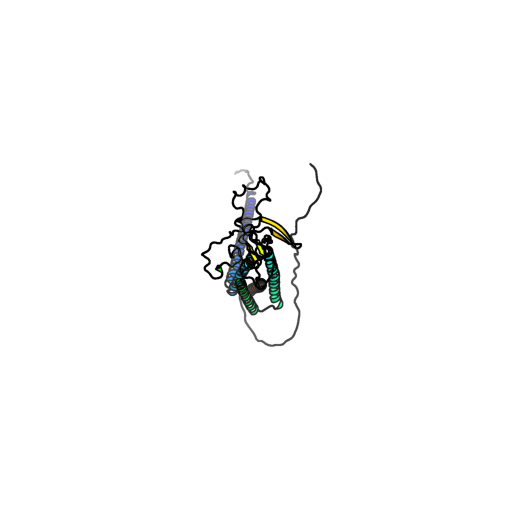34.774 26.885 40.786 1.00 24.16 383 SER A CA 1
ATOM 2961 C C . SER A 1 383 ? -33.747 25.755 40.971 1.00 24.16 383 SER A C 1
ATOM 2963 O O . SER A 1 383 ? -33.911 24.815 41.743 1.00 24.16 383 SER A O 1
ATOM 2965 N N . ALA A 1 384 ? -32.575 26.003 40.383 1.00 27.56 384 ALA A N 1
ATOM 2966 C CA . ALA A 1 384 ? -31.278 25.494 40.818 1.00 27.56 384 ALA A CA 1
ATOM 2967 C C . ALA A 1 384 ? -30.997 25.721 42.321 1.00 27.56 384 ALA A C 1
ATOM 2969 O O . ALA A 1 384 ? -31.467 26.713 42.879 1.00 27.56 384 ALA A O 1
ATOM 2970 N N . PRO A 1 385 ? -30.101 24.921 42.925 1.00 26.56 385 PRO A N 1
ATOM 2971 C CA . PRO A 1 385 ? -29.265 25.369 44.028 1.00 26.56 385 PRO A CA 1
ATOM 2972 C C . PRO A 1 385 ? -27.809 25.568 43.587 1.00 26.56 385 PRO A C 1
ATOM 2974 O O . PRO A 1 385 ? -27.237 24.780 42.831 1.00 26.56 385 PRO A O 1
ATOM 2977 N N . LYS A 1 386 ? -27.256 26.671 44.087 1.00 26.34 386 LYS A N 1
ATOM 2978 C CA . LYS A 1 386 ? -25.887 27.160 43.950 1.00 26.34 386 LYS A CA 1
ATOM 2979 C C . LYS A 1 386 ? -24.901 26.416 44.864 1.00 26.34 386 LYS A C 1
ATOM 2981 O O . LYS A 1 386 ? -25.286 25.944 45.926 1.00 26.34 386 LYS A O 1
ATOM 2986 N N . GLU A 1 387 ? -23.651 26.407 44.396 1.00 25.53 387 GLU A N 1
ATOM 2987 C CA . GLU A 1 387 ? -22.370 26.585 45.111 1.00 25.53 387 GLU A CA 1
ATOM 2988 C C . GLU A 1 387 ? -22.088 25.806 46.412 1.00 25.53 387 GLU A C 1
ATOM 2990 O O . GLU A 1 387 ? -22.643 26.084 47.470 1.00 25.53 387 GLU A O 1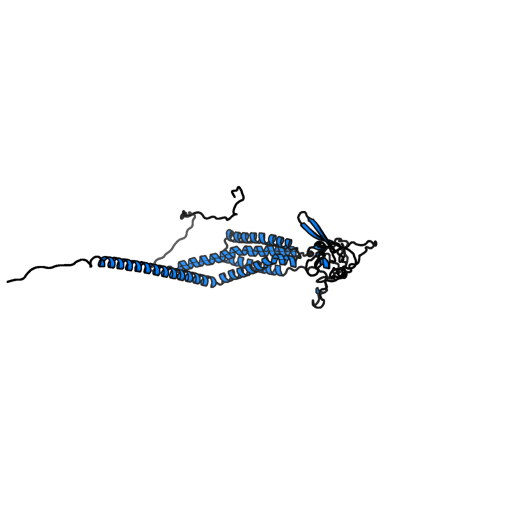
ATOM 2995 N N . CYS A 1 388 ? -21.048 24.962 46.357 1.00 23.44 388 CYS A N 1
ATOM 2996 C CA . CYS A 1 388 ? -20.018 24.962 47.396 1.00 23.44 388 CYS A CA 1
ATOM 2997 C C . CYS A 1 388 ? -18.706 25.479 46.793 1.00 23.44 388 CYS A C 1
ATOM 2999 O O . CYS A 1 388 ? -18.244 24.979 45.766 1.00 23.44 388 CYS A O 1
ATOM 3001 N N . ASP A 1 389 ? -18.169 26.495 47.464 1.00 23.39 389 ASP A N 1
ATOM 3002 C CA . ASP A 1 389 ? -16.922 27.213 47.224 1.00 23.39 389 ASP A CA 1
ATOM 3003 C C . ASP A 1 389 ? -15.708 26.305 46.988 1.00 23.39 389 ASP A C 1
ATOM 3005 O O . ASP A 1 389 ? -15.449 25.361 47.737 1.00 23.39 389 ASP A O 1
ATOM 3009 N N . GLN A 1 390 ? -14.906 26.670 45.987 1.00 27.84 390 GLN A N 1
ATOM 3010 C CA . GLN A 1 390 ? -13.537 26.196 45.798 1.00 27.84 390 GLN A CA 1
ATOM 3011 C C . GLN A 1 390 ? -12.626 27.419 45.641 1.00 27.84 390 GLN A C 1
ATOM 3013 O O . GLN A 1 390 ? -12.194 27.780 44.550 1.00 27.84 390 GLN A O 1
ATOM 3018 N N . SER A 1 391 ? -12.326 28.072 46.762 1.00 24.91 391 SER A N 1
ATOM 3019 C CA . SER A 1 391 ? -11.219 29.017 46.876 1.00 24.91 391 SER A CA 1
ATOM 3020 C C . SER A 1 391 ? -10.133 28.394 47.751 1.00 24.91 391 SER A C 1
ATOM 3022 O O . SER A 1 391 ? -10.198 28.487 48.970 1.00 24.91 391 SER A O 1
ATOM 3024 N N . HIS A 1 392 ? -9.172 27.706 47.133 1.00 25.70 392 HIS A N 1
ATOM 3025 C CA . HIS A 1 392 ? -7.742 27.792 47.455 1.00 25.70 392 HIS A CA 1
ATOM 3026 C C . HIS A 1 392 ? -6.937 26.879 46.512 1.00 25.70 392 HIS A C 1
ATOM 3028 O O . HIS A 1 392 ? -7.236 25.698 46.359 1.00 25.70 392 HIS A O 1
ATOM 3034 N N . LEU A 1 393 ? -5.871 27.464 45.954 1.00 23.45 393 LEU A N 1
ATOM 3035 C CA . LEU A 1 393 ? -4.758 26.864 45.204 1.00 23.45 393 LEU A CA 1
ATOM 3036 C C . LEU A 1 393 ? -4.911 26.689 43.679 1.00 23.45 393 LEU A C 1
ATOM 3038 O O . LEU A 1 393 ? -5.118 25.606 43.139 1.00 23.45 393 LEU A O 1
ATOM 3042 N N . HIS A 1 394 ? -4.692 27.805 42.981 1.00 27.59 394 HIS A N 1
ATOM 3043 C CA . HIS A 1 394 ? -4.274 27.843 41.582 1.00 27.59 394 HIS A CA 1
ATOM 3044 C C . HIS A 1 394 ? -2.763 27.564 41.445 1.00 27.59 394 HIS A C 1
ATOM 3046 O O . HIS A 1 394 ? -1.977 27.914 42.324 1.00 27.59 394 HIS A O 1
ATOM 3052 N N . SER A 1 395 ? -2.396 27.084 40.252 1.00 25.27 395 SER A N 1
ATOM 3053 C CA . SER A 1 395 ? -1.075 27.087 39.591 1.00 25.27 395 SER A CA 1
ATOM 3054 C C . SER A 1 395 ? -0.145 25.876 39.782 1.00 25.27 395 SER A C 1
ATOM 3056 O O . SER A 1 395 ? 0.617 25.777 40.730 1.00 25.27 395 SER A O 1
ATOM 3058 N N . HIS A 1 396 ? -0.143 24.996 38.774 1.00 24.06 396 HIS A N 1
ATOM 3059 C CA . HIS A 1 396 ? 1.068 24.694 38.006 1.00 24.06 396 HIS A CA 1
ATOM 3060 C C . HIS A 1 396 ? 0.660 24.289 36.579 1.00 24.06 396 HIS A C 1
ATOM 3062 O O . HIS A 1 396 ? 0.154 23.198 36.333 1.00 24.06 396 HIS A O 1
ATOM 3068 N N . VAL A 1 397 ? 0.839 25.230 35.652 1.00 26.97 397 VAL A N 1
ATOM 3069 C CA . VAL A 1 397 ? 0.953 24.995 34.210 1.00 26.97 397 VAL A CA 1
ATOM 3070 C C . VAL A 1 397 ? 2.452 24.906 33.934 1.00 26.97 397 VAL A C 1
ATOM 3072 O O . VAL A 1 397 ? 3.189 25.794 34.359 1.00 26.97 397 VAL A O 1
ATOM 3075 N N . GLN A 1 398 ? 2.906 23.864 33.242 1.00 25.84 398 GLN A N 1
ATOM 3076 C CA . GLN A 1 398 ? 4.216 23.863 32.594 1.00 25.84 398 GLN A CA 1
ATOM 3077 C C . GLN A 1 398 ? 4.075 23.290 31.182 1.00 25.84 398 GLN A C 1
ATOM 3079 O O . GLN A 1 398 ? 3.933 22.086 30.984 1.00 25.84 398 GLN A O 1
ATOM 3084 N N . GLU A 1 399 ? 4.074 24.207 30.215 1.00 26.69 399 GLU A N 1
ATOM 3085 C CA . GLU A 1 399 ? 4.665 24.007 28.895 1.00 26.69 399 GLU A CA 1
ATOM 3086 C C . GLU A 1 399 ? 6.191 23.944 29.062 1.00 26.69 399 GLU A C 1
ATOM 3088 O O . GLU A 1 399 ? 6.778 24.808 29.713 1.00 26.69 399 GLU A O 1
ATOM 3093 N N . GLU A 1 400 ? 6.844 22.956 28.451 1.00 25.72 400 GLU A N 1
ATOM 3094 C CA . GLU A 1 400 ? 8.285 22.988 28.192 1.00 25.72 400 GLU A CA 1
ATOM 3095 C C . GLU A 1 400 ? 8.510 23.346 26.717 1.00 25.72 400 GLU A C 1
ATOM 3097 O O . GLU A 1 400 ? 8.308 22.527 25.818 1.00 25.72 400 GLU A O 1
ATOM 3102 N N . GLN A 1 401 ? 8.953 24.581 26.467 1.00 24.98 401 GLN A N 1
ATOM 3103 C CA . GLN A 1 401 ? 9.645 24.970 25.241 1.00 24.98 401 GLN A CA 1
ATOM 3104 C C . GLN A 1 401 ? 11.075 25.416 25.570 1.00 24.98 401 GLN A C 1
ATOM 3106 O O . GLN A 1 401 ? 11.292 26.345 26.337 1.00 24.98 401 GLN A O 1
ATOM 3111 N N . TRP A 1 402 ? 12.015 24.736 24.911 1.00 23.69 402 TRP A N 1
ATOM 3112 C CA . TRP A 1 402 ? 13.249 25.245 24.304 1.00 23.69 402 TRP A CA 1
ATOM 3113 C C . TRP A 1 402 ? 14.151 26.187 25.124 1.00 23.69 402 TRP A C 1
ATOM 3115 O O . TRP A 1 402 ? 13.919 27.389 25.240 1.00 23.69 402 TRP A O 1
ATOM 3125 N N . ASN A 1 403 ? 15.283 25.640 25.583 1.00 26.17 403 ASN A N 1
ATOM 3126 C CA . ASN A 1 403 ? 16.350 26.403 26.221 1.00 26.17 403 ASN A CA 1
ATOM 3127 C C . ASN A 1 403 ? 17.138 27.276 25.213 1.00 26.17 403 ASN A C 1
ATOM 3129 O O . ASN A 1 403 ? 17.723 26.799 24.243 1.00 26.17 403 ASN A O 1
ATOM 3133 N N . ASN A 1 404 ? 17.086 28.564 25.542 1.00 27.48 404 ASN A N 1
ATOM 3134 C CA . ASN A 1 404 ? 17.670 29.836 25.089 1.00 27.48 404 ASN A CA 1
ATOM 3135 C C . ASN A 1 404 ? 19.241 29.884 24.946 1.00 27.48 404 ASN A C 1
ATOM 3137 O O . ASN A 1 404 ? 19.893 28.854 25.076 1.00 27.48 404 ASN A O 1
ATOM 3141 N N . PRO A 1 405 ? 19.912 31.047 24.741 1.00 33.12 405 PRO A N 1
ATOM 3142 C CA . PRO A 1 405 ? 20.360 31.639 23.468 1.00 33.12 405 PRO A CA 1
ATOM 3143 C C . PRO A 1 405 ? 21.896 31.883 23.342 1.00 33.12 405 PRO A C 1
ATOM 3145 O O . PRO A 1 405 ? 22.647 31.885 24.313 1.00 33.12 405 PRO A O 1
ATOM 3148 N N . ARG A 1 406 ? 22.356 32.192 22.118 1.00 25.34 406 ARG A N 1
ATOM 3149 C CA . ARG A 1 406 ? 23.605 32.936 21.790 1.00 25.34 406 ARG A CA 1
ATOM 3150 C C . ARG A 1 406 ? 23.337 34.433 22.051 1.00 25.34 406 ARG A C 1
ATOM 3152 O O . ARG A 1 406 ? 22.232 34.864 21.752 1.00 25.34 406 ARG A O 1
ATOM 3159 N N . THR A 1 407 ? 24.179 35.318 22.595 1.00 29.08 407 THR A N 1
ATOM 3160 C CA . THR A 1 407 ? 25.609 35.697 22.428 1.00 29.08 407 THR A CA 1
ATOM 3161 C C . THR A 1 407 ? 25.763 36.989 23.288 1.00 29.08 407 THR A C 1
ATOM 3163 O O . THR A 1 407 ? 24.760 37.673 23.458 1.00 29.08 407 THR A O 1
ATOM 3166 N N . LEU A 1 408 ? 26.877 37.460 23.868 1.00 27.86 408 LEU A N 1
ATOM 3167 C CA . LEU A 1 408 ? 28.229 37.709 23.349 1.00 27.86 408 LEU A CA 1
ATOM 3168 C C . LEU A 1 408 ? 29.074 38.387 24.475 1.00 27.86 408 LEU A C 1
ATOM 3170 O O . LEU A 1 408 ? 28.518 39.113 25.294 1.00 27.86 408 LEU A O 1
ATOM 3174 N N . VAL A 1 409 ? 30.405 38.246 24.371 1.00 29.25 409 VAL A N 1
ATOM 3175 C CA . VAL A 1 409 ? 31.522 39.083 24.899 1.00 29.25 409 VAL A CA 1
ATOM 3176 C C . VAL A 1 409 ? 32.362 38.550 26.095 1.00 29.25 409 VAL A C 1
ATOM 3178 O O . VAL A 1 409 ? 31.929 38.491 27.237 1.00 29.25 409 VAL A O 1
ATOM 3181 N N . ASN A 1 410 ? 33.606 38.212 25.719 1.00 27.16 410 ASN A N 1
ATOM 3182 C CA . ASN A 1 410 ? 34.881 37.819 26.379 1.00 27.16 410 ASN A CA 1
ATOM 3183 C C . ASN A 1 410 ? 35.632 38.995 27.085 1.00 27.16 410 ASN A C 1
ATOM 3185 O O . ASN A 1 410 ? 35.144 40.116 26.941 1.00 27.16 410 ASN A O 1
ATOM 3189 N N . PRO A 1 411 ? 36.894 38.891 27.615 1.00 35.72 411 PRO A N 1
ATOM 3190 C CA . PRO A 1 411 ? 37.751 37.806 28.188 1.00 35.72 411 PRO A CA 1
ATOM 3191 C C . PRO A 1 411 ? 38.354 38.244 29.589 1.00 35.72 411 PRO A C 1
ATOM 3193 O O . PRO A 1 411 ? 37.711 39.111 30.186 1.00 35.72 411 PRO A O 1
ATOM 3196 N N . PRO A 1 412 ? 39.480 37.727 30.192 1.00 43.06 412 PRO A N 1
ATOM 3197 C CA . PRO A 1 412 ? 40.858 37.569 29.652 1.00 43.06 412 PRO A CA 1
ATOM 3198 C C . PRO A 1 412 ? 41.599 36.228 29.953 1.00 43.06 412 PRO A C 1
ATOM 3200 O O . PRO A 1 412 ? 41.262 35.511 30.892 1.00 43.06 412 PRO A O 1
ATOM 3203 N N . VAL A 1 413 ? 42.693 36.046 29.187 1.00 30.16 413 VAL A N 1
ATOM 3204 C CA . VAL A 1 413 ? 43.834 35.086 29.233 1.00 30.16 413 VAL A CA 1
ATOM 3205 C C . VAL A 1 413 ? 43.625 33.690 28.653 1.00 30.16 413 VAL A C 1
ATOM 3207 O O . VAL A 1 413 ? 42.902 32.870 29.254 1.00 30.16 413 VAL A O 1
#

Organism: NCBI:txid27848

InterPro domains:
  IPR004156 Organic anion transporter polypeptide [PF03137] (50-353)
  IPR004156 Organic anion transporter polypeptide [PTHR11388] (49-353)
  IPR036259 MFS transporter superfamily [SSF103473] (52-160)

Foldseek 3Di:
DDDDDDDDDDDDDPPVVVVVVVVVVVVVVVVVVVVVVVVVVVVVVVVVVVCVVVVVVVVVCVQCVPVVNVVLVVLLVVLVVVVVVCLVCQLVCCCQQQVDDSVVSVVLSCVQQVVLLVLLQVVLVCCCVPVVDDPVVLVVLLVVLSVLLVVLVVVLVPDGDDGAAEDQAQADLQRAGDPVVPDDPPDDDRDLDFQLLVPQPPDPPVPPPDDDDDDPDPVPDFPKDPPDFWKWKDAAPDPPDPDDPGHDRMYIYRMLSSQNFRAWDWDPPDPPDIWIKTDQGQQAANHGGRRNSDFDADPVRHTGGGHMITTGTDGGPGPCSVVSSVSVSVSSSSSSSSPNSSVVSSVVVVVVVVVVVVVVPDDDDDDDDDDDDDDDDDDDDDDDDDDDDDDDDDDDDDDDDDDDDDDDDDDDD

pLDDT: mean 70.13, std 23.66, range [21.67, 97.31]

Radius of gyration: 43.45 Å; chains: 1; bounding box: 98×66×182 Å

Secondary structure (DSSP, 8-state):
------------SSHHHHHHHHHHHHHHHHHHHHHHHHHHHHHHHHHHHHHHHHHHHHHHHHHHT-HHHHHHHHHHHHHHHHHHHHHHHHHHHHHHHS---HHHHHHHHHHHHHHHHHHHHHHHHHHHHHH---HHHHHHHHHHHHHHHHHHHHHHHH---PPP-BBTTTB-TT-PBPGGGSS-TTSS------HHHHTSS--TTTTSSS-------GGGS-S--SSS---EEEE------S--TT--SEEEESSTTTTTEEEEEEEEEETTEEEEEEEEEEEEESSSB-TT-SPPB-TTSPBPPEEEEEESPPPP--THHHHHHHHHHHHHHHHHHHHHHHHHHHHHHHHHHHHHHHHTT------------------------------S---------------------